Protein AF-A0A7V2JFQ1-F1 (afdb_monomer)

pLDDT: mean 86.83, std 15.55, range [30.22, 98.69]

Secondary structure (DSSP, 8-state):
--GGGTT---EEEEEEEEEEE---B---BTTEEPBPEEEETTEEEEEE-HHHHHHHHHHHHHHH-TTT-PPPPEEEETTEEEE--EE-SSSEEE-S-TTT-HHHHHH-EEEEE-------------------------EEEEE--SEEE--EEESS-----EEEE--HHHHHHHHHH-TTS---PPPEEEE--EEEEEEEEEEETTTTTEEEEE--HHHHTTEE-----TTTEEEEEETTTTEEEEEE-HHHHHHHHHHHHHHHHH-B--EETTEE--B-EEEEEEEEESS-S-TTTTT--B-TTT--B--HHHHHHHHH-TTB-EETTEE--EEEES-STTS-HHHHHHTTTSBPHHHHHHHHHHHHHH---

Nearest PDB structures (foldseek):
  8h7q-assembly1_F  TM=5.771E-01  e=5.614E-10  Synechocystis sp. PCC 6714
  8h7q-assembly1_I  TM=6.455E-01  e=9.946E-08  Synechocystis sp. PCC 6714
  5u0a-assembly1_D  TM=6.718E-01  e=1.630E-06  Thermobifida fusca YX
  6c66-assembly1_C  TM=4.790E-01  e=2.735E-07  Thermobifida fusca YX
  4qyz-assembly1_D  TM=4.582E-01  e=1.447E-06  Escherichia coli K-12

Structure (mmCIF, N/CA/C/O backbone):
data_AF-A0A7V2JFQ1-F1
#
_entry.id   AF-A0A7V2JFQ1-F1
#
loop_
_atom_site.group_PDB
_atom_site.id
_atom_site.type_symbol
_atom_site.label_atom_id
_atom_site.label_alt_id
_atom_site.label_comp_id
_atom_site.label_asym_id
_atom_site.label_entity_id
_atom_site.label_seq_id
_atom_site.pdbx_PDB_ins_code
_atom_site.Cartn_x
_atom_site.Cartn_y
_atom_site.Cartn_z
_atom_site.occupancy
_atom_site.B_iso_or_equiv
_atom_site.auth_seq_id
_atom_site.auth_comp_id
_atom_site.auth_asym_id
_atom_site.auth_atom_id
_atom_site.pdbx_PDB_model_num
ATOM 1 N N . MET A 1 1 ? -21.735 -24.435 -2.261 1.00 42.00 1 MET A N 1
ATOM 2 C CA . MET A 1 1 ? -21.721 -23.136 -1.548 1.00 42.00 1 MET A CA 1
ATOM 3 C C . MET A 1 1 ? -23.006 -22.414 -1.912 1.00 42.00 1 MET A C 1
ATOM 5 O O . MET A 1 1 ? -23.438 -22.574 -3.043 1.00 42.00 1 MET A O 1
ATOM 9 N N . SER A 1 2 ? -23.661 -21.709 -0.987 1.00 36.97 2 SER A N 1
ATOM 10 C CA . SER A 1 2 ? -24.827 -20.892 -1.351 1.00 36.97 2 SER A CA 1
ATOM 11 C C . SER A 1 2 ? -24.421 -19.818 -2.381 1.00 36.97 2 SER A C 1
ATOM 13 O O . SER A 1 2 ? -23.299 -19.309 -2.281 1.00 36.97 2 SER A O 1
ATOM 15 N N . PRO A 1 3 ? -25.300 -19.441 -3.330 1.00 47.56 3 PRO A N 1
ATOM 16 C CA . PRO A 1 3 ? -25.019 -18.410 -4.342 1.00 47.56 3 PRO A CA 1
ATOM 17 C C . PRO A 1 3 ? -24.545 -17.074 -3.740 1.00 47.56 3 PRO A C 1
ATOM 19 O O . PRO A 1 3 ? -23.737 -16.359 -4.319 1.00 47.56 3 PRO A O 1
ATOM 22 N N . GLU A 1 4 ? -24.961 -16.768 -2.507 1.00 48.12 4 GLU A N 1
ATOM 23 C CA . GLU A 1 4 ? -24.577 -15.552 -1.777 1.00 48.12 4 GLU A CA 1
ATOM 24 C C . GLU A 1 4 ? -23.092 -15.457 -1.366 1.00 48.12 4 GLU A C 1
ATOM 26 O O . GLU A 1 4 ? -22.665 -14.411 -0.861 1.00 48.12 4 GLU A O 1
ATOM 31 N N . ASN A 1 5 ? -22.310 -16.533 -1.511 1.00 51.66 5 ASN A N 1
ATOM 32 C CA . ASN A 1 5 ? -20.878 -16.550 -1.188 1.00 51.66 5 ASN A CA 1
ATOM 33 C C . ASN A 1 5 ? -19.969 -16.314 -2.403 1.00 51.66 5 ASN A C 1
ATOM 35 O O . ASN A 1 5 ? -18.781 -16.058 -2.202 1.00 51.66 5 ASN A O 1
ATOM 39 N N . GLU A 1 6 ? -20.481 -16.369 -3.638 1.00 54.25 6 GLU A N 1
ATOM 40 C CA . GLU A 1 6 ? -19.636 -16.227 -4.833 1.00 54.25 6 GLU A CA 1
ATOM 41 C C . GLU A 1 6 ? -19.154 -14.793 -5.076 1.00 54.25 6 GLU A C 1
ATOM 43 O O . GLU A 1 6 ? -18.029 -14.625 -5.544 1.00 54.25 6 GLU A O 1
ATOM 48 N N . ASN A 1 7 ? -19.911 -13.780 -4.637 1.00 63.16 7 ASN A N 1
ATOM 49 C CA . ASN A 1 7 ? -19.605 -12.361 -4.887 1.00 63.16 7 ASN A CA 1
ATOM 50 C C . ASN A 1 7 ? -19.133 -11.594 -3.644 1.00 63.16 7 ASN A C 1
ATOM 52 O O . ASN A 1 7 ? -19.098 -10.365 -3.630 1.00 63.16 7 ASN A O 1
ATOM 56 N N . LYS A 1 8 ? -18.763 -12.296 -2.566 1.00 84.44 8 LYS A N 1
ATOM 57 C CA . LYS A 1 8 ? -18.274 -11.629 -1.357 1.00 84.44 8 LYS A CA 1
ATOM 58 C C . LYS A 1 8 ? -16.862 -11.083 -1.583 1.00 84.44 8 LYS A C 1
ATOM 60 O O . LYS A 1 8 ? -15.886 -11.832 -1.545 1.00 84.44 8 LYS A O 1
ATOM 65 N N . ILE A 1 9 ? -16.749 -9.767 -1.736 1.00 90.00 9 ILE A N 1
ATOM 66 C CA . ILE A 1 9 ? -15.468 -9.060 -1.750 1.00 90.00 9 ILE A CA 1
ATOM 67 C C . ILE A 1 9 ? -14.923 -8.994 -0.319 1.00 90.00 9 ILE A C 1
ATOM 69 O O . ILE A 1 9 ? -15.567 -8.468 0.595 1.00 90.00 9 ILE A O 1
ATOM 73 N N . ILE A 1 10 ? -13.725 -9.539 -0.115 1.00 93.44 10 ILE A N 1
ATOM 74 C CA . ILE A 1 10 ? -13.005 -9.461 1.165 1.00 93.44 10 ILE A CA 1
ATOM 75 C C . ILE A 1 10 ? -11.868 -8.445 1.070 1.00 93.44 10 ILE A C 1
ATOM 77 O O . ILE A 1 10 ? -11.543 -7.798 2.064 1.00 93.44 10 ILE A O 1
ATOM 81 N N . GLY A 1 11 ? -11.291 -8.248 -0.113 1.00 96.69 11 GLY A N 1
ATOM 82 C CA . GLY A 1 11 ? -10.257 -7.250 -0.312 1.00 96.69 11 GLY A CA 1
ATOM 83 C C . GLY A 1 11 ? -10.135 -6.755 -1.740 1.00 96.69 11 GLY A C 1
ATOM 84 O O . GLY A 1 11 ? -10.889 -7.149 -2.622 1.00 96.69 11 GLY A O 1
ATOM 85 N N . ILE A 1 12 ? -9.149 -5.895 -1.953 1.00 98.25 12 ILE A N 1
ATOM 86 C CA . ILE A 1 12 ? -8.741 -5.397 -3.263 1.00 98.25 12 ILE A CA 1
ATOM 87 C C . ILE A 1 12 ? -7.260 -5.710 -3.421 1.00 98.25 12 ILE A C 1
ATOM 89 O O . ILE A 1 12 ? -6.477 -5.504 -2.493 1.00 98.25 12 ILE A O 1
ATOM 93 N N . THR A 1 13 ? -6.879 -6.211 -4.587 1.00 98.25 13 THR A N 1
ATOM 94 C CA . THR A 1 13 ? -5.481 -6.387 -4.974 1.00 98.25 13 THR A CA 1
ATOM 95 C C . THR A 1 13 ? -5.147 -5.383 -6.064 1.00 98.25 13 THR A C 1
ATOM 97 O O . THR A 1 13 ? -5.943 -5.198 -6.978 1.00 98.25 13 THR A O 1
ATOM 100 N N . ILE A 1 14 ? -4.007 -4.709 -5.950 1.00 98.56 14 ILE A N 1
ATOM 101 C CA . ILE A 1 14 ? -3.507 -3.724 -6.909 1.00 98.56 14 ILE A CA 1
ATOM 102 C C . ILE A 1 14 ? -2.043 -4.052 -7.175 1.00 98.56 14 ILE A C 1
ATOM 104 O O . ILE A 1 14 ? -1.295 -4.325 -6.238 1.00 98.56 14 ILE A O 1
ATOM 108 N N . SER A 1 15 ? -1.610 -4.027 -8.429 1.00 98.38 15 SER A N 1
ATOM 109 C CA . SER A 1 15 ? -0.196 -4.086 -8.797 1.00 98.38 15 SER A CA 1
ATOM 110 C C . SER A 1 15 ? 0.129 -3.000 -9.805 1.00 98.38 15 SER A C 1
ATOM 112 O O . SER A 1 15 ? -0.647 -2.743 -10.722 1.00 98.38 15 SER A O 1
ATOM 114 N N . ILE A 1 16 ? 1.265 -2.348 -9.590 1.00 98.06 16 ILE A N 1
ATOM 115 C CA . ILE A 1 16 ? 1.667 -1.132 -10.287 1.00 98.06 16 ILE A CA 1
ATOM 116 C C . ILE A 1 16 ? 3.079 -1.326 -10.808 1.00 98.06 16 ILE A C 1
ATOM 118 O O . ILE A 1 16 ? 3.963 -1.728 -10.046 1.00 98.06 16 ILE A O 1
ATOM 122 N N . VAL A 1 17 ? 3.280 -1.001 -12.081 1.00 97.50 17 VAL A N 1
ATOM 123 C CA . VAL A 1 17 ? 4.599 -0.828 -12.689 1.00 97.50 17 VAL A CA 1
ATOM 124 C C . VAL A 1 17 ? 4.861 0.659 -12.852 1.00 97.50 17 VAL A C 1
ATOM 126 O O . VAL A 1 17 ? 3.983 1.400 -13.289 1.00 97.50 17 VAL A O 1
ATOM 129 N N . PHE A 1 18 ? 6.061 1.094 -12.501 1.00 95.88 18 PHE A N 1
ATOM 130 C CA . PHE A 1 18 ? 6.513 2.474 -12.633 1.00 95.88 18 PHE A CA 1
ATOM 131 C C . PHE A 1 18 ? 7.996 2.494 -12.985 1.00 95.88 18 PHE A C 1
ATOM 133 O O . PHE A 1 18 ? 8.699 1.512 -12.771 1.00 95.88 18 PHE A O 1
ATOM 140 N N . GLU A 1 19 ? 8.483 3.610 -13.502 1.00 93.38 19 GLU A N 1
ATOM 141 C CA . GLU A 1 19 ? 9.907 3.813 -13.754 1.00 93.38 19 GLU A CA 1
ATOM 142 C C . GLU A 1 19 ? 10.503 4.693 -12.657 1.00 93.38 19 GLU A C 1
ATOM 144 O O . GLU A 1 19 ? 9.844 5.616 -12.171 1.00 93.38 19 GLU A O 1
ATOM 149 N N . ASN A 1 20 ? 11.712 4.374 -12.198 1.00 91.25 20 ASN A N 1
ATOM 150 C CA . ASN A 1 20 ? 12.355 5.160 -11.150 1.00 91.25 20 ASN A CA 1
ATOM 151 C C . ASN A 1 20 ? 13.867 4.978 -11.113 1.00 91.25 20 ASN A C 1
ATOM 153 O O . ASN A 1 20 ? 14.391 3.943 -11.529 1.00 91.25 20 ASN A O 1
ATOM 157 N N . SER A 1 21 ? 14.537 5.953 -10.500 1.00 85.56 21 SER A N 1
ATOM 158 C CA . SER A 1 21 ? 15.871 5.755 -9.948 1.00 85.56 21 SER A CA 1
ATOM 159 C C . SER A 1 21 ? 15.774 5.126 -8.557 1.00 85.56 21 SER A C 1
ATOM 161 O O . SER A 1 21 ? 14.779 5.279 -7.846 1.00 85.56 21 SER A O 1
ATOM 163 N N . SER A 1 22 ? 16.799 4.408 -8.112 1.00 73.06 22 SER A N 1
ATOM 164 C CA . SER A 1 22 ? 16.785 3.838 -6.764 1.00 73.06 22 SER A CA 1
ATOM 165 C C . SER A 1 22 ? 16.960 4.915 -5.684 1.00 73.06 22 SER A C 1
ATOM 167 O O . SER A 1 22 ? 18.075 5.287 -5.308 1.00 73.06 22 SER A O 1
ATOM 169 N N . MET A 1 23 ? 15.833 5.389 -5.144 1.00 74.25 23 MET A N 1
ATOM 170 C CA . MET A 1 23 ? 15.767 6.509 -4.193 1.00 74.25 23 MET A CA 1
ATOM 171 C C . MET A 1 23 ? 16.006 6.126 -2.721 1.00 74.25 23 MET A C 1
ATOM 173 O O . MET A 1 23 ? 16.192 7.005 -1.879 1.00 74.25 23 MET A O 1
ATOM 177 N N . ASN A 1 24 ? 15.960 4.837 -2.366 1.00 73.38 24 ASN A N 1
ATOM 178 C CA . ASN A 1 24 ? 16.212 4.352 -1.007 1.00 73.38 24 ASN A CA 1
ATOM 179 C C . ASN A 1 24 ? 17.550 3.598 -0.942 1.00 73.38 24 ASN A C 1
ATOM 181 O O . ASN A 1 24 ? 17.790 2.638 -1.671 1.00 73.38 24 ASN A O 1
ATOM 185 N N . ARG A 1 25 ? 18.420 4.021 -0.028 1.00 73.06 25 ARG A N 1
ATOM 186 C CA . ARG A 1 25 ? 19.793 3.511 0.079 1.00 73.06 25 ARG A CA 1
ATOM 187 C C . ARG A 1 25 ? 20.036 2.814 1.411 1.00 73.06 25 ARG A C 1
ATOM 189 O O . ARG A 1 25 ? 19.257 2.977 2.359 1.00 73.06 25 ARG A O 1
ATOM 196 N N . ASP A 1 26 ? 21.050 1.963 1.443 1.00 69.12 26 ASP A N 1
ATOM 197 C CA . ASP A 1 26 ? 21.575 1.380 2.677 1.00 69.12 26 ASP A CA 1
ATOM 198 C C . ASP A 1 26 ? 22.561 2.335 3.363 1.00 69.12 26 ASP A C 1
ATOM 200 O O . ASP A 1 26 ? 22.815 3.444 2.887 1.00 69.12 26 ASP A O 1
ATOM 204 N N . GLN A 1 27 ? 23.054 1.938 4.541 1.00 64.06 27 GLN A N 1
ATOM 205 C CA . GLN A 1 27 ? 24.169 2.642 5.172 1.00 64.06 27 GLN A CA 1
ATOM 206 C C . GLN A 1 27 ? 25.388 2.583 4.247 1.00 64.06 27 GLN A C 1
ATOM 208 O O . GLN A 1 27 ? 25.663 1.547 3.641 1.00 64.06 27 GLN A O 1
ATOM 213 N N . SER A 1 28 ? 26.104 3.702 4.140 1.00 72.81 28 SER A N 1
ATOM 214 C CA . SER A 1 28 ? 27.311 3.796 3.325 1.00 72.81 28 SER A CA 1
ATOM 215 C C . SER A 1 28 ? 28.367 2.805 3.811 1.00 72.81 28 SER A C 1
ATOM 217 O O . SER A 1 28 ? 28.668 2.745 5.005 1.00 72.81 28 SER A O 1
ATOM 219 N N . VAL A 1 29 ? 28.952 2.050 2.883 1.00 75.12 29 VAL A N 1
ATOM 220 C CA . VAL A 1 29 ? 30.123 1.210 3.154 1.00 75.12 29 VAL A CA 1
ATOM 221 C C . VAL A 1 29 ? 31.341 1.996 2.683 1.00 75.12 29 VAL A C 1
ATOM 223 O O . VAL A 1 29 ? 31.563 2.159 1.485 1.00 75.12 29 VAL A O 1
ATOM 226 N N . GLY A 1 30 ? 32.096 2.561 3.629 1.00 78.25 30 GLY A N 1
ATOM 227 C CA . GLY A 1 30 ? 33.128 3.550 3.311 1.00 78.25 30 GLY A CA 1
ATOM 228 C C . GLY A 1 30 ? 32.518 4.806 2.678 1.00 78.25 30 GLY A C 1
ATOM 229 O O . GLY A 1 30 ? 31.523 5.326 3.180 1.00 78.25 30 GLY A O 1
ATOM 230 N N . ASN A 1 31 ? 33.092 5.264 1.561 1.00 76.44 31 ASN A N 1
ATOM 231 C CA . ASN A 1 31 ? 32.619 6.430 0.801 1.00 76.44 31 ASN A CA 1
ATOM 232 C C . ASN A 1 31 ? 31.658 6.062 -0.355 1.00 76.44 31 ASN A C 1
ATOM 234 O O . ASN A 1 31 ? 31.465 6.839 -1.292 1.00 76.44 31 ASN A O 1
ATOM 238 N N . ILE A 1 32 ? 31.091 4.848 -0.320 1.00 81.50 32 ILE A N 1
ATOM 239 C CA . ILE A 1 32 ? 30.150 4.357 -1.331 1.00 81.50 32 ILE A CA 1
ATOM 240 C C . ILE A 1 32 ? 28.746 4.305 -0.739 1.00 81.50 32 ILE A C 1
ATOM 242 O O . ILE A 1 32 ? 28.479 3.588 0.230 1.00 81.50 32 ILE A O 1
ATOM 246 N N . MET A 1 33 ? 27.820 5.036 -1.357 1.00 83.94 33 MET A N 1
ATOM 247 C CA . MET A 1 33 ? 26.394 4.906 -1.065 1.00 83.94 33 MET A CA 1
ATOM 248 C C . MET A 1 33 ? 25.787 3.734 -1.842 1.00 83.94 33 MET A C 1
ATOM 250 O O . MET A 1 33 ? 25.635 3.805 -3.064 1.00 83.94 33 MET A O 1
ATOM 254 N N . THR A 1 34 ? 25.383 2.686 -1.128 1.00 87.00 34 THR A N 1
ATOM 255 C CA . THR A 1 34 ? 24.908 1.424 -1.710 1.00 87.00 34 THR A CA 1
ATOM 256 C C . THR A 1 34 ? 23.388 1.365 -1.871 1.00 87.00 34 THR A C 1
ATOM 258 O O . THR A 1 34 ? 22.620 1.967 -1.109 1.00 87.00 34 THR A O 1
ATOM 261 N N . LEU A 1 35 ? 22.940 0.638 -2.895 1.00 88.81 35 LEU A N 1
ATOM 262 C CA . LEU A 1 35 ? 21.529 0.343 -3.135 1.00 88.81 35 LEU A CA 1
ATOM 263 C C . LEU A 1 35 ? 21.070 -0.865 -2.322 1.00 88.81 35 LEU A C 1
ATOM 265 O O . LEU A 1 35 ? 21.833 -1.801 -2.089 1.00 88.81 35 LEU A O 1
ATOM 269 N N . LYS A 1 36 ? 19.780 -0.890 -1.965 1.00 90.88 36 LYS A N 1
ATOM 270 C CA . LYS A 1 36 ? 19.165 -2.089 -1.387 1.00 90.88 36 LYS A CA 1
ATOM 271 C C . LYS A 1 36 ? 18.950 -3.132 -2.481 1.00 90.88 36 LYS A C 1
ATOM 273 O O . LYS A 1 36 ? 18.197 -2.884 -3.424 1.00 90.88 36 LYS A O 1
ATOM 278 N N . LYS A 1 37 ? 19.558 -4.307 -2.326 1.00 91.12 37 LYS A N 1
ATOM 279 C CA . LYS A 1 37 ? 19.530 -5.398 -3.314 1.00 91.12 37 LYS A CA 1
ATOM 280 C C . LYS A 1 37 ? 18.818 -6.634 -2.766 1.00 91.12 37 LYS A C 1
ATOM 282 O O . LYS A 1 37 ? 18.783 -6.858 -1.556 1.00 91.12 37 LYS A O 1
ATOM 287 N N . LEU A 1 38 ? 18.238 -7.424 -3.660 1.00 91.94 38 LEU A N 1
ATOM 288 C CA . LEU A 1 38 ? 17.623 -8.719 -3.391 1.00 91.94 38 LEU A CA 1
ATOM 289 C C . LEU A 1 38 ? 17.964 -9.673 -4.540 1.00 91.94 38 LEU A C 1
ATOM 291 O O . LEU A 1 38 ? 17.737 -9.332 -5.697 1.00 91.94 38 LEU A O 1
ATOM 295 N N . THR A 1 39 ? 18.435 -10.874 -4.225 1.00 93.94 39 THR A N 1
ATOM 296 C CA . THR A 1 39 ? 18.651 -11.921 -5.229 1.00 93.94 39 THR A CA 1
ATOM 297 C C . THR A 1 39 ? 17.328 -12.620 -5.551 1.00 93.94 39 THR A C 1
ATOM 299 O O . THR A 1 39 ? 16.612 -13.062 -4.647 1.00 93.94 39 THR A O 1
ATOM 302 N N . ILE A 1 40 ? 16.988 -12.712 -6.837 1.00 90.06 40 ILE A N 1
ATOM 303 C CA . ILE A 1 40 ? 15.821 -13.439 -7.353 1.00 90.06 40 ILE A CA 1
ATOM 304 C C . ILE A 1 40 ? 16.331 -14.441 -8.385 1.00 90.06 40 ILE A C 1
ATOM 306 O O . ILE A 1 40 ? 16.876 -14.058 -9.416 1.00 90.06 40 ILE A O 1
ATOM 310 N N . GLY A 1 41 ? 16.182 -15.736 -8.098 1.00 90.56 41 GLY A N 1
ATOM 311 C CA . GLY A 1 41 ? 16.836 -16.771 -8.899 1.00 90.56 41 GLY A CA 1
ATOM 312 C C . GLY A 1 41 ? 18.356 -16.598 -8.850 1.00 90.56 41 GLY A C 1
ATOM 313 O O . GLY A 1 41 ? 18.942 -16.693 -7.776 1.00 90.56 41 GLY A O 1
ATOM 314 N N . ASN A 1 42 ? 18.965 -16.303 -10.001 1.00 91.88 42 ASN A N 1
ATOM 315 C CA . ASN A 1 42 ? 20.415 -16.129 -10.152 1.00 91.88 42 ASN A CA 1
ATOM 316 C C . ASN A 1 42 ? 20.830 -14.671 -10.421 1.00 91.88 42 ASN A C 1
ATOM 318 O O . ASN A 1 42 ? 21.974 -14.425 -10.796 1.00 91.88 42 ASN A O 1
ATOM 322 N N . THR A 1 43 ? 19.910 -13.713 -10.290 1.00 92.94 43 THR A N 1
ATOM 323 C CA . THR A 1 43 ? 20.154 -12.302 -10.610 1.00 92.94 43 THR A CA 1
ATOM 324 C C . THR A 1 43 ? 19.879 -11.399 -9.418 1.00 92.94 43 THR A C 1
ATOM 326 O O . THR A 1 43 ? 18.965 -11.639 -8.627 1.00 92.94 43 THR A O 1
ATOM 329 N N . ASP A 1 44 ? 20.656 -10.325 -9.308 1.00 93.31 44 ASP A N 1
ATOM 330 C CA . ASP A 1 44 ? 20.452 -9.299 -8.294 1.00 93.31 44 ASP A CA 1
ATOM 331 C C . ASP A 1 44 ? 19.511 -8.216 -8.811 1.00 93.31 44 ASP A C 1
ATOM 333 O O . ASP A 1 44 ? 19.693 -7.665 -9.894 1.00 93.31 44 ASP A O 1
ATOM 337 N N . HIS A 1 45 ? 18.506 -7.890 -8.008 1.00 93.94 45 HIS A N 1
ATOM 338 C CA . HIS A 1 45 ? 17.515 -6.864 -8.291 1.00 93.94 45 HIS A CA 1
ATOM 339 C C . HIS A 1 45 ? 17.574 -5.778 -7.225 1.00 93.94 45 HIS A C 1
ATOM 341 O O . HIS A 1 45 ? 17.740 -6.044 -6.035 1.00 93.94 45 HIS A O 1
ATOM 347 N N . ILE A 1 46 ? 17.375 -4.533 -7.639 1.00 94.06 46 ILE A N 1
ATOM 348 C CA . ILE A 1 46 ? 17.189 -3.418 -6.715 1.00 94.06 46 ILE A CA 1
ATOM 349 C C . ILE A 1 46 ? 15.790 -3.464 -6.106 1.00 94.06 46 ILE A C 1
ATOM 351 O O . ILE A 1 46 ? 14.816 -3.770 -6.805 1.00 94.06 46 ILE A O 1
ATOM 355 N N . MET A 1 47 ? 15.684 -3.125 -4.818 1.00 93.00 47 MET A N 1
ATOM 356 C CA . MET A 1 47 ? 14.411 -3.035 -4.108 1.00 93.00 47 MET A CA 1
ATOM 357 C C . MET A 1 47 ? 14.195 -1.707 -3.366 1.00 93.00 47 MET A C 1
ATOM 359 O O . MET A 1 47 ? 15.024 -1.263 -2.570 1.00 93.00 47 MET A O 1
ATOM 363 N N . LEU A 1 48 ? 12.994 -1.141 -3.498 1.00 92.12 48 LEU A N 1
ATOM 364 C CA . LEU A 1 48 ? 12.494 -0.127 -2.573 1.00 92.12 48 LEU A CA 1
ATOM 365 C C . LEU A 1 48 ? 11.808 -0.820 -1.389 1.00 92.12 48 LEU A C 1
ATOM 367 O O . LEU A 1 48 ? 10.912 -1.652 -1.568 1.00 92.12 48 LEU A O 1
ATOM 371 N N . SER A 1 49 ? 12.243 -0.526 -0.160 1.00 91.62 49 SER A N 1
ATOM 372 C CA . SER A 1 49 ? 11.766 -1.260 1.020 1.00 91.62 49 SER A CA 1
ATOM 373 C C . SER A 1 49 ? 10.271 -1.049 1.260 1.00 91.62 49 SER A C 1
ATOM 375 O O . SER A 1 49 ? 9.710 0.008 0.969 1.00 91.62 49 SER A O 1
ATOM 377 N N . ARG A 1 50 ? 9.620 -2.046 1.870 1.00 92.44 50 ARG A N 1
ATOM 378 C CA . ARG A 1 50 ? 8.191 -1.971 2.197 1.00 92.44 50 ARG A CA 1
ATOM 379 C C . ARG A 1 50 ? 7.867 -0.747 3.054 1.00 92.44 50 ARG A C 1
ATOM 381 O O . ARG A 1 50 ? 6.895 -0.056 2.789 1.00 92.44 50 ARG A O 1
ATOM 388 N N . GLN A 1 51 ? 8.674 -0.482 4.079 1.00 91.06 51 GLN A N 1
ATOM 389 C CA . GLN A 1 51 ? 8.480 0.643 4.994 1.00 91.06 51 GLN A CA 1
ATOM 390 C C . GLN A 1 51 ? 8.588 1.981 4.261 1.00 91.06 51 GLN A C 1
ATOM 392 O O . GLN A 1 51 ? 7.800 2.884 4.524 1.00 91.06 51 GLN A O 1
ATOM 397 N N . TRP A 1 52 ? 9.531 2.092 3.320 1.00 90.88 52 TRP A N 1
ATOM 398 C CA . TRP A 1 52 ? 9.679 3.286 2.499 1.00 90.88 52 TRP A CA 1
ATOM 399 C C . TRP A 1 52 ? 8.460 3.475 1.589 1.00 90.88 52 TRP A C 1
ATOM 401 O O . TRP A 1 52 ? 7.875 4.553 1.598 1.00 90.88 52 TRP A O 1
ATOM 411 N N . MET A 1 53 ? 7.999 2.416 0.910 1.00 94.81 53 MET A N 1
ATOM 412 C CA . MET A 1 53 ? 6.779 2.459 0.090 1.00 94.81 53 MET A CA 1
ATOM 413 C C . MET A 1 53 ? 5.552 2.864 0.912 1.00 94.81 53 MET A C 1
ATOM 415 O O . MET A 1 53 ? 4.831 3.782 0.532 1.00 94.81 53 MET A O 1
ATOM 419 N N . THR A 1 54 ? 5.341 2.240 2.075 1.00 95.00 54 THR A N 1
ATOM 420 C CA . THR A 1 54 ? 4.250 2.600 2.991 1.00 95.00 54 THR A CA 1
ATOM 421 C C . THR A 1 54 ? 4.334 4.066 3.417 1.00 95.00 54 THR A C 1
ATOM 423 O O . THR A 1 54 ? 3.322 4.760 3.384 1.00 95.00 54 THR A O 1
ATOM 426 N N . ASN A 1 55 ? 5.527 4.573 3.744 1.00 93.94 55 ASN A N 1
ATOM 427 C CA . ASN A 1 55 ? 5.707 5.985 4.074 1.00 93.94 55 ASN A CA 1
ATOM 428 C C . ASN A 1 55 ? 5.346 6.911 2.901 1.00 93.94 55 ASN A C 1
ATOM 430 O O . ASN A 1 55 ? 4.693 7.926 3.124 1.00 93.94 55 ASN A O 1
ATOM 434 N N . LYS A 1 56 ? 5.717 6.571 1.659 1.00 94.94 56 LYS A N 1
ATOM 435 C CA . LYS A 1 56 ? 5.354 7.389 0.487 1.00 94.94 56 LYS A CA 1
ATOM 436 C C . LYS A 1 56 ? 3.849 7.411 0.236 1.00 94.94 56 LYS A C 1
ATOM 438 O O . LYS A 1 56 ? 3.313 8.472 -0.080 1.00 94.94 56 LYS A O 1
ATOM 443 N N . ILE A 1 57 ? 3.163 6.288 0.456 1.00 97.62 57 ILE A N 1
ATOM 444 C CA . ILE A 1 57 ? 1.696 6.227 0.394 1.00 97.62 57 ILE A CA 1
ATOM 445 C C . ILE A 1 57 ? 1.083 7.142 1.468 1.00 97.62 57 ILE A C 1
ATOM 447 O O . ILE A 1 57 ? 0.282 8.007 1.125 1.00 97.62 57 ILE A O 1
ATOM 451 N N . ILE A 1 58 ? 1.499 7.015 2.736 1.00 96.62 58 ILE A N 1
ATOM 452 C CA . ILE A 1 58 ? 0.993 7.847 3.846 1.00 96.62 58 ILE A CA 1
ATOM 453 C C . ILE A 1 58 ? 1.220 9.335 3.569 1.00 96.62 58 ILE A C 1
ATOM 455 O O . ILE A 1 58 ? 0.274 10.113 3.629 1.00 96.62 58 ILE A O 1
ATOM 459 N N . ASN A 1 59 ? 2.446 9.735 3.221 1.00 95.62 59 ASN A N 1
ATOM 460 C CA . ASN A 1 59 ? 2.760 11.143 2.973 1.00 95.62 59 ASN A CA 1
ATOM 461 C C . ASN A 1 59 ? 1.915 11.707 1.827 1.00 95.62 59 ASN A C 1
ATOM 463 O O . ASN A 1 59 ? 1.410 12.817 1.936 1.00 95.62 59 ASN A O 1
ATOM 467 N N . THR A 1 60 ? 1.721 10.938 0.752 1.00 97.75 60 THR A N 1
ATOM 468 C CA . THR A 1 60 ? 0.901 11.385 -0.382 1.00 97.75 60 THR A CA 1
ATOM 469 C C . THR A 1 60 ? -0.567 11.535 0.012 1.00 97.75 60 THR A C 1
ATOM 471 O O . THR A 1 60 ? -1.196 12.515 -0.376 1.00 97.75 60 THR A O 1
ATOM 474 N N . LEU A 1 61 ? -1.105 10.612 0.815 1.00 98.31 61 LEU A N 1
ATOM 475 C CA . LEU A 1 61 ? -2.470 10.705 1.341 1.00 98.31 61 LEU A CA 1
ATOM 476 C C . LEU A 1 61 ? -2.653 11.939 2.225 1.00 98.31 61 LEU A C 1
ATOM 478 O O . LEU A 1 61 ? -3.593 12.698 2.012 1.00 98.31 61 LEU A O 1
ATOM 482 N N . VAL A 1 62 ? -1.727 12.177 3.158 1.00 97.25 62 VAL A N 1
ATOM 483 C CA . VAL A 1 62 ? -1.736 13.361 4.032 1.00 97.25 62 VAL A CA 1
ATOM 484 C C . VAL A 1 62 ? -1.641 14.648 3.210 1.00 97.25 62 VAL A C 1
ATOM 486 O O . VAL A 1 62 ? -2.374 15.597 3.466 1.00 97.25 62 VAL A O 1
ATOM 489 N N . SER A 1 63 ? -0.770 14.692 2.198 1.00 96.75 63 SER A N 1
ATOM 490 C CA . SER A 1 63 ? -0.615 15.874 1.345 1.00 96.75 63 SER A CA 1
ATOM 491 C C . SER A 1 63 ? -1.820 16.127 0.439 1.00 96.75 63 SER A C 1
ATOM 493 O O . SER A 1 63 ? -2.176 17.282 0.225 1.00 96.75 63 SER A O 1
ATOM 495 N N . ARG A 1 64 ? -2.445 15.078 -0.111 1.00 97.56 64 ARG A N 1
ATOM 496 C CA . ARG A 1 64 ? -3.561 15.218 -1.058 1.00 97.56 64 ARG A CA 1
ATOM 497 C C . ARG A 1 64 ? -4.915 15.390 -0.373 1.00 97.56 64 ARG A C 1
ATOM 499 O O . ARG A 1 64 ? -5.782 16.071 -0.911 1.00 97.56 64 ARG A O 1
ATOM 506 N N . PHE A 1 65 ? -5.099 14.782 0.794 1.00 97.69 65 PHE A N 1
ATOM 507 C CA . PHE A 1 65 ? -6.364 14.757 1.527 1.00 97.69 65 PHE A CA 1
ATOM 508 C C . PHE A 1 65 ? -6.161 15.134 3.009 1.00 97.69 65 PHE A C 1
ATOM 510 O O . PHE A 1 65 ? -6.501 14.341 3.890 1.00 97.69 65 PHE A O 1
ATOM 517 N N . PRO A 1 66 ? -5.626 16.332 3.319 1.00 95.88 66 PRO A N 1
ATOM 518 C CA . PRO A 1 66 ? -5.216 16.711 4.679 1.00 95.88 66 PRO A CA 1
ATOM 519 C C . PRO A 1 66 ? -6.364 16.747 5.701 1.00 95.88 66 PRO A C 1
ATOM 521 O O . PRO A 1 66 ? -6.141 16.538 6.895 1.00 95.88 66 PRO A O 1
ATOM 524 N N . ASP A 1 67 ? -7.599 16.980 5.250 1.00 93.06 67 ASP A N 1
ATOM 525 C CA . ASP A 1 67 ? -8.774 17.003 6.127 1.00 93.06 67 ASP A CA 1
ATOM 526 C C . ASP A 1 67 ? -9.175 15.603 6.617 1.00 93.06 67 ASP A C 1
ATOM 528 O O . ASP A 1 67 ? -9.657 15.459 7.745 1.00 93.06 67 ASP A O 1
ATOM 532 N N . ASP A 1 68 ? -8.939 14.575 5.794 1.00 94.12 68 ASP A N 1
ATOM 533 C CA . ASP A 1 68 ? -9.299 13.178 6.068 1.00 94.12 68 ASP A CA 1
ATOM 534 C C . ASP A 1 68 ? -8.114 12.354 6.600 1.00 94.12 68 ASP A C 1
ATOM 536 O O . ASP A 1 68 ? -8.292 11.436 7.404 1.00 94.12 68 ASP A O 1
ATOM 540 N N . TRP A 1 69 ? -6.895 12.687 6.167 1.00 96.56 69 TRP A N 1
ATOM 541 C CA . TRP A 1 69 ? -5.654 11.998 6.515 1.00 96.56 69 TRP A CA 1
ATOM 542 C C . TRP A 1 69 ? -4.784 12.892 7.384 1.00 96.56 69 TRP A C 1
ATOM 544 O O . TRP A 1 69 ? -3.921 13.628 6.909 1.00 96.56 69 TRP A O 1
ATOM 554 N N . LYS A 1 70 ? -5.006 12.792 8.693 1.00 92.94 70 LYS A N 1
ATOM 555 C CA . LYS A 1 70 ? -4.210 13.490 9.703 1.00 92.94 70 LYS A CA 1
ATOM 556 C C . LYS A 1 70 ? -3.151 12.548 10.271 1.00 92.94 70 LYS A C 1
ATOM 558 O O . LYS A 1 70 ? -3.503 11.410 10.597 1.00 92.94 70 LYS A O 1
ATOM 563 N N . PRO A 1 71 ? -1.897 13.006 10.434 1.00 94.50 71 PRO A N 1
ATOM 564 C CA . PRO A 1 71 ? -0.877 12.231 11.123 1.00 94.50 71 PRO A CA 1
ATOM 565 C C . PRO A 1 71 ? -1.343 11.851 12.528 1.00 94.50 71 PRO A C 1
ATOM 567 O O . PRO A 1 71 ? -1.801 12.707 13.292 1.00 94.50 71 PRO A O 1
ATOM 570 N N . ALA A 1 72 ? -1.239 10.571 12.865 1.00 94.88 72 ALA A N 1
ATOM 571 C CA . ALA A 1 72 ? -1.623 10.091 14.183 1.00 94.88 72 ALA A CA 1
ATOM 572 C C . ALA A 1 72 ? -0.630 10.556 15.266 1.00 94.88 72 ALA A C 1
ATOM 574 O O . ALA A 1 72 ? 0.568 10.692 15.001 1.00 94.88 72 ALA A O 1
ATOM 575 N N . PRO A 1 73 ? -1.095 10.804 16.504 1.00 94.50 73 PRO A N 1
ATOM 576 C CA . PRO A 1 73 ? -0.231 11.260 17.584 1.00 94.50 73 PRO A CA 1
ATOM 577 C C . PRO A 1 73 ? 0.843 10.219 17.905 1.00 94.50 73 PRO A C 1
ATOM 579 O O . PRO A 1 73 ? 0.593 9.011 17.910 1.00 94.50 73 PRO A O 1
ATOM 582 N N . LEU A 1 74 ? 2.048 10.700 18.204 1.00 94.06 74 LEU A N 1
ATOM 583 C CA . LEU A 1 74 ? 3.212 9.876 18.510 1.00 94.06 74 LEU A CA 1
ATOM 584 C C . LEU A 1 74 ? 3.670 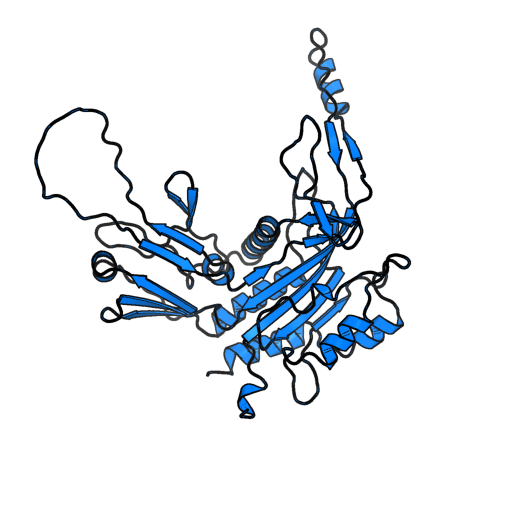10.095 19.950 1.00 94.06 74 LEU A C 1
ATOM 586 O O . LEU A 1 74 ? 3.567 11.184 20.510 1.00 94.06 74 LEU A O 1
ATOM 590 N N . THR A 1 75 ? 4.254 9.054 20.529 1.00 90.50 75 THR A N 1
ATOM 591 C CA . THR A 1 75 ? 4.910 9.078 21.833 1.00 90.50 75 THR A CA 1
ATOM 592 C C . THR A 1 75 ? 6.246 8.351 21.761 1.00 90.50 75 THR A C 1
ATOM 594 O O . THR A 1 75 ? 6.522 7.594 20.829 1.00 90.50 75 THR A O 1
ATOM 597 N N . VAL A 1 76 ? 7.097 8.585 22.756 1.00 87.69 76 VAL A N 1
ATOM 598 C CA . VAL A 1 76 ? 8.388 7.910 22.886 1.00 87.69 76 VAL A CA 1
ATOM 599 C C . VAL A 1 76 ? 8.351 7.024 24.123 1.00 87.69 76 VAL A C 1
ATOM 601 O O . VAL A 1 76 ? 8.242 7.514 25.249 1.00 87.69 76 VAL A O 1
ATOM 604 N N . ALA A 1 77 ? 8.496 5.717 23.915 1.00 78.19 77 ALA A N 1
ATOM 605 C CA . ALA A 1 77 ? 8.606 4.714 24.968 1.00 78.19 77 ALA A CA 1
ATOM 606 C C . ALA A 1 77 ? 9.904 3.923 24.771 1.00 78.19 77 ALA A C 1
ATOM 608 O O . ALA A 1 77 ? 10.179 3.444 23.677 1.00 78.19 77 ALA A O 1
ATOM 609 N N . LYS A 1 78 ? 10.745 3.812 25.810 1.00 77.06 78 LYS A N 1
ATOM 610 C CA . LYS A 1 78 ? 12.037 3.088 25.748 1.00 77.06 78 LYS A CA 1
ATOM 611 C C . LYS A 1 78 ? 12.931 3.477 24.549 1.00 77.06 78 LYS A C 1
ATOM 613 O O . LYS A 1 78 ? 13.585 2.623 23.965 1.00 77.06 78 LYS A O 1
ATOM 618 N N . LYS A 1 79 ? 12.982 4.772 24.200 1.00 84.62 79 LYS A N 1
ATOM 619 C CA . LYS A 1 79 ? 13.701 5.317 23.022 1.00 84.62 79 LYS A CA 1
ATOM 620 C C . LYS A 1 79 ? 13.140 4.872 21.658 1.00 84.62 79 LYS A C 1
ATOM 622 O O . LYS A 1 79 ? 13.767 5.130 20.638 1.00 84.62 79 LYS A O 1
ATOM 627 N N . VAL A 1 80 ? 11.965 4.246 21.629 1.00 84.75 80 VAL A N 1
ATOM 628 C CA . VAL A 1 80 ? 11.248 3.852 20.412 1.00 84.75 80 VAL A CA 1
ATOM 629 C C . VAL A 1 80 ? 10.061 4.792 20.214 1.00 84.75 80 VAL A C 1
ATOM 631 O O . VAL A 1 80 ? 9.289 5.031 21.144 1.00 84.75 80 VAL A O 1
ATOM 634 N N . ILE A 1 81 ? 9.929 5.337 19.004 1.00 90.25 81 ILE A N 1
ATOM 635 C CA . ILE A 1 81 ? 8.758 6.118 18.594 1.00 90.25 81 ILE A CA 1
ATOM 636 C C . ILE A 1 81 ? 7.613 5.146 18.299 1.00 90.25 81 ILE A C 1
ATOM 638 O O . ILE A 1 81 ? 7.800 4.165 17.582 1.00 90.25 81 ILE A O 1
ATOM 642 N N . GLN A 1 82 ? 6.440 5.412 18.863 1.00 91.75 82 GLN A N 1
ATOM 643 C CA . GLN A 1 82 ? 5.228 4.611 18.686 1.00 91.75 82 GLN A CA 1
ATOM 644 C C . GLN A 1 82 ? 4.006 5.529 18.606 1.00 91.75 82 GLN A C 1
ATOM 646 O O . GLN A 1 82 ? 4.070 6.679 19.037 1.00 91.75 82 GLN A O 1
ATOM 651 N N . TYR A 1 83 ? 2.876 5.020 18.118 1.00 94.06 83 TYR A N 1
ATOM 652 C CA . TYR A 1 83 ? 1.613 5.757 18.176 1.00 94.06 83 TYR A CA 1
ATOM 653 C C . TYR A 1 83 ? 1.131 5.915 19.625 1.00 94.06 83 TYR A C 1
ATOM 655 O O . TYR A 1 83 ? 1.139 4.956 20.403 1.00 94.06 83 TYR A O 1
ATOM 663 N N . GLU A 1 84 ? 0.700 7.118 19.999 1.00 93.19 84 GLU A N 1
ATOM 664 C CA . GLU A 1 84 ? 0.041 7.391 21.276 1.00 93.19 84 GLU A CA 1
ATOM 665 C C . GLU A 1 84 ? -1.454 7.091 21.116 1.00 93.19 84 GLU A C 1
ATOM 667 O O . GLU A 1 84 ? -2.180 7.862 20.505 1.00 93.19 84 GLU A O 1
ATOM 672 N N . LEU A 1 85 ? -1.930 5.956 21.633 1.00 93.06 85 LEU A N 1
ATOM 673 C CA . LEU A 1 85 ? -3.359 5.602 21.553 1.00 93.06 85 LEU A CA 1
ATOM 674 C C . LEU A 1 85 ? -4.113 5.991 22.823 1.00 93.06 85 LEU A C 1
ATOM 676 O O . LEU A 1 85 ? -5.234 6.494 22.775 1.00 93.06 85 LEU A O 1
ATOM 680 N N . LEU A 1 86 ? -3.470 5.773 23.971 1.00 91.12 86 LEU A N 1
ATOM 681 C CA . LEU A 1 86 ? -4.007 6.045 25.296 1.00 91.12 86 LEU A CA 1
ATOM 682 C C . LEU A 1 86 ? -3.095 7.026 26.025 1.00 91.12 86 LEU A C 1
ATOM 684 O O . LEU A 1 86 ? -1.898 6.774 26.172 1.00 91.12 86 LEU A O 1
ATOM 688 N N . LYS A 1 87 ? -3.680 8.098 26.557 1.00 88.44 87 LYS A N 1
ATOM 689 C CA . LYS A 1 87 ? -2.972 9.092 27.363 1.00 88.44 87 LYS A CA 1
ATOM 690 C C . LYS A 1 87 ? -3.357 8.953 28.840 1.00 88.44 87 LYS A C 1
ATOM 692 O O . LYS A 1 87 ? -4.532 9.134 29.178 1.00 88.44 87 LYS A O 1
ATOM 697 N N . PRO A 1 88 ? -2.403 8.627 29.735 1.00 83.94 88 PRO A N 1
ATOM 698 C CA . PRO A 1 88 ? -2.663 8.552 31.169 1.00 83.94 88 PRO A CA 1
ATOM 699 C C . PRO A 1 88 ? -3.069 9.908 31.771 1.00 83.94 88 PRO A C 1
ATOM 701 O O . PRO A 1 88 ? -2.529 10.949 31.399 1.00 83.94 88 PRO A O 1
ATOM 704 N N . GLY A 1 89 ? -3.966 9.871 32.755 1.00 81.69 89 GLY A N 1
ATOM 705 C CA . GLY A 1 89 ? -4.458 11.015 33.527 1.00 81.69 89 GLY A CA 1
ATOM 706 C C . GLY A 1 89 ? -5.358 10.539 34.674 1.00 81.69 89 GLY A C 1
ATOM 707 O O . GLY A 1 89 ? -5.383 9.342 34.969 1.00 81.69 89 GLY A O 1
ATOM 708 N N . GLU A 1 90 ? -6.109 11.446 35.309 1.00 80.88 90 GLU A N 1
ATOM 709 C CA . GLU A 1 90 ? -7.162 11.072 36.278 1.00 80.88 90 GLU A CA 1
ATOM 710 C C . GLU A 1 90 ? -8.198 10.136 35.638 1.00 80.88 90 GLU A C 1
ATOM 712 O O . GLU A 1 90 ? -8.553 9.099 36.202 1.00 80.88 90 GLU A O 1
ATOM 717 N N . LYS A 1 91 ? -8.588 10.469 34.403 1.00 87.38 91 LYS A N 1
ATOM 718 C CA . LYS A 1 91 ? -9.208 9.563 33.436 1.00 87.38 91 LYS A CA 1
ATOM 719 C C . LYS A 1 91 ? -8.215 9.255 32.317 1.00 87.38 91 LYS A C 1
ATOM 721 O O . LYS A 1 91 ? -7.370 10.085 31.977 1.00 87.38 91 LYS A O 1
ATOM 726 N N . ILE A 1 92 ? -8.321 8.062 31.748 1.00 88.81 92 ILE A N 1
ATOM 727 C CA . ILE A 1 92 ? -7.500 7.605 30.627 1.00 88.81 92 ILE A CA 1
ATOM 728 C C . ILE A 1 92 ? -8.175 8.055 29.340 1.00 88.81 92 ILE A C 1
ATOM 730 O O . ILE A 1 92 ? -9.271 7.594 29.035 1.00 88.81 92 ILE A O 1
ATOM 734 N N . LYS A 1 93 ? -7.521 8.935 28.584 1.00 90.25 93 LYS A N 1
ATOM 735 C CA . LYS A 1 93 ? -8.075 9.460 27.333 1.00 90.25 93 LYS A CA 1
ATOM 736 C C . LYS A 1 93 ? -7.662 8.597 26.150 1.00 90.25 93 LYS A C 1
ATOM 738 O O . LYS A 1 93 ? -6.485 8.254 26.031 1.00 90.25 93 LYS A O 1
ATOM 743 N N . VAL A 1 94 ? -8.609 8.307 25.264 1.00 91.38 94 VAL A N 1
ATOM 744 C CA . VAL A 1 94 ? -8.315 7.811 23.915 1.00 91.38 94 VAL A CA 1
ATOM 745 C C . VAL A 1 94 ? -7.878 9.009 23.075 1.00 91.38 94 VAL A C 1
ATOM 747 O O . VAL A 1 94 ? -8.632 9.967 22.934 1.00 91.38 94 VAL A O 1
ATOM 750 N N . VAL A 1 95 ? -6.635 8.996 22.599 1.00 91.62 95 VAL A N 1
ATOM 751 C CA . VAL A 1 95 ? -6.040 10.103 21.828 1.00 91.62 95 VAL A CA 1
ATOM 752 C C . VAL A 1 95 ? -5.726 9.723 20.384 1.00 91.62 95 VAL A C 1
ATOM 754 O O . VAL A 1 95 ? -5.688 10.608 19.533 1.00 91.62 95 VAL A O 1
ATOM 757 N N . GLY A 1 96 ? -5.546 8.431 20.107 1.00 92.88 96 GLY A N 1
ATOM 758 C CA . GLY A 1 96 ? -5.365 7.886 18.766 1.00 92.88 96 GLY A CA 1
ATOM 759 C C . GLY A 1 96 ? -6.287 6.690 18.561 1.00 92.88 96 GLY A C 1
ATOM 760 O O . GLY A 1 96 ? -6.195 5.711 19.296 1.00 92.88 96 GLY A O 1
ATOM 761 N N . ASP A 1 97 ? -7.170 6.774 17.572 1.00 93.75 97 ASP A N 1
ATOM 762 C CA . ASP A 1 97 ? -8.124 5.729 17.202 1.00 93.75 97 ASP A CA 1
ATOM 763 C C . ASP A 1 97 ? -8.369 5.711 15.685 1.00 93.75 97 ASP A C 1
ATOM 765 O O . ASP A 1 97 ? -8.038 6.659 14.968 1.00 93.75 97 ASP A O 1
ATOM 769 N N . ILE A 1 98 ? -8.960 4.623 15.190 1.00 95.25 98 ILE A N 1
ATOM 770 C CA . ILE A 1 98 ? -9.186 4.430 13.753 1.00 95.25 98 ILE A CA 1
ATOM 771 C C . ILE A 1 98 ? -10.284 5.338 13.178 1.00 95.25 98 ILE A C 1
ATOM 773 O O . ILE A 1 98 ? -10.363 5.495 11.964 1.00 95.25 98 ILE A O 1
ATOM 777 N N . ILE A 1 99 ? -11.148 5.937 13.998 1.00 93.88 99 ILE A N 1
ATOM 778 C CA . ILE A 1 99 ? -12.245 6.792 13.527 1.00 93.88 99 ILE A CA 1
ATOM 779 C C . ILE A 1 99 ? -11.704 8.182 13.206 1.00 93.88 99 ILE A C 1
ATOM 781 O O . ILE A 1 99 ? -11.959 8.696 12.120 1.00 93.88 99 ILE A O 1
ATOM 785 N N . ASN A 1 100 ? -10.875 8.740 14.084 1.00 91.62 100 ASN A N 1
ATOM 786 C CA . ASN A 1 100 ? -10.283 10.063 13.894 1.00 91.62 100 ASN A CA 1
ATOM 787 C C . ASN A 1 100 ? -9.028 10.060 13.008 1.00 91.62 100 ASN A C 1
ATOM 789 O O . ASN A 1 100 ? -8.732 11.072 12.375 1.00 91.62 100 ASN A O 1
ATOM 793 N N . TYR A 1 101 ? -8.300 8.940 12.940 1.00 95.00 101 TYR A N 1
ATOM 794 C CA . TYR A 1 101 ? -7.039 8.851 12.202 1.00 95.00 101 TYR A CA 1
ATOM 795 C C . TYR A 1 101 ? -7.078 7.725 11.169 1.00 95.00 101 TYR A C 1
ATOM 797 O O . TYR A 1 101 ? -6.881 6.549 11.486 1.00 95.00 101 TYR A O 1
ATOM 805 N N . ALA A 1 102 ? -7.277 8.102 9.902 1.00 96.69 102 ALA A N 1
ATOM 806 C CA . ALA A 1 102 ? -7.255 7.173 8.772 1.00 96.69 102 ALA A CA 1
ATOM 807 C C . ALA A 1 102 ? -5.915 6.422 8.646 1.00 96.69 102 ALA A C 1
ATOM 809 O O . ALA A 1 102 ? -5.897 5.269 8.222 1.00 96.69 102 ALA A O 1
ATOM 810 N N . GLU A 1 103 ? -4.806 7.032 9.084 1.00 96.31 103 GLU A N 1
ATOM 811 C CA . GLU A 1 103 ? -3.489 6.388 9.141 1.00 96.31 103 GLU A CA 1
ATOM 812 C C . GLU A 1 103 ? -3.505 5.120 10.011 1.00 96.31 103 GLU A C 1
ATOM 814 O O . GLU A 1 103 ? -3.072 4.059 9.559 1.00 96.31 103 GLU A O 1
ATOM 819 N N . LEU A 1 104 ? -4.057 5.208 11.230 1.00 96.94 104 LEU A N 1
ATOM 820 C CA . LEU A 1 104 ? -4.153 4.074 12.159 1.00 96.94 104 LEU A CA 1
ATOM 821 C C . LEU A 1 104 ? -5.097 2.996 11.633 1.00 96.94 104 LEU A C 1
ATOM 823 O O . LEU A 1 104 ? -4.848 1.804 11.825 1.00 96.94 104 LEU A O 1
ATOM 827 N N . ASP A 1 105 ? -6.177 3.412 10.972 1.00 97.88 105 ASP A N 1
ATOM 828 C CA . ASP A 1 105 ? -7.111 2.484 10.354 1.00 97.88 105 ASP A CA 1
ATOM 829 C C . ASP A 1 105 ? -6.441 1.681 9.241 1.00 97.88 105 ASP A C 1
ATOM 831 O O . ASP A 1 105 ? -6.449 0.456 9.300 1.00 97.88 105 ASP A O 1
ATOM 835 N N . ALA A 1 106 ? -5.821 2.362 8.274 1.00 97.94 106 ALA A N 1
ATOM 836 C CA . ALA A 1 106 ? -5.302 1.761 7.051 1.00 97.94 106 ALA A CA 1
ATOM 837 C C . ALA A 1 106 ? -3.950 1.057 7.227 1.00 97.94 106 ALA A C 1
ATOM 839 O O . ALA A 1 106 ? -3.730 0.008 6.623 1.00 97.94 106 ALA A O 1
ATOM 840 N N . PHE A 1 107 ? -3.043 1.587 8.050 1.00 97.50 107 PHE A N 1
ATOM 841 C CA . PHE A 1 107 ? -1.671 1.070 8.165 1.00 97.50 107 PHE A CA 1
ATOM 842 C C . PHE A 1 107 ? -1.394 0.338 9.476 1.00 97.50 107 PHE A C 1
ATOM 844 O O . PHE A 1 107 ? -0.312 -0.230 9.651 1.00 97.50 107 PHE A O 1
ATOM 851 N N . GLY A 1 108 ? -2.397 0.255 10.352 1.00 95.69 108 GLY A N 1
ATOM 852 C CA . GLY A 1 108 ? -2.294 -0.444 11.622 1.00 95.69 108 GLY A CA 1
ATOM 853 C C . GLY A 1 108 ? -1.278 0.200 12.560 1.00 95.69 108 GLY A C 1
ATOM 854 O O . GLY A 1 108 ? -0.722 1.266 12.305 1.00 95.69 108 GLY A O 1
ATOM 85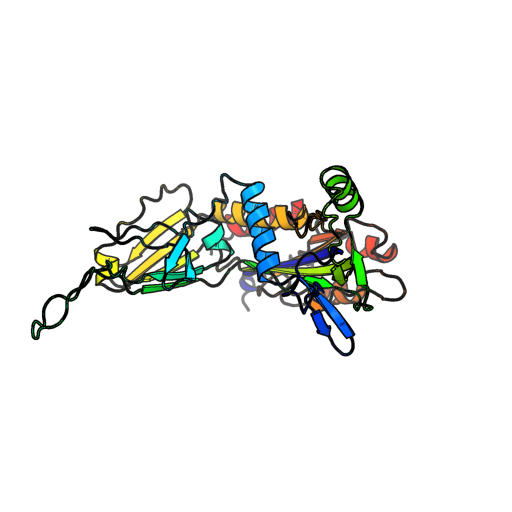5 N N . TYR A 1 109 ? -1.048 -0.454 13.690 1.00 95.38 109 TYR A N 1
ATOM 856 C CA . TYR A 1 109 ? -0.168 0.068 14.724 1.00 95.38 109 TYR A CA 1
ATOM 857 C C . TYR A 1 109 ? 0.244 -1.029 15.702 1.00 95.38 109 TYR A C 1
ATOM 859 O O . TYR A 1 109 ? -0.396 -2.074 15.843 1.00 95.38 109 TYR A O 1
ATOM 867 N N . MET A 1 110 ? 1.305 -0.743 16.444 1.00 91.69 110 MET A N 1
ATOM 868 C CA . MET A 1 110 ? 1.659 -1.430 17.675 1.00 91.69 110 MET A CA 1
ATOM 869 C C . MET A 1 110 ? 2.028 -0.351 18.686 1.00 91.69 110 MET A C 1
ATOM 871 O O . MET A 1 110 ? 2.942 0.434 18.445 1.00 91.69 110 MET A O 1
ATOM 875 N N . SER A 1 111 ? 1.289 -0.285 19.788 1.00 89.62 111 SER A N 1
ATOM 876 C CA . SER A 1 111 ? 1.510 0.700 20.842 1.00 89.62 111 SER A CA 1
ATOM 877 C C . SER A 1 111 ? 1.588 -0.000 22.187 1.00 89.62 111 SER A C 1
ATOM 879 O O . SER A 1 111 ? 0.675 -0.730 22.581 1.00 89.62 111 SER A O 1
ATOM 881 N N . THR A 1 112 ? 2.693 0.221 22.891 1.00 84.19 112 THR A N 1
ATOM 882 C CA . THR A 1 112 ? 2.873 -0.197 24.279 1.00 84.19 112 THR A CA 1
ATOM 883 C C . THR A 1 112 ? 2.714 1.025 25.170 1.00 84.19 112 THR A C 1
ATOM 885 O O . THR A 1 112 ? 3.620 1.853 25.269 1.00 84.19 112 THR A O 1
ATOM 888 N N . ALA A 1 113 ? 1.569 1.146 25.838 1.00 68.88 113 ALA A N 1
ATOM 889 C CA . ALA A 1 113 ? 1.404 2.145 26.882 1.00 68.88 113 ALA A CA 1
ATOM 890 C C . ALA A 1 113 ? 2.231 1.702 28.100 1.00 68.88 113 ALA A C 1
ATOM 892 O O . ALA A 1 113 ? 1.909 0.696 28.734 1.00 68.88 113 ALA A O 1
ATOM 893 N N . GLU A 1 114 ? 3.316 2.424 28.401 1.00 61.91 114 GLU A N 1
ATOM 894 C CA . GLU A 1 114 ? 4.203 2.161 29.542 1.00 61.91 114 GLU A CA 1
ATOM 895 C C . GLU A 1 114 ? 4.297 3.351 30.513 1.00 61.91 114 GLU A C 1
ATOM 897 O O . GLU A 1 114 ? 4.046 4.509 30.174 1.00 61.91 114 GLU A O 1
ATOM 902 N N . LYS A 1 115 ? 4.715 3.056 31.755 1.00 53.72 115 LYS A N 1
ATOM 903 C CA . LYS A 1 115 ? 5.050 4.044 32.794 1.00 53.72 115 LYS A CA 1
ATOM 904 C C . LYS A 1 115 ? 6.009 5.114 32.253 1.00 53.72 115 LYS A C 1
ATOM 906 O O . LYS A 1 115 ? 7.168 4.811 31.977 1.00 53.72 115 LYS A O 1
ATOM 911 N N . LYS A 1 116 ? 5.640 6.395 32.353 1.00 44.12 116 LYS A N 1
ATOM 912 C CA . LYS A 1 116 ? 6.654 7.414 32.667 1.00 44.12 116 LYS A CA 1
ATOM 913 C C . LYS A 1 116 ? 7.087 7.186 34.117 1.00 44.12 116 LYS A C 1
ATOM 915 O O . LYS A 1 116 ? 6.377 7.568 35.045 1.00 44.12 116 LYS A O 1
ATOM 920 N N . LYS A 1 117 ? 8.247 6.554 34.343 1.00 39.97 117 LYS A N 1
ATOM 921 C CA . LYS A 1 117 ? 8.979 6.795 35.595 1.00 39.97 117 LYS A CA 1
ATOM 922 C C . LYS A 1 117 ? 9.290 8.294 35.589 1.00 39.97 117 LYS A C 1
ATOM 924 O O . LYS A 1 117 ? 10.043 8.746 34.731 1.00 39.97 117 LYS A O 1
ATOM 929 N N . ARG A 1 118 ? 8.692 9.077 36.494 1.00 35.34 118 ARG A N 1
ATOM 930 C CA . ARG A 1 118 ? 9.279 10.378 36.846 1.00 35.34 118 ARG A CA 1
ATOM 931 C C . ARG A 1 118 ? 10.729 10.076 37.231 1.00 35.34 118 ARG A C 1
ATOM 933 O O . ARG A 1 118 ? 10.941 9.198 38.067 1.00 35.34 118 ARG A O 1
ATOM 940 N N . LYS A 1 119 ? 11.706 10.721 36.584 1.00 37.94 119 LYS A N 1
ATOM 941 C CA . LYS A 1 119 ? 13.069 10.767 37.119 1.00 37.94 119 LYS A CA 1
ATOM 942 C C . LYS A 1 119 ? 12.926 11.358 38.523 1.00 37.94 119 LYS A C 1
ATOM 944 O O . LYS A 1 119 ? 12.571 12.523 38.646 1.00 37.94 119 LYS A O 1
ATOM 949 N N . LYS A 1 120 ? 13.078 10.529 39.555 1.00 38.53 120 LYS A N 1
ATOM 950 C CA . LYS A 1 120 ? 13.557 11.028 40.835 1.00 38.53 120 LYS A CA 1
ATOM 951 C C . LYS A 1 120 ? 15.038 11.290 40.602 1.00 38.53 120 LYS A C 1
ATOM 953 O O . LYS A 1 120 ? 15.755 10.380 40.183 1.00 38.53 120 LYS A O 1
ATOM 958 N N . GLU A 1 121 ? 15.436 12.544 40.755 1.00 41.31 121 GLU A N 1
ATOM 959 C CA . GLU A 1 121 ? 16.807 12.861 41.134 1.00 41.31 121 GLU A CA 1
ATOM 960 C C . GLU A 1 121 ? 17.137 12.122 42.442 1.00 41.31 121 GLU A C 1
ATOM 962 O O . GLU A 1 121 ? 16.235 11.682 43.159 1.00 41.31 121 GLU A O 1
ATOM 967 N N . GLN A 1 122 ? 18.431 11.881 42.614 1.00 37.00 122 GLN A N 1
ATOM 968 C CA . GLN A 1 122 ? 19.091 11.001 43.578 1.00 37.00 122 GLN A CA 1
ATOM 969 C C . GLN A 1 122 ? 18.458 10.975 44.976 1.00 37.00 122 GLN A C 1
ATOM 971 O O . GLN A 1 122 ? 18.103 12.017 45.506 1.00 37.00 122 GLN A O 1
ATOM 976 N N . GLU A 1 123 ? 18.368 9.780 45.565 1.00 34.66 123 GLU A N 1
ATOM 977 C CA . GLU A 1 123 ? 19.035 9.443 46.835 1.00 34.66 123 GLU A CA 1
ATOM 978 C C . GLU A 1 123 ? 18.804 7.961 47.181 1.00 34.66 123 GLU A C 1
ATOM 980 O O . GLU A 1 123 ? 17.812 7.350 46.766 1.00 34.66 123 GLU A O 1
ATOM 985 N N . GLU A 1 124 ? 19.815 7.389 47.831 1.00 36.69 124 GLU A N 1
ATOM 986 C CA . GLU A 1 124 ? 19.987 5.986 48.203 1.00 36.69 124 GLU A CA 1
ATOM 987 C C . GLU A 1 124 ? 19.005 5.499 49.281 1.00 36.69 124 GLU A C 1
ATOM 989 O O . GLU A 1 124 ? 18.351 6.286 49.957 1.00 36.69 124 GLU A O 1
ATOM 994 N N . GLU A 1 125 ? 18.919 4.166 49.350 1.00 35.06 125 GLU A N 1
ATOM 995 C CA . GLU A 1 125 ? 18.578 3.297 50.487 1.00 35.06 125 GLU A CA 1
ATOM 996 C C . GLU A 1 125 ? 17.587 3.815 51.546 1.00 35.06 125 GLU A C 1
ATOM 998 O O . GLU A 1 125 ? 17.919 4.651 52.371 1.00 35.06 125 GLU A O 1
ATOM 1003 N N . ASP A 1 126 ? 16.400 3.199 51.621 1.00 30.48 126 ASP A N 1
ATOM 1004 C CA . ASP A 1 126 ? 16.143 2.264 52.725 1.00 30.48 126 ASP A CA 1
ATOM 1005 C C . ASP A 1 126 ? 14.875 1.412 52.514 1.00 30.48 126 ASP A C 1
ATOM 1007 O O . ASP A 1 126 ? 13.974 1.716 51.725 1.00 30.48 126 ASP A O 1
ATOM 1011 N N . SER A 1 127 ? 14.894 0.305 53.240 1.00 33.59 127 SER A N 1
ATOM 1012 C CA . SER A 1 127 ? 13.955 -0.797 53.418 1.00 33.59 127 SER A CA 1
ATOM 1013 C C . SER A 1 127 ? 12.469 -0.448 53.658 1.00 33.59 127 SER A C 1
ATOM 1015 O O . SER A 1 127 ? 12.091 0.593 54.186 1.00 33.59 127 SER A O 1
ATOM 1017 N N . ASP A 1 128 ? 11.622 -1.407 53.265 1.00 34.16 128 ASP A N 1
ATOM 1018 C CA . ASP A 1 128 ? 10.228 -1.623 53.671 1.00 34.16 128 ASP A CA 1
ATOM 1019 C C . ASP A 1 128 ? 9.187 -0.511 53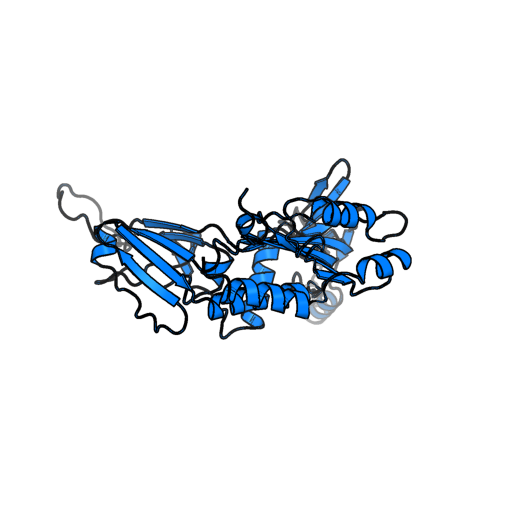.451 1.00 34.16 128 ASP A C 1
ATOM 1021 O O . ASP A 1 128 ? 8.960 0.370 54.278 1.00 34.16 128 ASP A O 1
ATOM 1025 N N . LYS A 1 129 ? 8.397 -0.682 52.374 1.00 32.47 129 LYS A N 1
ATOM 1026 C CA . LYS A 1 129 ? 6.924 -0.549 52.407 1.00 32.47 129 LYS A CA 1
ATOM 1027 C C . LYS A 1 129 ? 6.268 -1.093 51.139 1.00 32.47 129 LYS A C 1
ATOM 1029 O O . LYS A 1 129 ? 6.099 -0.433 50.110 1.00 32.47 129 LYS A O 1
ATOM 1034 N N . GLU A 1 130 ? 5.825 -2.332 51.266 1.00 37.84 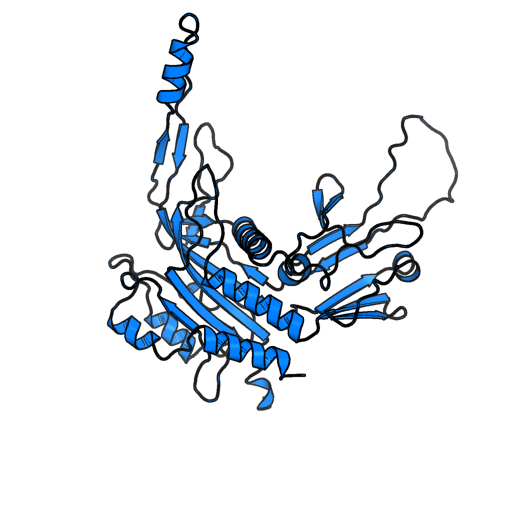130 GLU A N 1
ATOM 1035 C CA . GLU A 1 130 ? 4.820 -2.983 50.446 1.00 37.84 130 GLU A CA 1
ATOM 1036 C C . GLU A 1 130 ? 3.466 -2.265 50.619 1.00 37.84 130 GLU A C 1
ATOM 1038 O O . GLU A 1 130 ? 2.701 -2.587 51.517 1.00 37.84 130 GLU A O 1
ATOM 1043 N N . SER A 1 131 ? 3.195 -1.206 49.840 1.00 31.78 131 SER A N 1
ATOM 1044 C CA . SER A 1 131 ? 1.842 -0.641 49.580 1.00 31.78 131 SER A CA 1
ATOM 1045 C C . SER A 1 131 ? 1.908 0.707 48.846 1.00 31.78 131 SER A C 1
ATOM 1047 O O . SER A 1 131 ? 1.496 1.743 49.352 1.00 31.78 131 SER A O 1
ATOM 1049 N N . ASN A 1 132 ? 2.401 0.722 47.603 1.00 30.22 132 ASN A N 1
ATOM 1050 C CA . ASN A 1 132 ? 2.044 1.796 46.659 1.00 30.22 132 ASN A CA 1
ATOM 1051 C C . ASN A 1 132 ? 2.217 1.362 45.191 1.00 30.22 132 ASN A C 1
ATOM 1053 O O . ASN A 1 132 ? 2.918 1.967 44.378 1.00 30.22 132 ASN A O 1
ATOM 1057 N N . LYS A 1 133 ? 1.563 0.255 44.824 1.00 44.03 133 LYS A N 1
ATOM 1058 C CA . LYS A 1 133 ? 1.310 -0.107 43.423 1.00 44.03 133 LYS A CA 1
ATOM 1059 C C . LYS A 1 133 ? -0.059 0.450 43.040 1.00 44.03 133 LYS A C 1
ATOM 1061 O O . LYS A 1 133 ? -1.041 -0.025 43.593 1.00 44.03 133 LYS A O 1
ATOM 1066 N N . LYS A 1 134 ? -0.111 1.345 42.043 1.00 41.41 134 LYS A N 1
ATOM 1067 C CA . LYS A 1 134 ? -1.087 1.373 40.920 1.00 41.41 134 LYS A CA 1
ATOM 1068 C C . LYS A 1 134 ? -1.428 2.807 40.500 1.00 41.41 134 LYS A C 1
ATOM 1070 O O . LYS A 1 134 ? -2.296 3.427 41.086 1.00 41.41 134 LYS A O 1
ATOM 1075 N N . ASN A 1 135 ? -0.796 3.283 39.428 1.00 43.09 135 ASN A N 1
ATOM 1076 C CA . ASN A 1 135 ? -1.392 4.211 38.447 1.00 43.09 135 ASN A CA 1
ATOM 1077 C C . ASN A 1 135 ? -0.570 4.187 37.139 1.00 43.09 135 ASN A C 1
ATOM 1079 O O . ASN A 1 135 ? -0.274 5.213 36.539 1.00 43.09 135 ASN A O 1
ATOM 1083 N N . GLY A 1 136 ? -0.132 2.995 36.717 1.00 54.41 136 GLY A N 1
ATOM 1084 C CA . GLY A 1 136 ? 0.496 2.787 35.412 1.00 54.41 136 GLY A CA 1
ATOM 1085 C C . GLY A 1 136 ? -0.442 1.988 34.517 1.00 54.41 136 GLY A C 1
ATOM 1086 O O . GLY A 1 136 ? -0.952 0.955 34.949 1.00 54.41 136 GLY A O 1
ATOM 1087 N N . ILE A 1 137 ? -0.671 2.467 33.296 1.00 66.06 137 ILE A N 1
ATOM 1088 C CA . ILE A 1 137 ? -1.264 1.671 32.219 1.00 66.06 137 ILE A CA 1
ATOM 1089 C C . ILE A 1 137 ? -0.140 0.764 31.712 1.00 66.06 137 ILE A C 1
ATOM 1091 O O . ILE A 1 137 ? 0.928 1.268 31.379 1.00 66.06 137 ILE A O 1
ATOM 1095 N N . GLN A 1 138 ? -0.349 -0.550 31.720 1.00 74.88 138 GLN A N 1
ATOM 1096 C CA . GLN A 1 138 ? 0.528 -1.517 31.061 1.00 74.88 138 GLN A CA 1
ATOM 1097 C C . GLN A 1 138 ? -0.351 -2.315 30.104 1.00 74.88 138 GLN A C 1
ATOM 1099 O O . GLN A 1 138 ? -0.938 -3.326 30.481 1.00 74.88 138 GLN A O 1
ATOM 1104 N N . VAL A 1 139 ? -0.521 -1.784 28.896 1.00 86.06 139 VAL A N 1
ATOM 1105 C CA . VAL A 1 139 ? -1.360 -2.382 27.853 1.00 86.06 139 VAL A CA 1
ATOM 1106 C C . VAL A 1 139 ? -0.606 -2.297 26.538 1.00 86.06 139 VAL A C 1
ATOM 1108 O O . VAL A 1 139 ? -0.065 -1.246 26.196 1.00 86.06 139 VAL A O 1
ATOM 1111 N N . THR A 1 140 ? -0.575 -3.414 25.818 1.00 90.12 140 THR A N 1
ATOM 1112 C CA . THR A 1 140 ? -0.104 -3.468 24.433 1.00 90.12 140 THR A CA 1
ATOM 1113 C C . THR A 1 140 ? -1.331 -3.571 23.546 1.00 90.12 140 THR A C 1
ATOM 1115 O O . THR A 1 140 ? -2.117 -4.502 23.697 1.00 90.12 140 THR A O 1
ATOM 1118 N N . LEU A 1 141 ? -1.493 -2.615 22.641 1.00 93.56 141 LEU A N 1
ATOM 1119 C CA . LEU A 1 141 ? -2.530 -2.623 21.620 1.00 93.56 141 LEU A CA 1
ATOM 1120 C C . LEU A 1 141 ? -1.863 -2.832 20.267 1.00 93.56 141 LEU A C 1
ATOM 1122 O O . LEU A 1 141 ? -0.890 -2.156 19.926 1.00 93.56 141 LEU A O 1
ATOM 1126 N N . THR A 1 142 ? -2.381 -3.783 19.503 1.00 94.94 142 THR A N 1
ATOM 1127 C CA . THR A 1 142 ? -1.850 -4.137 18.188 1.00 94.94 142 THR A CA 1
ATOM 1128 C C . THR A 1 142 ? -2.975 -4.252 17.182 1.00 94.94 142 THR A C 1
ATOM 1130 O O . THR A 1 142 ? -3.953 -4.953 17.435 1.00 94.94 142 THR A O 1
ATOM 1133 N N . ARG A 1 143 ? -2.777 -3.654 16.012 1.00 95.50 143 ARG A N 1
ATOM 1134 C CA . ARG A 1 143 ? -3.653 -3.761 14.851 1.00 95.50 143 ARG A CA 1
ATOM 1135 C C . ARG A 1 143 ? -2.798 -4.096 13.642 1.00 95.50 143 ARG A C 1
ATOM 1137 O O . ARG A 1 143 ? -1.863 -3.365 13.315 1.00 95.50 143 ARG A O 1
ATOM 1144 N N . LYS A 1 144 ? -3.113 -5.199 12.965 1.00 95.75 144 LYS A N 1
ATOM 1145 C CA . LYS A 1 144 ? -2.504 -5.517 11.669 1.00 95.75 144 LYS A CA 1
ATOM 1146 C C . LYS A 1 144 ? -2.943 -4.463 10.651 1.00 95.75 144 LYS A C 1
ATOM 1148 O O . LYS A 1 144 ? -4.098 -4.067 10.672 1.00 95.75 144 LYS A O 1
ATOM 1153 N N . ALA A 1 145 ? -2.049 -4.048 9.759 1.00 96.69 145 ALA A N 1
ATOM 1154 C CA . ALA A 1 145 ? -2.364 -3.116 8.677 1.00 96.69 145 ALA A CA 1
ATOM 1155 C C . ALA A 1 145 ? -3.391 -3.719 7.694 1.00 96.69 145 ALA A C 1
ATOM 1157 O O . ALA A 1 145 ? -3.076 -4.753 7.092 1.00 96.69 145 ALA A O 1
ATOM 1158 N N . PRO A 1 146 ? -4.585 -3.118 7.500 1.00 97.81 146 PRO A N 1
ATOM 1159 C CA . PRO A 1 146 ? -5.496 -3.523 6.427 1.00 97.81 146 PRO A CA 1
ATOM 1160 C C . PRO A 1 146 ? -4.951 -3.228 5.032 1.00 97.81 146 PRO A C 1
ATOM 1162 O O . PRO A 1 146 ? -5.217 -3.983 4.103 1.00 97.81 146 PRO A O 1
ATOM 1165 N N . VAL A 1 147 ? -4.176 -2.154 4.888 1.00 98.25 147 VAL A N 1
ATOM 1166 C CA . VAL A 1 147 ? -3.478 -1.794 3.656 1.00 98.25 147 VAL A CA 1
ATOM 1167 C C . VAL A 1 147 ? -2.022 -2.209 3.786 1.00 98.25 147 VAL A C 1
ATOM 1169 O O . VAL A 1 147 ? -1.270 -1.668 4.599 1.00 98.25 147 VAL A O 1
ATOM 1172 N N . SER A 1 148 ? -1.594 -3.164 2.966 1.00 95.88 148 SER A N 1
ATOM 1173 C CA . SER A 1 148 ? -0.200 -3.604 2.938 1.00 95.88 148 SER A CA 1
ATOM 1174 C C . SER A 1 148 ? 0.379 -3.542 1.539 1.00 95.88 148 SER A C 1
ATOM 1176 O O . SER A 1 148 ? -0.198 -4.078 0.599 1.00 95.88 148 SER A O 1
ATOM 1178 N N . ALA A 1 149 ? 1.549 -2.916 1.425 1.00 96.94 149 ALA A N 1
ATOM 1179 C CA . ALA A 1 149 ? 2.346 -2.907 0.209 1.00 96.94 149 ALA A CA 1
ATOM 1180 C C . ALA A 1 149 ? 3.412 -4.012 0.249 1.00 96.94 149 ALA A C 1
ATOM 1182 O O . ALA A 1 149 ? 3.911 -4.374 1.320 1.00 96.94 149 ALA A O 1
ATOM 1183 N N . THR A 1 150 ? 3.806 -4.521 -0.913 1.00 97.12 150 THR A N 1
ATOM 1184 C CA . THR A 1 150 ? 5.049 -5.281 -1.074 1.00 97.12 150 THR A CA 1
ATOM 1185 C C . THR A 1 150 ? 6.250 -4.331 -1.055 1.00 97.12 150 THR A C 1
ATOM 1187 O O . THR A 1 150 ? 6.116 -3.107 -0.997 1.00 97.12 150 THR A O 1
ATOM 1190 N N . LYS A 1 151 ? 7.461 -4.890 -1.122 1.00 95.00 151 LYS A N 1
ATOM 1191 C CA . LYS A 1 151 ? 8.617 -4.110 -1.586 1.00 95.00 151 LYS A CA 1
ATOM 1192 C C . LYS A 1 151 ? 8.379 -3.736 -3.054 1.00 95.00 151 LYS A C 1
ATOM 1194 O O . LYS A 1 151 ? 7.712 -4.504 -3.755 1.00 95.00 151 LYS A O 1
ATOM 1199 N N . ALA A 1 152 ? 8.910 -2.604 -3.504 1.00 95.88 152 ALA A N 1
ATOM 1200 C CA . ALA A 1 152 ? 9.033 -2.383 -4.939 1.00 95.88 152 ALA A CA 1
ATOM 1201 C C . ALA A 1 152 ? 10.301 -3.082 -5.420 1.00 95.88 152 ALA A C 1
ATOM 1203 O O . ALA A 1 152 ? 11.330 -2.965 -4.764 1.00 95.88 152 ALA A O 1
ATOM 1204 N N . ILE A 1 153 ? 10.230 -3.833 -6.509 1.00 95.50 153 ILE A N 1
ATOM 1205 C CA . ILE A 1 153 ? 11.348 -4.632 -7.018 1.00 95.50 153 ILE A CA 1
ATOM 1206 C C . ILE A 1 153 ? 11.555 -4.267 -8.479 1.00 95.50 153 ILE A C 1
ATOM 1208 O O . ILE A 1 153 ? 10.584 -4.192 -9.234 1.00 95.50 153 ILE A O 1
ATOM 1212 N N . SER A 1 154 ? 12.806 -4.024 -8.856 1.00 95.44 154 SER A N 1
ATOM 1213 C CA . SER A 1 154 ? 13.186 -3.797 -10.250 1.00 95.44 154 SER A CA 1
ATOM 1214 C C . SER A 1 154 ? 12.876 -5.027 -11.101 1.00 95.44 154 SER A C 1
ATOM 1216 O O . SER A 1 154 ? 13.139 -6.164 -10.715 1.00 95.44 154 SER A O 1
ATOM 1218 N N . LEU A 1 155 ? 12.297 -4.794 -12.268 1.00 94.69 155 LEU A N 1
ATOM 1219 C CA . LEU A 1 155 ? 11.952 -5.814 -13.248 1.00 94.69 155 LEU A CA 1
ATOM 1220 C C . LEU A 1 155 ? 13.170 -6.251 -14.070 1.00 94.69 155 LEU A C 1
ATOM 1222 O O . LEU A 1 155 ? 13.168 -7.349 -14.613 1.00 94.69 155 LEU A O 1
ATOM 1226 N N . TYR A 1 156 ? 14.228 -5.439 -14.101 1.00 93.38 156 TYR A N 1
ATOM 1227 C CA . TYR A 1 156 ? 15.507 -5.785 -14.715 1.00 93.38 156 TYR A CA 1
ATOM 1228 C C . TYR A 1 156 ? 16.575 -6.059 -13.651 1.00 93.38 156 TYR A C 1
ATOM 1230 O O . TYR A 1 156 ? 16.606 -5.348 -12.642 1.00 93.38 156 TYR A O 1
ATOM 1238 N N . PRO A 1 157 ? 17.478 -7.028 -13.885 1.00 93.62 157 PRO A N 1
ATOM 1239 C CA . PRO A 1 157 ? 18.664 -7.209 -13.060 1.00 93.62 157 PRO A CA 1
ATOM 1240 C C . PRO A 1 157 ? 19.520 -5.942 -13.000 1.00 93.62 157 PRO A C 1
ATOM 1242 O O . PRO A 1 157 ? 19.684 -5.234 -13.998 1.00 93.62 157 PRO A O 1
ATOM 1245 N N . TRP A 1 158 ? 20.108 -5.679 -11.838 1.00 93.56 158 TRP A N 1
ATOM 1246 C CA . TRP A 1 158 ? 21.078 -4.609 -11.667 1.00 93.56 158 TRP A CA 1
ATOM 1247 C C . TRP A 1 158 ? 22.418 -4.994 -12.295 1.00 93.56 158 TRP A C 1
ATOM 1249 O O . TRP A 1 158 ? 22.924 -6.092 -12.073 1.00 93.56 158 TRP A O 1
ATOM 1259 N N . LYS A 1 159 ? 23.005 -4.077 -13.069 1.00 91.00 159 LYS A N 1
ATOM 1260 C CA . LYS A 1 159 ? 24.229 -4.329 -13.847 1.00 91.00 159 LYS A CA 1
ATOM 1261 C C . LYS A 1 159 ? 25.516 -3.825 -13.190 1.00 91.00 159 LYS A C 1
ATOM 1263 O O . LYS A 1 159 ? 26.581 -3.968 -13.778 1.00 91.00 159 LYS A O 1
ATOM 1268 N N . GLY A 1 160 ? 25.436 -3.276 -11.977 1.00 90.75 160 GLY A N 1
ATOM 1269 C CA . GLY A 1 160 ? 26.614 -2.766 -11.272 1.00 90.75 160 GLY A CA 1
ATOM 1270 C C . GLY A 1 160 ? 26.946 -1.302 -11.560 1.00 90.75 160 GLY A C 1
ATOM 1271 O O . GLY A 1 160 ? 28.085 -0.897 -11.337 1.00 90.75 160 GLY A O 1
ATOM 1272 N N . ASP A 1 161 ? 25.991 -0.513 -12.063 1.00 90.38 161 ASP A N 1
ATOM 1273 C CA . ASP A 1 161 ? 26.244 0.881 -12.433 1.00 90.38 161 ASP A CA 1
ATOM 1274 C C . ASP A 1 161 ? 26.699 1.703 -11.215 1.00 90.38 161 ASP A C 1
ATOM 1276 O O . ASP A 1 161 ? 26.125 1.619 -10.123 1.00 90.38 161 ASP A O 1
ATOM 1280 N N . MET A 1 162 ? 27.735 2.519 -11.406 1.00 90.31 162 MET A N 1
ATOM 1281 C CA . MET A 1 162 ? 28.333 3.354 -10.366 1.00 90.31 162 MET A CA 1
ATOM 1282 C C . MET A 1 162 ? 28.620 4.750 -10.916 1.00 90.31 162 MET A C 1
ATOM 1284 O O . MET A 1 162 ? 29.272 4.902 -11.947 1.00 90.31 162 MET A O 1
ATOM 1288 N N . GLY A 1 163 ? 28.150 5.769 -10.204 1.00 87.88 163 GLY A N 1
ATOM 1289 C CA . GLY A 1 163 ? 28.475 7.166 -10.447 1.00 87.88 163 GLY A CA 1
ATOM 1290 C C . GLY A 1 163 ? 29.575 7.661 -9.509 1.00 87.88 163 GLY A C 1
ATOM 1291 O O . GLY A 1 163 ? 29.635 7.272 -8.339 1.00 87.88 163 GLY A O 1
ATOM 1292 N N . PHE A 1 164 ? 30.424 8.546 -10.026 1.00 88.75 164 PHE A N 1
ATOM 1293 C CA . PHE A 1 164 ? 31.434 9.281 -9.267 1.00 88.75 164 PHE A CA 1
ATOM 1294 C C . PHE A 1 164 ? 31.043 10.753 -9.247 1.00 88.75 164 PHE A C 1
ATOM 1296 O O . PHE A 1 164 ? 30.834 11.360 -10.298 1.00 88.75 164 PHE A O 1
ATOM 1303 N N . TYR A 1 165 ? 30.930 11.322 -8.053 1.00 86.62 165 TYR A N 1
ATOM 1304 C CA . TYR A 1 165 ? 30.375 12.649 -7.848 1.00 86.62 165 TYR A CA 1
ATOM 1305 C C . TYR A 1 165 ? 31.353 13.534 -7.078 1.00 86.62 165 TYR A C 1
ATOM 1307 O O . TYR A 1 165 ? 31.929 13.138 -6.065 1.00 86.62 165 TYR A O 1
ATOM 1315 N N . ALA A 1 166 ? 31.494 14.771 -7.548 1.00 88.62 166 ALA A N 1
ATOM 1316 C CA . ALA A 1 166 ? 32.246 15.830 -6.890 1.00 88.62 166 ALA A CA 1
ATOM 1317 C C . ALA A 1 166 ? 31.586 17.182 -7.189 1.00 88.62 166 ALA A C 1
ATOM 1319 O O . ALA A 1 166 ? 31.076 17.401 -8.289 1.00 88.62 166 ALA A O 1
ATOM 1320 N N . ASN A 1 167 ? 31.597 18.106 -6.226 1.00 88.94 167 ASN A N 1
ATOM 1321 C CA . ASN A 1 167 ? 31.068 19.455 -6.432 1.00 88.94 167 ASN A CA 1
ATOM 1322 C C . ASN A 1 167 ? 32.206 20.454 -6.661 1.00 88.94 167 ASN A C 1
ATOM 1324 O O . ASN A 1 167 ? 32.586 21.204 -5.762 1.00 88.94 167 ASN A O 1
ATOM 1328 N N . HIS A 1 168 ? 32.740 20.465 -7.883 1.00 89.81 168 HIS A N 1
ATOM 1329 C CA . HIS A 1 168 ? 33.843 21.355 -8.251 1.00 89.81 168 HIS A CA 1
ATOM 1330 C C . HIS A 1 168 ? 33.495 22.833 -8.054 1.00 89.81 168 HIS A C 1
ATOM 1332 O O . HIS A 1 168 ? 34.327 23.586 -7.568 1.00 89.81 168 HIS A O 1
ATOM 1338 N N . ALA A 1 169 ? 32.255 23.240 -8.345 1.00 92.19 169 ALA A N 1
ATOM 1339 C CA . ALA A 1 169 ? 31.832 24.630 -8.196 1.00 92.19 169 ALA A CA 1
ATOM 1340 C C . ALA A 1 169 ? 31.889 25.112 -6.736 1.00 92.19 169 ALA A C 1
ATOM 1342 O O . ALA A 1 169 ? 32.302 26.240 -6.477 1.00 92.19 169 ALA A O 1
ATOM 1343 N N . MET A 1 170 ? 31.499 24.272 -5.768 1.00 92.94 170 MET A N 1
ATOM 1344 C CA . MET A 1 170 ? 31.646 24.607 -4.346 1.00 92.94 170 MET A CA 1
ATOM 1345 C C . MET A 1 170 ? 33.113 24.687 -3.923 1.00 92.94 170 MET A C 1
ATOM 1347 O O . MET A 1 170 ? 33.474 25.616 -3.204 1.00 92.94 170 MET A O 1
ATOM 1351 N N . VAL A 1 171 ? 33.950 23.757 -4.391 1.00 93.62 171 VAL A N 1
ATOM 1352 C CA . VAL A 1 171 ? 35.390 23.749 -4.085 1.00 93.62 171 VAL A CA 1
ATOM 1353 C C . VAL A 1 171 ? 36.073 24.998 -4.641 1.00 93.62 171 VAL A C 1
ATOM 1355 O O . VAL A 1 171 ? 36.766 25.688 -3.900 1.00 93.62 171 VAL A O 1
ATOM 1358 N N . SER A 1 172 ? 35.823 25.345 -5.908 1.00 94.06 172 SER A N 1
ATOM 1359 C CA . SER A 1 172 ? 36.364 26.558 -6.532 1.00 94.06 172 SER A CA 1
ATOM 1360 C C . SER A 1 172 ? 35.967 27.813 -5.757 1.00 94.06 172 SER A C 1
ATOM 1362 O O . SER A 1 172 ? 36.836 28.594 -5.385 1.00 94.06 172 SER A O 1
ATOM 1364 N N . ARG A 1 173 ? 34.677 27.963 -5.421 1.00 95.44 173 ARG A N 1
ATOM 1365 C CA . ARG A 1 173 ? 34.185 29.115 -4.649 1.00 95.44 173 ARG A CA 1
ATOM 1366 C C . ARG A 1 173 ? 34.824 29.225 -3.265 1.00 95.44 173 ARG A C 1
ATOM 1368 O O . ARG A 1 173 ? 35.120 30.330 -2.832 1.00 95.44 173 ARG A O 1
ATOM 1375 N N . TYR A 1 174 ? 35.014 28.108 -2.562 1.00 95.00 174 TYR A N 1
ATOM 1376 C CA . TYR A 1 174 ? 35.674 28.123 -1.256 1.00 95.00 174 TYR A CA 1
ATOM 1377 C C . TYR A 1 174 ? 37.144 28.541 -1.385 1.00 95.00 174 TYR A C 1
ATOM 1379 O O . TYR A 1 174 ? 37.587 29.446 -0.679 1.00 95.00 174 TYR A O 1
ATOM 1387 N N . ASN A 1 175 ? 37.872 27.955 -2.338 1.00 95.31 175 ASN A N 1
ATOM 1388 C CA . ASN A 1 175 ? 39.296 28.231 -2.546 1.00 95.31 175 ASN A CA 1
ATOM 1389 C C . ASN A 1 175 ? 39.553 29.674 -3.010 1.00 95.31 175 ASN A C 1
ATOM 1391 O O . ASN A 1 175 ? 40.581 30.247 -2.665 1.00 95.31 175 ASN A O 1
ATOM 1395 N N . GLU A 1 176 ? 38.611 30.291 -3.730 1.00 95.00 176 GLU A N 1
ATOM 1396 C CA . GLU A 1 176 ? 38.649 31.726 -4.043 1.00 95.00 176 GLU A CA 1
ATOM 1397 C C . GLU A 1 176 ? 38.526 32.602 -2.784 1.00 95.00 176 GLU A C 1
ATOM 1399 O O . GLU A 1 176 ? 39.183 33.635 -2.685 1.00 95.00 176 GLU A O 1
ATOM 1404 N N . THR A 1 177 ? 37.706 32.196 -1.807 1.00 95.12 177 THR A N 1
ATOM 1405 C CA . THR A 1 177 ? 37.522 32.935 -0.543 1.00 95.12 177 THR A CA 1
ATOM 1406 C C . THR A 1 177 ? 38.586 32.639 0.514 1.00 95.12 177 THR A C 1
ATOM 1408 O O . THR A 1 177 ? 38.729 33.401 1.469 1.00 95.12 177 THR A O 1
ATOM 1411 N N . SER A 1 178 ? 39.314 31.531 0.385 1.00 92.81 178 SER A N 1
ATOM 1412 C CA . SER A 1 178 ? 40.314 31.069 1.356 1.00 92.81 178 SER A CA 1
ATOM 1413 C C . SER A 1 178 ? 41.545 30.504 0.633 1.00 92.81 178 SER A C 1
ATOM 1415 O O . SER A 1 178 ? 41.790 29.300 0.675 1.00 92.81 178 SER A O 1
ATOM 1417 N N . PRO A 1 179 ? 42.329 31.360 -0.054 1.00 88.44 179 PRO A N 1
ATOM 1418 C CA . PRO A 1 179 ? 43.441 30.910 -0.892 1.00 88.44 179 PRO A CA 1
ATOM 1419 C C . PRO A 1 179 ? 44.634 30.365 -0.094 1.0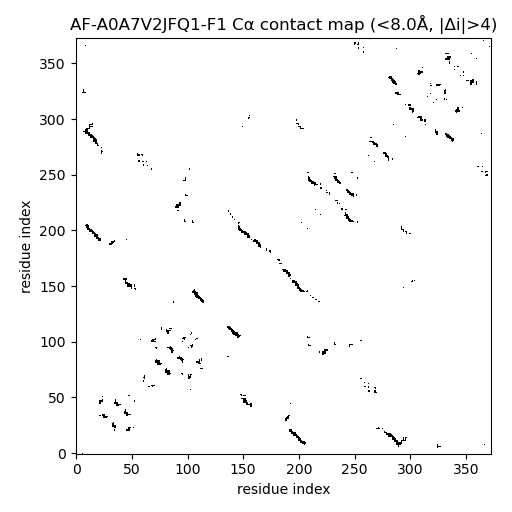0 88.44 179 PRO A C 1
ATOM 1421 O O . PRO A 1 179 ? 45.415 29.588 -0.635 1.00 88.44 179 PRO A O 1
ATOM 1424 N N . GLU A 1 180 ? 44.785 30.758 1.174 1.00 94.38 180 GLU A N 1
ATOM 1425 C CA . GLU A 1 180 ? 45.881 30.290 2.037 1.00 94.38 180 GLU A CA 1
ATOM 1426 C C . GLU A 1 180 ? 45.653 28.862 2.567 1.00 94.38 180 GLU A C 1
ATOM 1428 O O . GLU A 1 180 ? 46.616 28.165 2.878 1.00 94.38 180 GLU A O 1
ATOM 1433 N N . GLU A 1 181 ? 44.399 28.396 2.600 1.00 93.06 181 GLU A N 1
ATOM 1434 C CA . GLU A 1 181 ? 44.012 27.054 3.054 1.00 93.06 181 GLU A CA 1
ATOM 1435 C C . GLU A 1 181 ? 42.985 26.429 2.087 1.00 93.06 181 GLU A C 1
ATOM 1437 O O . GLU A 1 181 ? 41.794 26.338 2.397 1.00 93.06 181 GLU A O 1
ATOM 1442 N N . PRO A 1 182 ? 43.407 26.007 0.880 1.00 90.62 182 PRO A N 1
ATOM 1443 C CA . PRO A 1 182 ? 42.491 25.454 -0.108 1.00 90.62 182 PRO A CA 1
ATOM 1444 C C . PRO A 1 182 ? 41.920 24.101 0.340 1.00 90.62 182 PRO A C 1
ATOM 1446 O O . PRO A 1 182 ? 42.642 23.195 0.760 1.00 90.62 182 PRO A O 1
ATOM 1449 N N . ALA A 1 183 ? 40.613 23.924 0.167 1.00 91.44 183 ALA A N 1
ATOM 1450 C CA . ALA A 1 183 ? 39.937 22.656 0.382 1.00 91.44 183 ALA A CA 1
ATOM 1451 C C . ALA A 1 183 ? 40.148 21.698 -0.801 1.00 91.44 183 ALA A C 1
ATOM 1453 O O . ALA A 1 183 ? 40.057 22.075 -1.974 1.00 91.44 183 ALA A O 1
ATOM 1454 N N . THR A 1 184 ? 40.358 20.424 -0.469 1.00 91.31 184 THR A N 1
ATOM 1455 C CA . THR A 1 184 ? 40.480 19.300 -1.411 1.00 91.31 184 THR A CA 1
ATOM 1456 C C . THR A 1 184 ? 39.628 18.118 -0.928 1.00 91.31 184 THR A C 1
ATOM 1458 O O . THR A 1 184 ? 40.161 17.083 -0.540 1.00 91.31 184 THR A O 1
ATOM 1461 N N . PRO A 1 185 ? 38.290 18.270 -0.861 1.00 89.62 185 PRO A N 1
ATOM 1462 C CA . PRO A 1 185 ? 37.434 17.203 -0.360 1.00 89.62 185 PRO A CA 1
ATOM 1463 C C . PRO A 1 185 ? 37.463 15.989 -1.293 1.00 89.62 185 PRO A C 1
ATOM 1465 O O . PRO A 1 185 ? 37.518 16.137 -2.517 1.00 89.62 185 PRO A O 1
ATOM 1468 N N . ASP A 1 186 ? 37.353 14.797 -0.708 1.00 87.94 186 ASP A N 1
ATOM 1469 C CA . ASP A 1 186 ? 37.280 13.559 -1.475 1.00 87.94 186 ASP A CA 1
ATOM 1470 C C . ASP A 1 186 ? 35.989 13.499 -2.316 1.00 87.94 186 ASP A C 1
ATOM 1472 O O . ASP A 1 186 ? 34.903 13.825 -1.815 1.00 87.94 186 ASP A O 1
ATOM 1476 N N . PRO A 1 187 ? 36.061 13.052 -3.585 1.00 86.56 187 PRO A N 1
ATOM 1477 C CA . PRO A 1 187 ? 34.868 12.703 -4.348 1.00 86.56 187 PRO A CA 1
ATOM 1478 C C . PRO A 1 187 ? 34.166 11.517 -3.685 1.00 86.56 187 PRO A C 1
ATOM 1480 O O . PRO A 1 187 ? 34.812 10.697 -3.038 1.00 86.56 187 PRO A O 1
ATOM 1483 N N . TYR A 1 188 ? 32.857 11.383 -3.879 1.00 86.25 188 TYR A N 1
ATOM 1484 C CA . TYR A 1 188 ? 32.106 10.229 -3.382 1.00 86.25 188 TYR A CA 1
ATOM 1485 C C . TYR A 1 188 ? 31.571 9.383 -4.534 1.00 86.25 188 TYR A C 1
ATOM 1487 O O . TYR A 1 188 ? 31.294 9.887 -5.626 1.00 86.25 188 TYR A O 1
ATOM 1495 N N . SER A 1 189 ? 31.389 8.091 -4.275 1.00 88.69 189 SER A N 1
ATOM 1496 C CA . SER A 1 189 ? 30.811 7.160 -5.244 1.00 88.69 189 SER A CA 1
ATOM 1497 C C . SER A 1 189 ? 29.415 6.730 -4.809 1.00 88.69 189 SER A C 1
ATOM 1499 O O . SER A 1 189 ? 29.093 6.622 -3.622 1.00 88.69 189 SER A O 1
ATOM 1501 N N . LYS A 1 190 ? 28.552 6.474 -5.785 1.00 88.00 190 LYS A N 1
ATOM 1502 C CA . LYS A 1 190 ? 27.150 6.123 -5.563 1.00 88.00 190 LYS A CA 1
ATOM 1503 C C . LYS A 1 190 ? 26.773 5.034 -6.554 1.00 88.00 190 LYS A C 1
ATOM 1505 O O . LYS A 1 190 ? 26.940 5.208 -7.754 1.00 88.00 190 LYS A O 1
ATOM 1510 N N . GLU A 1 191 ? 26.280 3.904 -6.059 1.00 90.62 191 GLU A N 1
ATOM 1511 C CA . GLU A 1 191 ? 25.680 2.892 -6.934 1.00 90.62 191 GLU A CA 1
ATOM 1512 C C . GLU A 1 191 ? 24.415 3.477 -7.568 1.00 90.62 191 GLU A C 1
ATOM 1514 O O . GLU A 1 191 ? 23.593 4.066 -6.862 1.00 90.62 191 GLU A O 1
ATOM 1519 N N . GLU A 1 192 ? 24.243 3.332 -8.874 1.00 88.44 192 GLU A N 1
ATOM 1520 C CA . GLU A 1 192 ? 23.094 3.867 -9.599 1.00 88.44 192 GLU A CA 1
ATOM 1521 C C . GLU A 1 192 ? 22.240 2.749 -10.183 1.00 88.44 192 GLU A C 1
ATOM 1523 O O . GLU A 1 192 ? 22.689 1.629 -10.423 1.00 88.44 192 GLU A O 1
ATOM 1528 N N . CYS A 1 193 ? 20.956 3.039 -10.350 1.00 90.62 193 CYS A N 1
ATOM 1529 C CA . CYS A 1 193 ? 20.033 2.169 -11.057 1.00 90.62 193 CYS A CA 1
ATOM 1530 C C . CYS A 1 193 ? 18.832 2.999 -11.475 1.00 90.62 193 CYS A C 1
ATOM 1532 O O . CYS A 1 193 ? 18.195 3.612 -10.619 1.00 90.62 193 CYS A O 1
ATOM 1534 N N . TYR A 1 194 ? 18.512 2.960 -12.764 1.00 90.94 194 TYR A N 1
ATOM 1535 C CA . TYR A 1 194 ? 17.255 3.441 -13.312 1.00 90.94 194 TYR A CA 1
ATOM 1536 C C . TYR A 1 194 ? 16.573 2.266 -14.009 1.00 90.94 194 TYR A C 1
ATOM 1538 O O . TYR A 1 194 ? 17.188 1.593 -14.835 1.00 90.94 194 TYR A O 1
ATOM 1546 N N . SER A 1 195 ? 15.352 1.933 -13.598 1.00 93.25 195 SER A N 1
ATOM 1547 C CA . SER A 1 195 ? 14.697 0.691 -14.016 1.00 93.25 195 SER A CA 1
ATOM 1548 C C . SER A 1 195 ? 13.178 0.802 -13.933 1.00 93.25 195 SER A C 1
ATOM 1550 O O . SER A 1 195 ? 12.636 1.691 -13.271 1.00 93.25 195 SER A O 1
ATOM 1552 N N . LEU A 1 196 ? 12.485 -0.148 -14.561 1.00 94.69 196 LEU A N 1
ATOM 1553 C CA . LEU A 1 196 ? 11.086 -0.409 -14.249 1.00 94.69 196 LEU A CA 1
ATOM 1554 C C . LEU A 1 196 ? 11.011 -1.160 -12.923 1.00 94.69 196 LEU A C 1
ATOM 1556 O O . LEU A 1 196 ? 11.691 -2.161 -12.729 1.00 94.69 196 LEU A O 1
ATOM 1560 N N . PHE A 1 197 ? 10.153 -0.707 -12.026 1.00 95.56 197 PHE A N 1
ATOM 1561 C CA . PHE A 1 197 ? 9.856 -1.342 -10.754 1.00 95.56 197 PHE A CA 1
ATOM 1562 C C . PHE A 1 197 ? 8.406 -1.799 -10.736 1.00 95.56 197 PHE A C 1
ATOM 1564 O O . PHE A 1 197 ? 7.528 -1.127 -11.274 1.00 95.56 197 PHE A O 1
ATOM 1571 N N . LYS A 1 198 ? 8.141 -2.905 -10.041 1.00 96.88 198 LYS A N 1
ATOM 1572 C CA . LYS A 1 198 ? 6.785 -3.313 -9.671 1.00 96.88 198 LYS A CA 1
ATOM 1573 C C . LYS A 1 198 ? 6.595 -3.327 -8.166 1.00 96.88 198 LYS A C 1
ATOM 1575 O O . LYS A 1 198 ? 7.486 -3.741 -7.425 1.00 96.88 198 LYS A O 1
ATOM 1580 N N . PHE A 1 199 ? 5.411 -2.948 -7.709 1.00 97.75 199 PHE A N 1
ATOM 1581 C CA . PHE A 1 199 ? 4.951 -3.211 -6.347 1.00 97.75 199 PHE A CA 1
ATOM 1582 C C . PHE A 1 199 ? 3.460 -3.512 -6.344 1.00 97.75 199 PHE A C 1
ATOM 1584 O O . PHE A 1 199 ? 2.739 -3.155 -7.274 1.00 97.75 199 PHE A O 1
ATOM 1591 N N . SER A 1 200 ? 2.999 -4.166 -5.286 1.00 98.44 200 SER A N 1
ATOM 1592 C CA . SER A 1 200 ? 1.591 -4.505 -5.125 1.00 98.44 200 SER A CA 1
ATOM 1593 C C . SER A 1 200 ? 1.068 -4.010 -3.792 1.00 98.44 200 SER A C 1
ATOM 1595 O O . SER A 1 200 ? 1.792 -4.004 -2.798 1.00 98.44 200 SER A O 1
ATOM 1597 N N . VAL A 1 201 ? -0.196 -3.607 -3.775 1.00 98.56 201 VAL A N 1
ATOM 1598 C CA . VAL A 1 201 ? -0.930 -3.193 -2.584 1.00 98.56 201 VAL A CA 1
ATOM 1599 C C . VAL A 1 201 ? -2.149 -4.086 -2.434 1.00 98.56 201 VAL A C 1
ATOM 1601 O O . VAL A 1 201 ? -2.862 -4.354 -3.396 1.00 98.56 201 VAL A O 1
ATOM 1604 N N . THR A 1 202 ? -2.394 -4.546 -1.215 1.00 98.25 202 THR A N 1
ATOM 1605 C CA . THR A 1 202 ? -3.621 -5.248 -0.847 1.00 98.25 202 THR A CA 1
ATOM 1606 C C . THR A 1 202 ? -4.387 -4.423 0.167 1.00 98.25 202 THR A C 1
ATOM 1608 O O . THR A 1 202 ? -3.790 -3.940 1.129 1.00 98.25 202 THR A O 1
ATOM 1611 N N . ILE A 1 203 ? -5.695 -4.299 -0.025 1.00 98.50 203 ILE A N 1
ATOM 1612 C CA . ILE A 1 203 ? -6.614 -3.641 0.905 1.00 98.50 203 ILE A CA 1
ATOM 1613 C C . ILE A 1 203 ? -7.555 -4.712 1.452 1.00 98.50 203 ILE A C 1
ATOM 1615 O O . ILE A 1 203 ? -8.340 -5.278 0.698 1.00 98.50 203 ILE A O 1
ATOM 1619 N N . ASP A 1 204 ? -7.485 -5.005 2.746 1.00 97.69 204 ASP A N 1
ATOM 1620 C CA . ASP A 1 204 ? -8.439 -5.876 3.435 1.00 97.69 204 ASP A CA 1
ATOM 1621 C C . ASP A 1 204 ? -9.690 -5.067 3.806 1.00 97.69 204 ASP A C 1
ATOM 1623 O O . ASP A 1 204 ? -9.716 -4.343 4.805 1.00 97.69 204 ASP A O 1
ATOM 1627 N N . LEU A 1 205 ? -10.738 -5.184 2.986 1.00 96.44 205 LEU A N 1
ATOM 1628 C CA . LEU A 1 205 ? -12.000 -4.475 3.187 1.00 96.44 205 LEU A CA 1
ATOM 1629 C C . LEU A 1 205 ? -12.768 -5.000 4.397 1.00 96.44 205 LEU A C 1
ATOM 1631 O O . LEU A 1 205 ? -13.629 -4.290 4.904 1.00 96.44 205 LEU A O 1
ATOM 1635 N N . LYS A 1 206 ? -12.501 -6.215 4.883 1.00 93.38 206 LYS A N 1
ATOM 1636 C CA . LYS A 1 206 ? -13.155 -6.726 6.091 1.00 93.38 206 LYS A CA 1
ATOM 1637 C C . LYS A 1 206 ? -12.566 -6.078 7.344 1.00 93.38 206 LYS A C 1
ATOM 1639 O O . LYS A 1 206 ? -13.314 -5.754 8.259 1.00 93.38 206 LYS A O 1
ATOM 1644 N N . MET A 1 207 ? -11.247 -5.899 7.383 1.00 95.06 207 MET A N 1
ATOM 1645 C CA . MET A 1 207 ? -10.542 -5.341 8.541 1.00 95.06 207 MET A CA 1
ATOM 1646 C C . MET A 1 207 ? -10.543 -3.806 8.559 1.00 95.06 207 MET A C 1
ATOM 1648 O O . MET A 1 207 ? -10.574 -3.202 9.632 1.00 95.06 207 MET A O 1
ATOM 1652 N N . LEU A 1 208 ? -10.518 -3.163 7.386 1.00 97.31 208 LEU A N 1
ATOM 1653 C CA . LEU A 1 208 ? -10.548 -1.705 7.278 1.00 97.31 208 LEU A CA 1
ATOM 1654 C C . LEU A 1 208 ? -11.869 -1.147 7.825 1.00 97.31 208 LEU A C 1
ATOM 1656 O O . LEU A 1 208 ? -12.962 -1.587 7.452 1.00 97.31 208 LEU A O 1
ATOM 1660 N N . GLY A 1 209 ? -11.753 -0.171 8.718 1.00 96.19 209 GLY A N 1
ATOM 1661 C CA . GLY A 1 209 ? -12.868 0.487 9.380 1.00 96.19 209 GLY A CA 1
ATOM 1662 C C . GLY A 1 209 ? -13.442 -0.235 10.597 1.00 96.19 209 GLY A C 1
ATOM 1663 O O . GLY A 1 209 ? -14.393 0.279 11.174 1.00 96.19 209 GLY A O 1
ATOM 1664 N N . GLU A 1 210 ? -12.899 -1.379 11.021 1.00 96.38 210 GLU A N 1
ATOM 1665 C CA . GLU A 1 210 ? -13.301 -2.038 12.272 1.00 96.38 210 GLU A CA 1
ATOM 1666 C C . GLU A 1 210 ? -12.091 -2.332 13.154 1.00 96.38 210 GLU A C 1
ATOM 1668 O O . GLU A 1 210 ? -11.120 -2.919 12.684 1.00 96.38 210 GLU A O 1
ATOM 1673 N N . ASP A 1 211 ? -12.147 -1.971 14.437 1.00 96.62 211 ASP A N 1
ATOM 1674 C CA . ASP A 1 211 ? -11.098 -2.256 15.421 1.00 96.62 211 ASP A CA 1
ATOM 1675 C C . ASP A 1 211 ? -11.694 -2.646 16.775 1.00 96.62 211 ASP A C 1
ATOM 1677 O O . ASP A 1 211 ? -12.798 -2.232 17.128 1.00 96.62 211 ASP A O 1
ATOM 1681 N N . THR A 1 212 ? -11.003 -3.471 17.557 1.00 96.19 212 THR A N 1
ATOM 1682 C CA . THR A 1 212 ? -11.484 -3.864 18.891 1.00 96.19 212 THR A CA 1
ATOM 1683 C C . THR A 1 212 ? -10.324 -4.003 19.853 1.00 96.19 212 THR A C 1
ATOM 1685 O O . THR A 1 212 ? -9.424 -4.815 19.654 1.00 96.19 212 THR A O 1
ATOM 1688 N N . TRP A 1 213 ? -10.360 -3.218 20.924 1.00 95.25 213 TRP A N 1
ATOM 1689 C CA . TRP A 1 213 ? -9.357 -3.254 21.979 1.00 95.25 213 TRP A CA 1
ATOM 1690 C C . TRP A 1 213 ? -9.864 -4.076 23.143 1.00 95.25 213 TRP A C 1
ATOM 1692 O O . TRP A 1 213 ? -10.969 -3.836 23.620 1.00 95.25 213 TRP A O 1
ATOM 1702 N N . PHE A 1 214 ? -9.033 -4.983 23.645 1.00 93.50 214 PHE A N 1
ATOM 1703 C CA . PHE A 1 214 ? -9.269 -5.678 24.905 1.00 93.50 214 PHE A CA 1
ATOM 1704 C C . PHE A 1 214 ? -8.420 -5.022 25.994 1.00 93.50 214 PHE A C 1
ATOM 1706 O O . PHE A 1 214 ? -7.197 -4.942 25.875 1.00 93.50 214 PHE A O 1
ATOM 1713 N N . LEU A 1 215 ? -9.073 -4.501 27.032 1.00 92.00 215 LEU A N 1
ATOM 1714 C CA . LEU A 1 215 ? -8.458 -3.635 28.038 1.00 92.00 215 LEU A CA 1
ATOM 1715 C C . LEU A 1 215 ? -8.631 -4.225 29.444 1.00 92.00 215 LEU A C 1
ATOM 1717 O O . LEU A 1 215 ? -9.713 -4.695 29.776 1.00 92.00 215 LEU A O 1
ATOM 1721 N N . PRO A 1 216 ? -7.614 -4.177 30.318 1.00 90.88 216 PRO A N 1
ATOM 1722 C CA . PRO A 1 216 ? -7.749 -4.660 31.689 1.00 90.88 216 PRO A CA 1
ATOM 1723 C C . PRO A 1 216 ? -8.673 -3.757 32.527 1.00 90.88 216 PRO A C 1
ATOM 1725 O O . PRO A 1 216 ? -8.866 -2.577 32.220 1.00 90.88 216 PRO A O 1
ATOM 1728 N N . ASP A 1 217 ? -9.202 -4.290 33.634 1.00 89.44 217 ASP A N 1
ATOM 1729 C CA . ASP A 1 217 ? -10.225 -3.624 34.463 1.00 89.44 217 ASP A CA 1
ATOM 1730 C C . ASP A 1 217 ? -9.787 -2.249 34.984 1.00 89.44 217 ASP A C 1
ATOM 1732 O O . ASP A 1 217 ? -10.574 -1.307 35.066 1.00 89.44 217 ASP A O 1
ATOM 1736 N N . ASN A 1 218 ? -8.504 -2.105 35.317 1.00 87.00 218 ASN A N 1
ATOM 1737 C CA . ASN A 1 218 ? -7.940 -0.846 35.799 1.00 87.00 218 ASN A CA 1
ATOM 1738 C C . ASN A 1 218 ? -7.896 0.251 34.724 1.00 87.00 218 ASN A C 1
ATOM 1740 O O . ASN A 1 218 ? -7.758 1.423 35.075 1.00 87.00 218 ASN A O 1
ATOM 1744 N N . VAL A 1 219 ? -7.976 -0.125 33.446 1.00 89.12 219 VAL A N 1
ATOM 1745 C CA . VAL A 1 219 ? -7.967 0.794 32.306 1.00 89.12 219 VAL A CA 1
ATOM 1746 C C . VAL A 1 219 ? -9.387 1.077 31.848 1.00 89.12 219 VAL A C 1
ATOM 1748 O O . VAL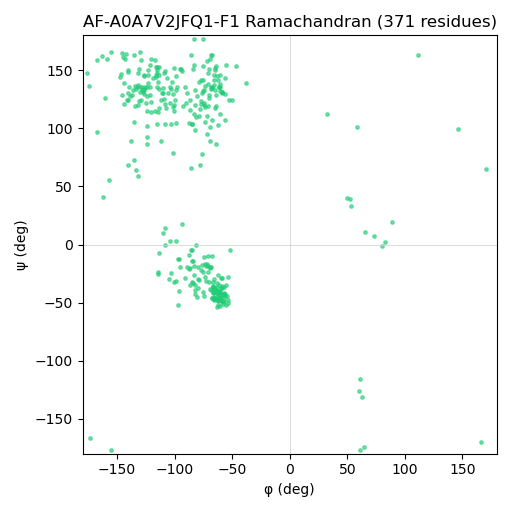 A 1 219 ? -9.786 2.237 31.791 1.00 89.12 219 VAL A O 1
ATOM 1751 N N . ILE A 1 220 ? -10.173 0.030 31.594 1.00 89.62 220 ILE A N 1
ATOM 1752 C CA . ILE A 1 220 ? -11.524 0.165 31.041 1.00 89.62 220 ILE A CA 1
ATOM 1753 C C . ILE A 1 220 ? -12.462 0.967 31.955 1.00 89.62 220 ILE A C 1
ATOM 1755 O O . ILE A 1 220 ? -13.274 1.753 31.477 1.00 89.62 220 ILE A O 1
ATOM 1759 N N . ASN A 1 221 ? -12.306 0.841 33.277 1.00 88.38 221 ASN A N 1
ATOM 1760 C CA . ASN A 1 221 ? -13.132 1.561 34.249 1.00 88.38 221 ASN A CA 1
ATOM 1761 C C . ASN A 1 221 ? -12.755 3.041 34.397 1.00 88.38 221 ASN A C 1
ATOM 1763 O O . ASN A 1 221 ? -13.550 3.821 34.914 1.00 88.38 221 ASN A O 1
ATOM 1767 N N . LYS A 1 222 ? -11.554 3.430 33.953 1.00 89.50 222 LYS A N 1
ATOM 1768 C CA . LYS A 1 222 ? -11.068 4.817 33.971 1.00 89.50 222 LYS A CA 1
ATOM 1769 C C . LYS A 1 222 ? -11.104 5.465 32.586 1.00 89.50 222 LYS A C 1
ATOM 1771 O O . LYS A 1 222 ? -10.618 6.586 32.444 1.00 89.50 222 LYS A O 1
ATOM 1776 N N . LEU A 1 223 ? -11.615 4.761 31.577 1.00 89.19 223 LEU A N 1
ATOM 1777 C CA . LEU A 1 223 ? -11.597 5.220 30.198 1.00 89.19 223 LEU A CA 1
ATOM 1778 C C . LEU A 1 223 ? -12.563 6.395 30.007 1.00 89.19 223 LEU A C 1
ATOM 1780 O O . LEU A 1 223 ? -13.737 6.317 30.368 1.00 89.19 223 LEU A O 1
ATOM 1784 N N . ASP A 1 224 ? -12.058 7.469 29.418 1.00 87.00 224 ASP A N 1
ATOM 1785 C CA . ASP A 1 224 ? -12.857 8.562 28.886 1.00 87.00 224 ASP A CA 1
ATOM 1786 C C . ASP A 1 224 ? -13.234 8.199 27.447 1.00 87.00 224 ASP A C 1
ATOM 1788 O O . ASP A 1 224 ? -12.375 8.190 26.559 1.00 87.00 224 ASP A O 1
ATOM 1792 N N . ILE A 1 225 ? -14.490 7.793 27.239 1.00 80.31 225 ILE A N 1
ATOM 1793 C CA . ILE A 1 225 ? -14.967 7.374 25.918 1.00 80.31 225 ILE A CA 1
ATOM 1794 C C . ILE A 1 225 ? -15.030 8.625 25.035 1.00 80.31 225 ILE A C 1
ATOM 1796 O O . ILE A 1 225 ? -15.677 9.602 25.430 1.00 80.31 225 ILE A O 1
ATOM 1800 N N . PRO A 1 226 ? -14.388 8.623 23.855 1.00 73.50 226 PRO A N 1
ATOM 1801 C CA . PRO A 1 226 ? -14.490 9.749 22.945 1.00 73.50 226 PRO A CA 1
ATOM 1802 C C . PRO A 1 226 ? -15.961 9.960 22.572 1.00 73.50 226 PRO A C 1
ATOM 1804 O O . PRO A 1 226 ? -16.657 9.016 22.197 1.00 73.50 226 PRO A O 1
ATOM 1807 N N . LYS A 1 227 ? -16.443 11.203 22.688 1.00 68.75 227 LYS A N 1
ATOM 1808 C CA . LYS A 1 227 ? -17.736 11.602 22.123 1.00 68.75 227 LYS A CA 1
ATOM 1809 C C . LYS A 1 227 ? -17.583 11.588 20.610 1.00 68.75 227 LYS A C 1
ATOM 1811 O O . LYS A 1 227 ? -17.143 12.574 20.026 1.00 68.75 227 LYS A O 1
ATOM 1816 N N . ILE A 1 228 ? -17.846 10.445 19.998 1.00 64.88 228 ILE A N 1
ATOM 1817 C CA . ILE A 1 228 ? -17.838 10.340 18.548 1.00 64.88 228 ILE A CA 1
ATOM 1818 C C . ILE A 1 228 ? -19.193 10.854 18.095 1.00 64.88 228 ILE A C 1
ATOM 1820 O O . ILE A 1 228 ? -20.219 10.253 18.390 1.00 64.88 228 ILE A O 1
ATOM 1824 N N . GLU A 1 229 ? -19.188 12.022 17.460 1.00 56.88 229 GLU A N 1
ATOM 1825 C CA . GLU A 1 229 ? -20.335 12.474 16.685 1.00 56.88 229 GLU A CA 1
ATOM 1826 C C . GLU A 1 229 ? -20.581 11.421 15.602 1.00 56.88 229 GLU A C 1
ATOM 1828 O O . GLU A 1 229 ? -19.638 11.043 14.902 1.00 56.88 229 GLU A O 1
ATOM 1833 N N . ASP A 1 230 ? -21.825 10.964 15.444 1.00 61.47 230 ASP A N 1
ATOM 1834 C CA . ASP A 1 230 ? -22.262 9.896 14.522 1.00 61.47 230 ASP A CA 1
ATOM 1835 C C . ASP A 1 230 ? -21.812 10.070 13.047 1.00 61.47 230 ASP A C 1
ATOM 1837 O O . ASP A 1 230 ? -22.017 9.200 12.201 1.00 61.47 230 ASP A O 1
ATOM 1841 N N . LYS A 1 231 ? -21.158 11.191 12.723 1.00 72.62 231 LYS A N 1
ATOM 1842 C CA . LYS A 1 231 ? -20.630 11.573 11.416 1.00 72.62 231 LYS A CA 1
ATOM 1843 C C . LYS A 1 231 ? -19.604 10.598 10.826 1.00 72.62 231 LYS A C 1
ATOM 1845 O O . LYS A 1 231 ? -19.594 10.444 9.608 1.00 72.62 231 LYS A O 1
ATOM 1850 N N . TYR A 1 232 ? -18.741 9.962 11.625 1.00 85.25 232 TYR A N 1
ATOM 1851 C CA . TYR A 1 232 ? -17.640 9.128 11.090 1.00 85.25 232 TYR A CA 1
ATOM 1852 C C . TYR A 1 232 ? -17.757 7.636 11.424 1.00 85.25 232 TYR A C 1
ATOM 1854 O O . TYR A 1 232 ? -17.225 6.785 10.705 1.00 85.25 232 TYR A O 1
ATOM 1862 N N . GLY A 1 233 ? -18.447 7.291 12.508 1.00 90.06 233 GLY A N 1
ATOM 1863 C CA . GLY A 1 233 ? -18.534 5.921 12.995 1.00 90.06 233 GLY A CA 1
ATOM 1864 C C . GLY A 1 233 ? -19.081 5.835 14.412 1.00 90.06 233 GLY A C 1
ATOM 1865 O O . GLY A 1 233 ? -19.541 6.826 14.969 1.00 90.06 233 GLY A O 1
ATOM 1866 N N . THR A 1 234 ? -19.002 4.646 14.998 1.00 91.56 234 THR A N 1
ATOM 1867 C CA . THR A 1 234 ? -19.487 4.340 16.343 1.00 91.56 234 THR A CA 1
ATOM 1868 C C . THR A 1 234 ? -18.381 3.772 17.225 1.00 91.56 234 THR A C 1
ATOM 1870 O O . THR A 1 234 ? -17.450 3.102 16.760 1.00 91.56 234 THR A O 1
ATOM 1873 N N . VAL A 1 235 ? -18.501 4.034 18.529 1.00 92.06 235 VAL A N 1
ATOM 1874 C CA . VAL A 1 235 ? -17.654 3.446 19.570 1.00 92.06 235 VAL A CA 1
ATOM 1875 C C . VAL A 1 235 ? -18.530 2.774 20.606 1.00 92.06 235 VAL A C 1
ATOM 1877 O O . VAL A 1 235 ? -19.364 3.414 21.240 1.00 92.06 235 VAL A O 1
ATOM 1880 N N . GLU A 1 236 ? -18.311 1.481 20.803 1.00 91.69 236 GLU A N 1
ATOM 1881 C CA . GLU A 1 236 ? -19.090 0.660 21.720 1.00 91.69 236 GLU A CA 1
ATOM 1882 C C . GLU A 1 236 ? -18.192 0.136 22.838 1.00 91.69 236 GLU A C 1
ATOM 1884 O O . GLU A 1 236 ? -17.268 -0.654 22.615 1.00 91.69 236 GLU A O 1
ATOM 1889 N N . LEU A 1 237 ? -18.469 0.573 24.067 1.00 91.88 237 LEU A N 1
ATOM 1890 C CA . LEU A 1 237 ? -17.818 0.053 25.262 1.00 91.88 237 LEU A CA 1
ATOM 1891 C C . LEU A 1 237 ? -18.618 -1.127 25.820 1.00 91.88 237 LEU A C 1
ATOM 1893 O O . LEU A 1 237 ? -19.761 -0.965 26.240 1.00 91.88 237 LEU A O 1
ATOM 1897 N N . ASN A 1 238 ? -17.982 -2.291 25.929 1.00 92.19 238 ASN A N 1
ATOM 1898 C CA . ASN A 1 238 ? -18.526 -3.447 26.631 1.00 92.19 238 ASN A CA 1
ATOM 1899 C C . ASN A 1 238 ? -17.649 -3.775 27.848 1.00 92.19 238 ASN A C 1
ATOM 1901 O O . ASN A 1 238 ? -16.561 -4.340 27.719 1.00 92.19 238 ASN A O 1
ATOM 1905 N N . LYS A 1 239 ? -18.132 -3.417 29.043 1.00 88.38 239 LYS A N 1
ATOM 1906 C CA . LYS A 1 239 ? -17.404 -3.643 30.301 1.00 88.38 239 LYS A CA 1
ATOM 1907 C C . LYS A 1 239 ? -17.318 -5.121 30.688 1.00 88.38 239 LYS A C 1
ATOM 1909 O O . LYS A 1 239 ? -16.302 -5.526 31.237 1.00 88.38 239 LYS A O 1
ATOM 1914 N N . GLU A 1 240 ? -18.328 -5.927 30.362 1.00 90.00 240 GLU A N 1
ATOM 1915 C CA . GLU A 1 240 ? -18.348 -7.366 30.667 1.00 90.00 240 GLU A CA 1
ATOM 1916 C C . GLU A 1 240 ? -17.295 -8.128 29.855 1.00 90.00 240 GLU A C 1
ATOM 1918 O O . GLU A 1 240 ? -16.511 -8.902 30.398 1.00 90.00 240 GLU A O 1
ATOM 1923 N N . LYS A 1 241 ? -17.225 -7.848 28.549 1.00 92.31 241 LYS A N 1
ATOM 1924 C CA . LYS A 1 241 ? -16.235 -8.421 27.623 1.00 92.31 241 LYS A CA 1
ATOM 1925 C C . LYS A 1 241 ? -14.885 -7.713 27.670 1.00 92.31 241 LYS A C 1
ATOM 1927 O O . LYS A 1 241 ? -13.971 -8.089 26.937 1.00 92.31 241 LYS A O 1
ATOM 1932 N N . LYS A 1 242 ? -14.762 -6.684 28.512 1.00 93.75 242 LYS A N 1
ATOM 1933 C CA . LYS A 1 242 ? -13.562 -5.861 28.666 1.00 93.75 242 LYS A CA 1
ATOM 1934 C C . LYS A 1 242 ? -13.057 -5.300 27.333 1.00 93.75 242 LYS A C 1
ATOM 1936 O O . LYS A 1 242 ? -11.853 -5.265 27.080 1.00 93.75 242 LYS A O 1
ATOM 1941 N N . SER A 1 243 ? -13.985 -4.886 26.470 1.00 94.38 243 SER A N 1
ATOM 1942 C CA . SER A 1 243 ? -13.689 -4.510 25.090 1.00 94.38 243 SER A CA 1
ATOM 1943 C C . SER A 1 243 ? -14.205 -3.124 24.717 1.00 94.38 243 SER A C 1
ATOM 1945 O O . SER A 1 243 ? -15.296 -2.731 25.127 1.00 94.38 243 SER A O 1
ATOM 1947 N N . LEU A 1 244 ? -13.456 -2.424 23.871 1.00 94.31 244 LEU A N 1
ATOM 1948 C CA . LEU A 1 244 ? -13.854 -1.179 23.220 1.00 94.31 244 LEU A CA 1
ATOM 1949 C C . LEU A 1 244 ? -13.803 -1.388 21.705 1.00 94.31 244 LEU A C 1
ATOM 1951 O O . LEU A 1 244 ? -12.727 -1.636 21.160 1.00 94.31 244 LEU A O 1
ATOM 1955 N N . LYS A 1 245 ? -14.957 -1.339 21.038 1.00 95.06 245 LYS A N 1
ATOM 1956 C CA . LYS A 1 245 ? -15.075 -1.568 19.595 1.00 95.06 245 LYS A CA 1
ATOM 1957 C C . LYS A 1 245 ? -15.243 -0.246 18.858 1.00 95.06 245 LYS A C 1
ATOM 1959 O O . LYS A 1 245 ? -16.064 0.570 19.256 1.00 95.06 245 LYS A O 1
ATOM 1964 N N . PHE A 1 246 ? -14.498 -0.075 17.774 1.00 95.12 246 PHE A N 1
ATOM 1965 C CA . PHE A 1 246 ? -14.584 1.052 16.852 1.00 95.12 246 PHE A CA 1
ATOM 1966 C C . PHE A 1 246 ? -15.095 0.544 15.508 1.00 95.12 246 PHE A C 1
ATOM 1968 O O . PHE A 1 246 ? -14.605 -0.474 15.010 1.00 95.12 246 PHE A O 1
ATOM 1975 N N . LYS A 1 247 ? -16.060 1.245 14.915 1.00 95.38 247 LYS A N 1
ATOM 1976 C CA . LYS A 1 247 ? -16.596 0.906 13.596 1.00 95.38 247 LYS A CA 1
ATOM 1977 C C . LYS A 1 247 ? -16.882 2.165 12.788 1.00 95.38 247 LYS A C 1
ATOM 1979 O O . LYS A 1 247 ? -17.637 3.015 13.236 1.00 95.38 247 LYS A O 1
ATOM 1984 N N . LEU A 1 248 ? -16.307 2.286 11.597 1.00 95.25 248 LEU A N 1
ATOM 1985 C CA . LEU A 1 248 ? -16.647 3.357 10.660 1.00 95.25 248 LEU A CA 1
ATOM 1986 C C . LEU A 1 248 ? -18.044 3.157 10.082 1.00 95.25 248 LEU A C 1
ATOM 1988 O O . LEU A 1 248 ? -18.492 2.024 9.882 1.00 95.25 248 LEU A O 1
ATOM 1992 N N . ASN A 1 249 ? -18.692 4.263 9.726 1.00 93.50 249 ASN A N 1
ATOM 1993 C CA . ASN A 1 249 ? -19.848 4.192 8.844 1.00 93.50 249 ASN A CA 1
ATOM 1994 C C . ASN A 1 249 ? -19.419 3.842 7.396 1.00 93.50 249 ASN A C 1
ATOM 1996 O O . ASN A 1 249 ? -18.250 4.033 7.028 1.00 93.50 249 ASN A O 1
ATOM 2000 N N . PRO A 1 250 ? -20.336 3.302 6.569 1.00 93.69 250 PRO A N 1
AT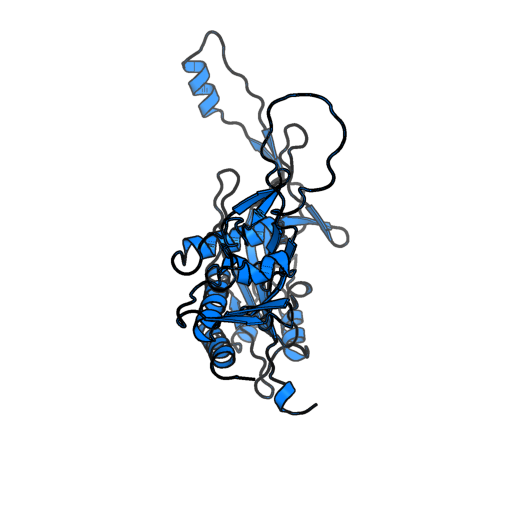OM 2001 C CA . PRO A 1 250 ? -20.014 2.895 5.201 1.00 93.69 250 PRO A CA 1
ATOM 2002 C C . PRO A 1 250 ? -19.448 4.032 4.346 1.00 93.69 250 PRO A C 1
ATOM 2004 O O . PRO A 1 250 ? -18.447 3.828 3.672 1.00 93.69 250 PRO A O 1
ATOM 2007 N N . GLU A 1 251 ? -20.003 5.241 4.444 1.00 94.19 251 GLU A N 1
ATOM 2008 C CA . GLU A 1 251 ? -19.563 6.404 3.658 1.00 94.19 251 GLU A CA 1
ATOM 2009 C C . GLU A 1 251 ? -18.104 6.793 3.950 1.00 94.19 251 GLU A C 1
ATOM 2011 O O . GLU A 1 251 ? -17.304 6.981 3.032 1.00 94.19 251 GLU A O 1
ATOM 2016 N N . THR A 1 252 ? -17.711 6.854 5.229 1.00 95.12 252 THR A N 1
ATOM 2017 C CA . THR A 1 252 ? -16.328 7.171 5.631 1.00 95.12 252 THR A CA 1
ATOM 2018 C C . THR A 1 252 ? -15.371 6.070 5.190 1.00 95.12 252 THR A C 1
ATOM 2020 O O . THR A 1 252 ? -14.269 6.351 4.713 1.00 95.12 252 THR A O 1
ATOM 2023 N N . LYS A 1 253 ? -15.791 4.806 5.313 1.00 96.69 253 LYS A N 1
ATOM 2024 C CA . LYS A 1 253 ? -15.016 3.656 4.843 1.00 96.69 253 LYS A CA 1
ATOM 2025 C C . LYS A 1 253 ? -14.807 3.701 3.328 1.00 96.69 253 LYS A C 1
ATOM 2027 O O . LYS A 1 253 ? -13.665 3.585 2.884 1.00 96.69 253 LYS A O 1
ATOM 2032 N N . THR A 1 254 ? -15.868 3.926 2.554 1.00 97.25 254 THR A N 1
ATOM 2033 C CA . THR A 1 254 ? -15.804 4.114 1.099 1.00 97.25 254 THR A CA 1
ATOM 2034 C C . THR A 1 254 ? -14.845 5.240 0.756 1.00 97.25 254 THR A C 1
ATOM 2036 O O . THR A 1 254 ? -13.908 5.031 -0.012 1.00 97.25 254 THR A O 1
ATOM 2039 N N . LYS A 1 255 ? -15.015 6.415 1.374 1.00 97.50 255 LYS A N 1
ATOM 2040 C CA . LYS A 1 255 ? -14.168 7.585 1.125 1.00 97.50 255 LYS A CA 1
ATOM 2041 C C . LYS A 1 255 ? -12.683 7.260 1.301 1.00 97.50 255 LYS A C 1
ATOM 2043 O O . LYS A 1 255 ? -11.892 7.554 0.409 1.00 97.50 255 LYS A O 1
ATOM 2048 N N . ARG A 1 256 ? -12.304 6.589 2.396 1.00 97.81 256 ARG A N 1
ATOM 2049 C CA . ARG A 1 256 ? -10.908 6.183 2.650 1.00 97.81 256 ARG A CA 1
ATOM 2050 C C . ARG A 1 256 ? -10.377 5.214 1.602 1.00 97.81 256 ARG A C 1
ATOM 2052 O O . ARG A 1 256 ? -9.267 5.405 1.112 1.00 97.81 256 ARG A O 1
ATOM 2059 N N . VAL A 1 257 ? -11.156 4.187 1.253 1.00 98.44 257 VAL A N 1
ATOM 2060 C CA . VAL A 1 257 ? -10.764 3.202 0.233 1.00 98.44 257 VAL A CA 1
ATOM 2061 C C . VAL A 1 257 ? -10.539 3.891 -1.111 1.00 98.44 257 VAL A C 1
ATOM 2063 O O . VAL A 1 257 ? -9.497 3.684 -1.727 1.00 98.44 257 VAL A O 1
ATOM 2066 N N . LEU A 1 258 ? -11.463 4.755 -1.538 1.00 98.56 258 LEU A N 1
ATOM 2067 C CA . LEU A 1 258 ? -11.341 5.479 -2.804 1.00 98.56 258 LEU A CA 1
ATOM 2068 C C . LEU A 1 258 ? -10.141 6.434 -2.809 1.00 98.56 258 LEU A C 1
ATOM 2070 O O . LEU A 1 258 ? -9.407 6.458 -3.788 1.00 98.56 258 LEU A O 1
ATOM 2074 N N . GLN A 1 259 ? -9.866 7.136 -1.707 1.00 98.69 259 GLN A N 1
ATOM 2075 C CA . GLN A 1 259 ? -8.683 7.997 -1.586 1.00 98.69 259 GLN A CA 1
ATOM 2076 C C . GLN A 1 259 ? -7.367 7.218 -1.709 1.00 98.69 259 GLN A C 1
ATOM 2078 O O . GLN A 1 259 ? -6.438 7.687 -2.367 1.00 98.69 259 GLN A O 1
ATOM 2083 N N . ILE A 1 260 ? -7.289 6.018 -1.117 1.00 98.69 260 ILE A N 1
ATOM 2084 C CA . ILE A 1 260 ? -6.142 5.113 -1.291 1.00 98.69 260 ILE A CA 1
ATOM 2085 C C . ILE A 1 260 ? -6.001 4.712 -2.762 1.00 98.69 260 ILE A C 1
ATOM 2087 O O . ILE A 1 260 ? -4.898 4.758 -3.303 1.00 98.69 260 ILE A O 1
ATOM 2091 N N . LEU A 1 261 ? -7.099 4.341 -3.424 1.00 98.62 261 LEU A N 1
ATOM 2092 C CA . LEU A 1 261 ? -7.071 4.001 -4.846 1.00 98.62 261 LEU A CA 1
ATOM 2093 C C . LEU A 1 261 ? -6.647 5.199 -5.707 1.00 98.62 261 LEU A C 1
ATOM 2095 O O . LEU A 1 261 ? -5.893 5.003 -6.657 1.00 98.62 261 LEU A O 1
ATOM 2099 N N . ASP A 1 262 ? -7.110 6.412 -5.396 1.00 98.44 262 ASP A N 1
ATOM 2100 C CA . ASP A 1 262 ? -6.821 7.625 -6.172 1.00 98.44 262 ASP A CA 1
ATOM 2101 C C . ASP A 1 262 ? -5.325 7.969 -6.103 1.00 98.44 262 ASP A C 1
ATOM 2103 O O . ASP A 1 262 ? -4.710 8.181 -7.146 1.00 98.44 262 ASP A O 1
ATOM 2107 N N . VAL A 1 263 ? -4.692 7.952 -4.918 1.00 98.44 263 VAL A N 1
ATOM 2108 C CA . VAL A 1 263 ? -3.238 8.223 -4.824 1.00 98.44 263 VAL A CA 1
ATOM 2109 C C . VAL A 1 263 ? -2.396 7.137 -5.484 1.00 98.44 263 VAL A C 1
ATOM 2111 O O . VAL A 1 263 ? -1.364 7.436 -6.076 1.00 98.44 263 VAL A O 1
ATOM 2114 N N . LEU A 1 264 ? -2.819 5.872 -5.409 1.00 98.25 264 LEU A N 1
ATOM 2115 C CA . LEU A 1 264 ? -2.099 4.780 -6.061 1.00 98.25 264 LEU A CA 1
ATOM 2116 C C . LEU A 1 264 ? -2.161 4.909 -7.582 1.00 98.25 264 LEU A C 1
ATOM 2118 O O . LEU A 1 264 ? -1.181 4.601 -8.253 1.00 98.25 264 LEU A O 1
ATOM 2122 N N . LYS A 1 265 ? -3.293 5.375 -8.112 1.00 97.25 265 LYS A N 1
ATOM 2123 C CA . LYS A 1 265 ? -3.516 5.535 -9.546 1.00 97.25 265 LYS A CA 1
ATOM 2124 C C . LYS A 1 265 ? -2.927 6.830 -10.113 1.00 97.25 265 LYS A C 1
ATOM 2126 O O . LYS A 1 265 ? -2.437 6.813 -11.236 1.00 97.25 265 LYS A O 1
ATOM 2131 N N . ASP A 1 266 ? -2.934 7.925 -9.356 1.00 96.69 266 ASP A N 1
ATOM 2132 C CA . ASP A 1 266 ? -2.383 9.214 -9.803 1.00 96.69 266 ASP A CA 1
ATOM 2133 C C . ASP A 1 266 ? -0.873 9.356 -9.522 1.00 96.69 266 ASP A C 1
ATOM 2135 O O . ASP A 1 266 ? -0.202 10.168 -10.157 1.00 96.69 266 ASP A O 1
ATOM 2139 N N . GLY A 1 267 ? -0.328 8.559 -8.598 1.00 96.62 267 GLY A N 1
ATOM 2140 C CA . GLY A 1 267 ? 1.093 8.517 -8.264 1.00 96.62 267 GLY A CA 1
ATOM 2141 C C . GLY A 1 267 ? 1.432 9.056 -6.876 1.00 96.62 267 GLY A C 1
ATOM 2142 O O . GLY A 1 267 ? 0.642 9.733 -6.218 1.00 96.62 267 GLY A O 1
ATOM 2143 N N . LEU A 1 268 ? 2.638 8.717 -6.412 1.00 96.50 268 LEU A N 1
ATOM 2144 C CA . LEU A 1 268 ? 3.100 9.003 -5.053 1.00 96.50 268 LEU A CA 1
ATOM 2145 C C . LEU A 1 268 ? 4.245 10.013 -5.037 1.00 96.50 268 LEU A C 1
ATOM 2147 O O . LEU A 1 268 ? 5.136 10.001 -5.890 1.00 96.50 268 LEU A O 1
ATOM 2151 N N . ILE A 1 269 ? 4.267 10.834 -3.990 1.00 92.38 269 ILE A N 1
ATOM 2152 C CA . ILE A 1 269 ? 5.390 11.708 -3.668 1.00 92.38 269 ILE A CA 1
ATOM 2153 C C . ILE A 1 269 ? 6.593 10.836 -3.311 1.00 92.38 269 ILE A C 1
ATOM 2155 O O . ILE A 1 269 ? 6.589 10.122 -2.306 1.00 92.38 269 ILE A O 1
ATOM 2159 N N . ALA A 1 270 ? 7.659 10.944 -4.098 1.00 87.12 270 ALA A N 1
ATOM 2160 C CA . ALA A 1 270 ? 8.933 10.309 -3.808 1.00 87.12 270 ALA A CA 1
ATOM 2161 C C . ALA A 1 270 ? 10.080 11.287 -4.057 1.00 87.12 270 ALA A C 1
ATOM 2163 O O . ALA A 1 270 ? 10.450 11.580 -5.190 1.00 87.12 270 ALA A O 1
ATOM 2164 N N . HIS A 1 271 ? 10.630 11.777 -2.948 1.00 81.25 271 HIS A N 1
ATOM 2165 C CA . HIS A 1 271 ? 11.856 12.564 -2.887 1.00 81.25 271 HIS A CA 1
ATOM 2166 C C . HIS A 1 271 ? 12.914 11.787 -2.102 1.00 81.25 271 HIS A C 1
ATOM 2168 O O . HIS A 1 271 ? 12.580 11.075 -1.139 1.00 81.25 271 HIS A O 1
ATOM 2174 N N . GLY A 1 272 ? 14.175 11.934 -2.502 1.00 70.50 272 GLY A N 1
ATOM 2175 C CA . GLY A 1 272 ? 15.312 11.250 -1.894 1.00 70.50 272 GLY A CA 1
ATOM 2176 C C . GLY A 1 272 ? 16.629 11.738 -2.487 1.00 70.50 272 GLY A C 1
ATOM 2177 O O . GLY A 1 272 ? 16.722 11.921 -3.692 1.00 70.50 272 GLY A O 1
ATOM 2178 N N . SER A 1 273 ? 17.630 11.978 -1.635 1.00 68.31 273 SER A N 1
ATOM 2179 C CA . SER A 1 273 ? 18.991 12.370 -2.046 1.00 68.31 273 SER A CA 1
ATOM 2180 C C . SER A 1 273 ? 19.071 13.586 -2.989 1.00 68.31 273 SER A C 1
ATOM 2182 O O . SER A 1 273 ? 19.954 13.650 -3.833 1.00 68.31 273 SER A O 1
ATOM 2184 N N . GLY A 1 274 ? 18.159 14.556 -2.844 1.00 71.50 274 GLY A N 1
ATOM 2185 C CA . GLY A 1 274 ? 18.089 15.743 -3.711 1.00 71.50 274 GLY A CA 1
ATOM 2186 C C . GLY A 1 274 ? 17.408 15.506 -5.064 1.00 71.50 274 GLY A C 1
ATOM 2187 O O . GLY A 1 274 ? 17.233 16.450 -5.826 1.00 71.50 274 GLY A O 1
ATOM 2188 N N . GLU A 1 275 ? 16.977 14.275 -5.342 1.00 80.12 275 GLU A N 1
ATOM 2189 C CA . GLU A 1 275 ? 16.263 13.889 -6.555 1.00 80.12 275 GLU A CA 1
ATOM 2190 C C . GLU A 1 275 ? 14.749 13.788 -6.298 1.00 80.12 275 GLU A C 1
ATOM 2192 O O . GLU A 1 275 ? 14.285 13.488 -5.187 1.00 80.12 275 GLU A O 1
ATOM 2197 N N . ASN A 1 276 ? 13.967 14.017 -7.353 1.00 85.06 276 ASN A N 1
ATOM 2198 C CA . ASN A 1 276 ? 12.514 13.912 -7.336 1.00 85.06 276 ASN A CA 1
ATOM 2199 C C . ASN A 1 276 ? 12.012 13.229 -8.612 1.00 85.06 276 ASN A C 1
ATOM 2201 O O . ASN A 1 276 ? 11.699 13.897 -9.593 1.00 85.06 276 ASN A O 1
ATOM 2205 N N . TYR A 1 277 ? 11.922 11.903 -8.576 1.00 85.56 277 TYR A N 1
ATOM 2206 C CA . TYR A 1 277 ? 11.326 11.123 -9.663 1.00 85.56 277 TYR A CA 1
ATOM 2207 C C . TYR A 1 277 ? 9.814 10.931 -9.478 1.00 85.56 277 TYR A C 1
ATOM 2209 O O . TYR A 1 277 ? 9.112 10.616 -10.435 1.00 85.56 277 TYR A O 1
ATOM 2217 N N . GLY A 1 278 ? 9.296 11.103 -8.253 1.00 91.25 278 GLY A N 1
ATOM 2218 C CA . GLY A 1 278 ? 7.958 10.620 -7.910 1.00 91.25 278 GLY A CA 1
ATOM 2219 C C . GLY A 1 278 ? 7.849 9.098 -8.066 1.00 91.25 278 GLY A C 1
ATOM 2220 O O . GLY A 1 278 ? 8.826 8.412 -8.346 1.00 91.25 278 GLY A O 1
ATOM 2221 N N . ILE A 1 279 ? 6.664 8.539 -7.843 1.00 94.50 279 ILE A N 1
ATOM 2222 C CA . ILE A 1 279 ? 6.317 7.168 -8.248 1.00 94.50 279 ILE A CA 1
ATOM 2223 C C . ILE A 1 279 ? 5.076 7.308 -9.109 1.00 94.50 279 ILE A C 1
ATOM 2225 O O . ILE A 1 279 ? 3.966 7.387 -8.585 1.00 94.50 279 ILE A O 1
ATOM 2229 N N . ILE A 1 280 ? 5.284 7.414 -10.418 1.00 95.12 280 ILE A N 1
ATOM 2230 C CA . ILE A 1 280 ? 4.212 7.643 -11.384 1.00 95.12 280 ILE A CA 1
ATOM 2231 C C . ILE A 1 280 ? 3.874 6.314 -12.065 1.00 95.12 280 ILE A C 1
ATOM 2233 O O . ILE A 1 280 ? 4.750 5.727 -12.706 1.00 95.12 280 ILE A O 1
ATOM 2237 N N . PRO A 1 281 ? 2.639 5.805 -11.920 1.00 96.25 281 PRO A N 1
ATOM 2238 C CA . PRO A 1 281 ? 2.232 4.565 -12.558 1.00 96.25 281 PRO A CA 1
ATOM 2239 C C . PRO A 1 281 ? 2.359 4.633 -14.079 1.00 96.25 281 PRO A C 1
ATOM 2241 O O . PRO A 1 281 ? 1.862 5.555 -14.720 1.00 96.25 281 PRO A O 1
ATOM 2244 N N . LEU A 1 282 ? 2.986 3.614 -14.657 1.00 95.62 282 LEU A N 1
ATOM 2245 C CA . LEU A 1 282 ? 3.010 3.370 -16.097 1.00 95.62 282 LEU A CA 1
ATOM 2246 C C . LEU A 1 282 ? 2.007 2.292 -16.495 1.00 95.62 282 LEU A C 1
ATOM 2248 O O . LEU A 1 282 ? 1.413 2.367 -17.566 1.00 95.62 282 LEU A O 1
ATOM 2252 N N . PHE A 1 283 ? 1.784 1.323 -15.611 1.00 95.75 283 PHE A N 1
ATOM 2253 C CA . PHE A 1 283 ? 0.787 0.274 -15.770 1.00 95.75 283 PHE A CA 1
ATOM 2254 C C . PHE A 1 283 ? 0.173 -0.063 -14.416 1.00 95.75 283 PHE A C 1
ATOM 2256 O O . PHE A 1 283 ? 0.888 -0.146 -13.414 1.00 95.75 283 PHE A O 1
ATOM 2263 N N . ILE A 1 284 ? -1.139 -0.279 -14.385 1.00 97.00 284 ILE A N 1
ATOM 2264 C CA . ILE A 1 284 ? -1.878 -0.694 -13.194 1.00 97.00 284 ILE A CA 1
ATOM 2265 C C . ILE A 1 284 ? -2.825 -1.826 -13.563 1.00 97.00 284 ILE A C 1
ATOM 2267 O O . ILE A 1 284 ? -3.542 -1.744 -14.556 1.00 97.00 284 ILE A O 1
ATOM 2271 N N . VAL A 1 285 ? -2.876 -2.838 -12.702 1.00 97.38 285 VAL A N 1
ATOM 2272 C CA . VAL A 1 285 ? -3.940 -3.841 -12.670 1.00 97.38 285 VAL A CA 1
ATOM 2273 C C . VAL A 1 285 ? -4.487 -3.947 -11.252 1.00 97.38 285 VAL A C 1
ATOM 2275 O O . VAL A 1 285 ? -3.724 -4.026 -10.285 1.00 97.38 285 VAL A O 1
ATOM 2278 N N . ALA A 1 286 ? -5.807 -3.943 -11.110 1.00 98.12 286 ALA A N 1
ATOM 2279 C CA . ALA A 1 286 ? -6.487 -4.117 -9.839 1.00 98.12 286 ALA A CA 1
ATOM 2280 C C . ALA A 1 286 ? -7.736 -4.986 -9.978 1.00 98.12 286 ALA A C 1
ATOM 2282 O O . ALA A 1 286 ? -8.409 -4.959 -11.001 1.00 98.12 286 ALA A O 1
ATOM 2283 N N . ALA A 1 287 ? -8.075 -5.731 -8.930 1.00 97.69 287 ALA A N 1
ATOM 2284 C CA . ALA A 1 287 ? -9.297 -6.527 -8.886 1.00 97.69 287 ALA A CA 1
ATOM 2285 C C . ALA A 1 287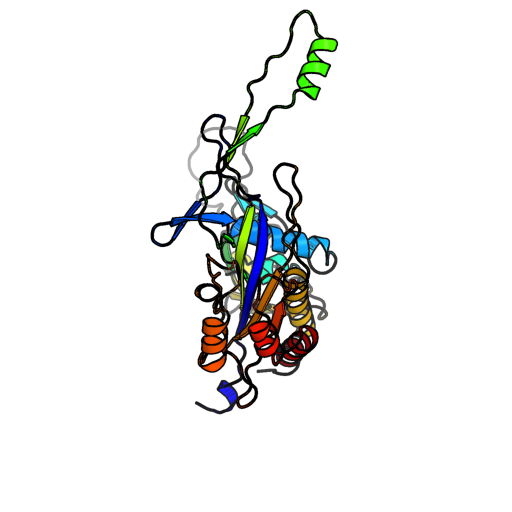 ? -9.862 -6.587 -7.458 1.00 97.69 287 ALA A C 1
ATOM 2287 O O . ALA A 1 287 ? -9.080 -6.619 -6.494 1.00 97.69 287 ALA A O 1
ATOM 2288 N N . PRO A 1 288 ? -11.195 -6.648 -7.283 1.00 97.12 288 PRO A N 1
ATOM 2289 C CA . PRO A 1 288 ? -11.774 -7.080 -6.029 1.00 97.12 288 PRO A CA 1
ATOM 2290 C C . PRO A 1 288 ? -11.535 -8.585 -5.887 1.00 97.12 288 PRO A C 1
ATOM 2292 O O . PRO A 1 288 ? -11.658 -9.358 -6.840 1.00 97.12 288 PRO A O 1
ATOM 2295 N N . VAL A 1 289 ? -11.180 -9.010 -4.681 1.00 96.44 289 VAL A N 1
ATOM 2296 C CA . VAL A 1 289 ? -10.787 -10.386 -4.401 1.00 96.44 289 VAL A CA 1
ATOM 2297 C C . VAL A 1 289 ? -11.502 -10.952 -3.183 1.00 96.44 289 VAL A C 1
ATOM 2299 O O . VAL A 1 289 ? -11.771 -10.267 -2.192 1.00 96.44 289 VAL A O 1
ATOM 2302 N N . LYS A 1 290 ? -11.759 -12.257 -3.237 1.00 95.25 290 LYS A N 1
ATOM 2303 C CA . LYS A 1 290 ? -12.300 -13.054 -2.129 1.00 95.25 290 LYS A CA 1
ATOM 2304 C C . LYS A 1 290 ? -11.257 -13.296 -1.036 1.00 95.25 290 LYS A C 1
ATOM 2306 O O . LYS A 1 290 ? -11.614 -13.650 0.079 1.00 95.25 290 LYS A O 1
ATOM 2311 N N . ILE A 1 291 ? -9.968 -13.097 -1.325 1.00 93.94 291 ILE A N 1
ATOM 2312 C CA . ILE A 1 291 ? -8.879 -13.179 -0.343 1.00 93.94 291 ILE A CA 1
ATOM 2313 C C . ILE A 1 291 ? -7.882 -12.038 -0.609 1.00 93.94 291 ILE A C 1
ATOM 2315 O O . ILE A 1 291 ? -7.424 -11.911 -1.744 1.00 93.94 291 ILE A O 1
ATOM 2319 N N . PRO A 1 292 ? -7.516 -11.217 0.396 1.00 92.62 292 PRO A N 1
ATOM 2320 C CA . PRO A 1 292 ? -6.652 -10.049 0.219 1.00 92.62 292 PRO A CA 1
ATOM 2321 C C . PRO A 1 292 ? -5.175 -10.454 0.051 1.00 92.62 292 PRO A C 1
ATOM 2323 O O . PRO A 1 292 ? -4.379 -10.357 0.984 1.00 92.62 292 PRO A O 1
ATOM 2326 N N . ILE A 1 293 ? -4.809 -10.925 -1.145 1.00 94.56 293 ILE A N 1
ATOM 2327 C CA . ILE A 1 293 ? -3.436 -11.303 -1.521 1.00 94.56 293 ILE A CA 1
ATOM 2328 C C . ILE A 1 293 ? -2.932 -10.489 -2.725 1.00 94.56 293 ILE A C 1
ATOM 2330 O O . ILE A 1 293 ? -3.747 -10.027 -3.528 1.00 94.56 293 ILE A O 1
ATOM 2334 N N . PRO A 1 294 ? -1.608 -10.295 -2.887 1.00 95.69 294 PRO A N 1
ATOM 2335 C CA . PRO A 1 294 ? -1.033 -9.550 -4.010 1.00 95.69 294 PRO A CA 1
ATOM 2336 C C . PRO A 1 294 ? -1.011 -10.410 -5.289 1.00 95.69 294 PRO A C 1
ATOM 2338 O O . PRO A 1 294 ? 0.046 -10.827 -5.754 1.00 95.69 294 PRO A O 1
ATOM 2341 N N . LEU A 1 295 ? -2.197 -10.703 -5.830 1.00 95.81 295 LEU A N 1
ATOM 2342 C CA . LEU A 1 295 ? -2.444 -11.711 -6.864 1.00 95.81 295 LEU A CA 1
ATOM 2343 C C . LEU A 1 295 ? -1.576 -11.535 -8.118 1.00 95.81 295 LEU A C 1
ATOM 2345 O O . LEU A 1 295 ? -1.009 -12.502 -8.615 1.00 95.81 295 LEU A O 1
ATOM 2349 N N . PHE A 1 296 ? -1.444 -10.302 -8.608 1.00 96.50 296 PHE A N 1
ATOM 2350 C CA . PHE A 1 296 ? -0.731 -10.016 -9.857 1.00 96.50 296 PHE A CA 1
ATOM 2351 C C . PHE A 1 296 ? 0.786 -9.829 -9.675 1.00 96.50 296 PHE A C 1
ATOM 2353 O O . PHE A 1 296 ? 1.511 -9.699 -10.659 1.00 96.50 296 PHE A O 1
ATOM 2360 N N . HIS A 1 297 ? 1.303 -9.836 -8.438 1.00 95.62 297 HIS A N 1
ATOM 2361 C CA . HIS A 1 297 ? 2.692 -9.453 -8.156 1.00 95.62 297 HIS A CA 1
ATOM 2362 C C . HIS A 1 297 ? 3.728 -10.338 -8.859 1.00 95.62 297 HIS A C 1
ATOM 2364 O O . HIS A 1 297 ? 4.690 -9.840 -9.445 1.00 95.62 297 HIS A O 1
ATOM 2370 N N . SER A 1 298 ? 3.556 -11.659 -8.790 1.00 90.44 298 SER A N 1
ATOM 2371 C CA . SER A 1 298 ? 4.479 -12.620 -9.408 1.00 90.44 298 SER A CA 1
ATOM 2372 C C . SER A 1 298 ? 4.326 -12.696 -10.925 1.00 90.44 298 SER A C 1
ATOM 2374 O O . SER A 1 298 ? 5.275 -13.078 -11.603 1.00 90.44 298 SER A O 1
ATOM 2376 N N . ILE A 1 299 ? 3.154 -12.315 -11.428 1.00 93.00 299 ILE A N 1
ATOM 2377 C CA . ILE A 1 299 ? 2.716 -12.509 -12.812 1.00 93.00 299 ILE A CA 1
ATOM 2378 C C . ILE A 1 299 ? 3.173 -11.366 -13.713 1.00 93.00 299 ILE A C 1
ATOM 2380 O O . ILE A 1 299 ? 3.544 -11.591 -14.855 1.00 93.00 299 ILE A O 1
ATOM 2384 N N . ILE A 1 300 ? 3.213 -10.139 -13.188 1.00 94.38 300 ILE A N 1
ATOM 2385 C CA . ILE A 1 300 ? 3.752 -9.001 -13.934 1.00 94.38 300 ILE A CA 1
ATOM 2386 C C . ILE A 1 300 ? 5.256 -9.193 -14.111 1.00 94.38 300 ILE A C 1
ATOM 2388 O O . ILE A 1 300 ? 6.027 -9.030 -13.163 1.00 94.38 300 ILE A O 1
ATOM 2392 N N . GLN A 1 301 ? 5.667 -9.522 -15.326 1.00 92.56 301 GLN A N 1
ATOM 2393 C CA . GLN A 1 301 ? 7.058 -9.652 -15.741 1.00 92.56 301 GLN A CA 1
ATOM 2394 C C . GLN A 1 301 ? 7.273 -8.851 -17.022 1.00 92.56 301 GLN A C 1
ATOM 2396 O O . GLN A 1 301 ? 6.313 -8.448 -17.679 1.00 92.56 301 GLN A O 1
ATOM 2401 N N . VAL A 1 302 ? 8.534 -8.616 -17.367 1.00 92.25 302 VAL A N 1
ATOM 2402 C CA . VAL A 1 302 ? 8.923 -8.001 -18.639 1.00 92.25 302 VAL A CA 1
ATOM 2403 C C . VAL A 1 302 ? 9.688 -9.007 -19.473 1.00 92.25 302 VAL A C 1
ATOM 2405 O O . VAL A 1 302 ? 10.523 -9.749 -18.957 1.00 92.25 302 VAL A O 1
ATOM 2408 N N . ASN A 1 303 ? 9.425 -9.013 -20.771 1.00 91.00 303 ASN A N 1
ATOM 2409 C CA . ASN A 1 303 ? 10.302 -9.668 -21.719 1.00 91.00 303 ASN A CA 1
ATOM 2410 C C . ASN A 1 303 ? 11.591 -8.834 -21.819 1.00 91.00 303 ASN A C 1
ATOM 2412 O O . ASN A 1 303 ? 11.553 -7.661 -22.185 1.00 91.00 303 ASN A O 1
ATOM 2416 N N . HIS A 1 304 ? 12.734 -9.427 -21.472 1.00 85.81 304 HIS A N 1
ATOM 2417 C CA . HIS A 1 304 ? 14.013 -8.714 -21.422 1.00 85.81 304 HIS A CA 1
ATOM 2418 C C . HIS A 1 304 ? 14.563 -8.305 -22.796 1.00 85.81 304 HIS A C 1
ATOM 2420 O O . HIS A 1 304 ? 15.410 -7.416 -22.852 1.00 85.81 304 HIS A O 1
ATOM 2426 N N . GLU A 1 305 ? 14.101 -8.925 -23.883 1.00 87.62 305 GLU A N 1
ATOM 2427 C CA . GLU A 1 305 ? 14.509 -8.583 -25.249 1.00 87.62 305 GLU A CA 1
ATOM 2428 C C . GLU A 1 305 ? 13.717 -7.388 -25.782 1.00 87.62 305 GLU A C 1
ATOM 2430 O O . GLU A 1 305 ? 14.286 -6.490 -26.399 1.00 87.62 305 GLU A O 1
ATOM 2435 N N . THR A 1 306 ? 12.405 -7.357 -25.527 1.00 89.56 306 THR A N 1
ATOM 2436 C CA . THR A 1 306 ? 11.512 -6.313 -26.057 1.00 89.56 306 THR A CA 1
ATOM 2437 C C . THR A 1 306 ? 11.278 -5.160 -25.085 1.00 89.56 306 THR A C 1
ATOM 2439 O O . THR A 1 306 ? 10.841 -4.088 -25.496 1.00 89.56 306 THR A O 1
ATOM 2442 N N . GLY A 1 307 ? 11.533 -5.376 -23.794 1.00 88.06 307 GLY A N 1
ATOM 2443 C CA . GLY A 1 307 ? 11.252 -4.438 -22.711 1.00 88.06 307 GLY A CA 1
ATOM 2444 C C . GLY A 1 307 ? 9.768 -4.289 -22.352 1.00 88.06 307 GLY A C 1
ATOM 2445 O O . GLY A 1 307 ? 9.417 -3.427 -21.544 1.00 88.06 307 GLY A O 1
ATOM 2446 N N . LYS A 1 308 ? 8.896 -5.116 -22.941 1.00 92.06 308 LYS A N 1
ATOM 2447 C CA . LYS A 1 308 ? 7.435 -5.044 -22.790 1.00 92.06 308 LYS A CA 1
ATOM 2448 C C . LYS A 1 308 ? 6.923 -5.970 -21.696 1.00 92.06 308 LYS A C 1
ATOM 2450 O O . LYS A 1 308 ? 7.522 -7.009 -21.421 1.00 92.06 308 LYS A O 1
ATOM 2455 N N . ILE A 1 309 ? 5.807 -5.599 -21.074 1.00 93.12 309 ILE A N 1
ATOM 2456 C CA . ILE A 1 309 ? 5.132 -6.419 -20.065 1.00 93.12 309 ILE A CA 1
ATOM 2457 C C . ILE A 1 309 ? 4.535 -7.662 -20.732 1.00 93.12 309 ILE A C 1
ATOM 2459 O O . ILE A 1 309 ? 3.898 -7.567 -21.776 1.00 93.12 309 ILE A O 1
ATOM 2463 N N . VAL A 1 310 ? 4.711 -8.823 -20.102 1.00 92.81 310 VAL A N 1
ATOM 2464 C CA . VAL A 1 310 ? 4.108 -10.086 -20.547 1.00 92.81 310 VAL A CA 1
ATOM 2465 C C . VAL A 1 310 ? 2.639 -10.124 -20.117 1.00 92.81 310 VAL A C 1
ATOM 2467 O O . VAL A 1 310 ? 2.338 -10.201 -18.925 1.00 92.81 310 VAL A O 1
ATOM 2470 N N . VAL A 1 311 ? 1.718 -10.046 -21.082 1.00 92.50 311 VAL A N 1
ATOM 2471 C CA . VAL A 1 311 ? 0.269 -9.953 -20.817 1.00 92.50 311 VAL A CA 1
ATOM 2472 C C . VAL A 1 311 ? -0.428 -11.314 -20.752 1.00 92.50 311 VAL A C 1
ATOM 2474 O O . VAL A 1 311 ? -1.391 -11.465 -20.002 1.00 92.50 311 VAL A O 1
ATOM 2477 N N . GLU A 1 312 ? 0.073 -12.324 -21.463 1.00 92.00 312 GLU A N 1
ATOM 2478 C CA . GLU A 1 312 ? -0.546 -13.656 -21.542 1.00 92.00 312 GLU A CA 1
ATOM 2479 C C . GLU A 1 312 ? -0.799 -14.284 -20.158 1.00 92.00 312 GLU A C 1
ATOM 2481 O O . GLU A 1 312 ? -1.929 -14.663 -19.840 1.00 92.00 312 GLU A O 1
ATOM 2486 N N . ASP A 1 313 ? 0.212 -14.303 -19.286 1.00 90.69 313 ASP A N 1
ATOM 2487 C CA . ASP A 1 313 ? 0.083 -14.861 -17.934 1.00 90.69 313 ASP A CA 1
ATOM 2488 C C . ASP A 1 313 ? -0.941 -14.097 -17.080 1.00 90.69 313 ASP A C 1
ATOM 2490 O O . ASP A 1 313 ? -1.640 -14.675 -16.242 1.00 90.69 313 ASP A O 1
ATOM 2494 N N . MET A 1 314 ? -1.059 -12.786 -17.301 1.00 93.38 314 MET A N 1
ATOM 2495 C CA . MET A 1 314 ? -2.037 -11.951 -16.612 1.00 93.38 314 MET A CA 1
ATOM 2496 C C . MET A 1 314 ? -3.459 -12.306 -17.041 1.00 93.38 314 MET A C 1
ATOM 2498 O O . MET A 1 314 ? -4.318 -12.485 -16.177 1.00 93.38 314 MET A O 1
ATOM 2502 N N . LEU A 1 315 ? -3.698 -12.460 -18.346 1.00 94.00 315 LEU A N 1
ATOM 2503 C CA . LEU A 1 315 ? -4.997 -12.871 -18.882 1.00 94.00 315 LEU A CA 1
ATOM 2504 C C . LEU A 1 315 ? -5.395 -14.263 -18.377 1.00 94.00 315 LEU A C 1
ATOM 2506 O O . LE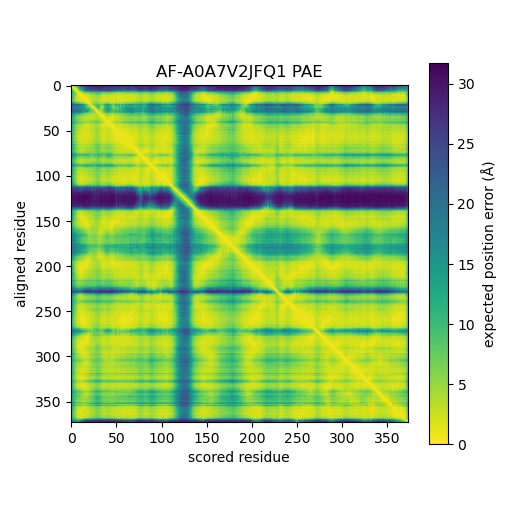U A 1 315 ? -6.539 -14.451 -17.962 1.00 94.00 315 LEU A O 1
ATOM 2510 N N . ASN A 1 316 ? -4.451 -15.208 -18.318 1.00 93.50 316 ASN A N 1
ATOM 2511 C CA . ASN A 1 316 ? -4.683 -16.549 -17.771 1.00 93.50 316 ASN A CA 1
ATOM 2512 C C . ASN A 1 316 ? -5.132 -16.493 -16.301 1.00 93.50 316 ASN A C 1
ATOM 2514 O O . ASN A 1 316 ? -6.123 -17.113 -15.913 1.00 93.50 316 ASN A O 1
ATOM 2518 N N . ILE A 1 317 ? -4.463 -15.678 -15.480 1.00 94.12 317 ILE A N 1
ATOM 2519 C CA . ILE A 1 317 ? -4.851 -15.477 -14.078 1.00 94.12 317 ILE A CA 1
ATOM 2520 C C . ILE A 1 317 ? -6.217 -14.799 -13.968 1.00 94.12 317 ILE A C 1
ATOM 2522 O O . ILE A 1 317 ? -7.031 -15.204 -13.141 1.00 94.12 317 ILE A O 1
ATOM 2526 N N . ILE A 1 318 ? -6.505 -13.802 -14.804 1.00 95.12 318 ILE A N 1
ATOM 2527 C CA . ILE A 1 318 ? -7.813 -13.139 -14.814 1.00 95.12 318 ILE A CA 1
ATOM 2528 C C . ILE A 1 318 ? -8.927 -14.115 -15.202 1.00 95.12 318 ILE A C 1
ATOM 2530 O O . ILE A 1 318 ? -10.028 -14.050 -14.652 1.00 95.12 318 ILE A O 1
ATOM 2534 N N . LYS A 1 319 ? -8.655 -15.037 -16.123 1.00 93.19 319 LYS A N 1
ATOM 2535 C CA . LYS A 1 319 ? -9.626 -16.013 -16.611 1.00 93.19 319 LYS A CA 1
ATOM 2536 C C . LYS A 1 319 ? -9.910 -17.128 -15.606 1.00 93.19 319 LYS A C 1
ATOM 2538 O O . LYS A 1 319 ? -11.079 -17.413 -15.369 1.00 93.19 319 LYS A O 1
ATOM 2543 N N . ASP A 1 320 ? -8.883 -17.689 -14.972 1.00 91.38 320 ASP A N 1
ATOM 2544 C CA . ASP A 1 320 ? -9.019 -18.961 -14.247 1.00 91.38 320 ASP A CA 1
ATOM 2545 C C . ASP A 1 320 ? -8.850 -18.840 -12.720 1.00 91.38 320 ASP A C 1
ATOM 2547 O O . ASP A 1 320 ? -9.101 -19.795 -11.981 1.00 91.38 320 ASP A O 1
ATOM 2551 N N . ASN A 1 321 ? -8.457 -17.674 -12.189 1.00 94.31 321 ASN A N 1
ATOM 2552 C CA . ASN A 1 321 ? -8.266 -17.530 -10.747 1.00 94.31 321 ASN A CA 1
ATOM 2553 C C . ASN A 1 321 ? -9.596 -17.387 -9.983 1.00 94.31 321 ASN A C 1
ATOM 2555 O O . ASN A 1 321 ? -10.345 -16.425 -10.158 1.00 94.31 321 ASN A O 1
ATOM 2559 N N . GLY A 1 322 ? -9.847 -18.312 -9.052 1.00 93.19 322 GLY A N 1
ATOM 2560 C CA . GLY A 1 322 ? -11.079 -18.352 -8.256 1.00 93.19 322 GLY A CA 1
ATOM 2561 C C . GLY A 1 322 ? -11.233 -17.244 -7.205 1.00 93.19 322 GLY A C 1
ATOM 2562 O O . GLY A 1 322 ? -12.314 -17.113 -6.622 1.00 93.19 322 GLY A O 1
ATOM 2563 N N . TYR A 1 323 ? -10.187 -16.455 -6.931 1.00 95.31 323 TYR A N 1
ATOM 2564 C CA . TYR A 1 323 ? -10.260 -15.354 -5.967 1.00 95.31 323 TYR A CA 1
ATOM 2565 C C . TYR A 1 323 ? -10.744 -14.052 -6.588 1.00 95.31 323 TYR A C 1
ATOM 2567 O O . TYR A 1 323 ? -11.222 -13.207 -5.836 1.00 95.31 323 TYR A O 1
ATOM 2575 N N . ILE A 1 324 ? -10.648 -13.881 -7.906 1.00 95.75 324 ILE A N 1
ATOM 2576 C CA . ILE A 1 324 ? -11.169 -12.695 -8.591 1.00 95.75 324 ILE A CA 1
ATOM 2577 C C . ILE A 1 324 ? -12.698 -12.715 -8.523 1.00 95.75 324 ILE A C 1
ATOM 2579 O O . ILE A 1 324 ? -13.340 -13.749 -8.723 1.00 95.75 324 ILE A O 1
ATOM 2583 N N . VAL A 1 325 ? -13.278 -11.568 -8.184 1.00 94.69 325 VAL A N 1
ATOM 2584 C CA . VAL A 1 325 ? -14.731 -11.385 -8.127 1.00 94.69 325 VAL A CA 1
ATOM 2585 C C . VAL A 1 325 ? -15.287 -11.220 -9.542 1.00 94.69 325 VAL A C 1
ATOM 2587 O O . VAL A 1 325 ? -14.650 -10.605 -10.399 1.00 94.69 325 VAL A O 1
ATOM 2590 N N . ARG A 1 326 ? -16.466 -11.797 -9.793 1.00 92.38 326 ARG A N 1
ATOM 2591 C CA . ARG A 1 326 ? -17.115 -11.823 -11.109 1.00 92.38 326 ARG A CA 1
ATOM 2592 C C . ARG A 1 326 ? -18.575 -11.396 -11.013 1.00 92.38 326 ARG A C 1
ATOM 2594 O O . ARG A 1 326 ? -19.222 -11.643 -10.002 1.00 92.38 326 ARG A O 1
ATOM 2601 N N . GLU A 1 327 ? -19.093 -10.817 -12.087 1.00 88.81 327 GLU A N 1
ATOM 2602 C CA . GLU A 1 327 ? -20.529 -10.661 -12.324 1.00 88.81 327 GLU A CA 1
ATOM 2603 C C . GLU A 1 327 ? -20.950 -11.621 -13.440 1.00 88.81 327 GLU A C 1
ATOM 2605 O O . GLU A 1 327 ? -20.640 -11.416 -14.617 1.00 88.81 327 GLU A O 1
ATOM 2610 N N . GLY A 1 328 ? -21.603 -12.724 -13.062 1.00 86.88 328 GLY A N 1
ATOM 2611 C CA . GLY A 1 328 ? -21.745 -13.875 -13.955 1.00 86.88 328 GLY A CA 1
ATOM 2612 C C . GLY A 1 328 ? -20.363 -14.414 -14.333 1.00 86.88 328 GLY A C 1
ATOM 2613 O O . GLY A 1 328 ? -19.532 -14.658 -13.460 1.00 86.88 328 GLY A O 1
ATOM 2614 N N . ASP A 1 329 ? -20.088 -14.531 -15.631 1.00 85.69 329 ASP A N 1
ATOM 2615 C CA . ASP A 1 329 ? -18.786 -14.996 -16.128 1.00 85.69 329 ASP A CA 1
ATOM 2616 C C . ASP A 1 329 ? -17.733 -13.878 -16.232 1.00 85.69 329 ASP A C 1
ATOM 2618 O O . ASP A 1 329 ? -16.533 -14.152 -16.361 1.00 85.69 329 ASP A O 1
ATOM 2622 N N . LYS A 1 330 ? -18.154 -12.608 -16.155 1.00 90.69 330 LYS A N 1
ATOM 2623 C CA . LYS A 1 330 ? -17.281 -11.455 -16.401 1.00 90.69 330 LYS A CA 1
ATOM 2624 C C . LYS A 1 330 ? -16.455 -11.110 -15.158 1.00 90.69 330 LYS A C 1
ATOM 2626 O O . LYS A 1 330 ? -17.040 -10.797 -14.120 1.00 90.69 330 LYS A O 1
ATOM 2631 N N . PRO A 1 331 ? -15.113 -11.137 -15.227 1.00 94.38 331 PRO A N 1
ATOM 2632 C CA . PRO A 1 331 ? -14.273 -10.744 -14.105 1.00 94.38 331 PRO A CA 1
ATOM 2633 C C . PRO A 1 331 ? -14.276 -9.225 -13.925 1.00 94.38 331 PRO A C 1
ATOM 2635 O O . PRO A 1 331 ? -14.133 -8.474 -14.888 1.00 94.38 331 PRO A O 1
ATOM 2638 N N . ILE A 1 332 ? -14.391 -8.775 -12.677 1.00 95.31 332 ILE A N 1
ATOM 2639 C CA . ILE A 1 332 ? -14.263 -7.358 -12.339 1.00 95.31 332 ILE A CA 1
ATOM 2640 C C . ILE A 1 332 ? -12.780 -7.052 -12.168 1.00 95.31 332 ILE A C 1
ATOM 2642 O O . ILE A 1 332 ? -12.163 -7.418 -11.167 1.00 95.31 332 ILE A O 1
ATOM 2646 N N . VAL A 1 333 ? -12.193 -6.400 -13.165 1.00 96.88 333 VAL A N 1
ATOM 2647 C CA . VAL A 1 333 ? -10.776 -6.029 -13.173 1.00 96.88 333 VAL A CA 1
ATOM 2648 C C . VAL A 1 333 ? -10.649 -4.633 -13.760 1.00 96.88 333 VAL A C 1
ATOM 2650 O O . VAL A 1 333 ? -11.274 -4.318 -14.767 1.00 96.88 333 VAL A O 1
ATOM 2653 N N . TYR A 1 334 ? -9.840 -3.801 -13.117 1.00 97.12 334 TYR A N 1
ATOM 2654 C CA . TYR A 1 334 ? -9.372 -2.530 -13.648 1.00 97.12 334 TYR A CA 1
ATOM 2655 C C . TYR A 1 334 ? -7.969 -2.717 -14.200 1.00 97.12 334 TYR A C 1
ATOM 2657 O O . TYR A 1 334 ? -7.076 -3.146 -13.468 1.00 97.12 334 TYR A O 1
ATOM 2665 N N . ILE A 1 335 ? -7.772 -2.374 -15.470 1.00 95.50 335 ILE A N 1
ATOM 2666 C CA . ILE A 1 335 ? -6.454 -2.354 -16.101 1.00 95.50 335 ILE A CA 1
ATOM 2667 C C . ILE A 1 335 ? -6.275 -1.022 -16.802 1.00 95.50 335 ILE A C 1
ATOM 2669 O O . ILE A 1 335 ? -7.175 -0.533 -17.480 1.00 95.50 335 ILE A O 1
ATOM 2673 N N . GLN A 1 336 ? -5.102 -0.424 -16.631 1.00 93.00 336 GLN A N 1
ATOM 2674 C CA . GLN A 1 336 ? -4.740 0.775 -17.361 1.00 93.00 336 GLN A CA 1
ATOM 2675 C C . GLN A 1 336 ? -3.252 0.790 -17.664 1.00 93.00 336 GLN A C 1
ATOM 2677 O O . GLN A 1 336 ? -2.420 0.669 -16.765 1.00 93.00 336 GLN A O 1
ATOM 2682 N N . SER A 1 337 ? -2.936 1.014 -18.937 1.00 92.06 337 SER A N 1
ATOM 2683 C CA . SER A 1 337 ? -1.606 1.417 -19.368 1.00 92.06 337 SER A CA 1
ATOM 2684 C C . SER A 1 337 ? -1.586 2.916 -19.644 1.00 92.06 337 SER A C 1
ATOM 2686 O O . SER A 1 337 ? -2.441 3.435 -20.363 1.00 92.06 337 SER A O 1
ATOM 2688 N N . PHE A 1 338 ? -0.612 3.616 -19.072 1.00 88.75 338 PHE A N 1
ATOM 2689 C CA . PHE A 1 338 ? -0.379 5.047 -19.284 1.00 88.75 338 PHE A CA 1
ATOM 2690 C C . PHE A 1 338 ? 0.705 5.307 -20.338 1.00 88.75 338 PHE A C 1
ATOM 2692 O O . PHE A 1 338 ? 0.833 6.432 -20.820 1.00 88.75 338 PHE A O 1
ATOM 2699 N N . ARG A 1 339 ? 1.463 4.272 -20.728 1.00 85.19 339 ARG A N 1
ATOM 2700 C CA . ARG A 1 339 ? 2.504 4.325 -21.764 1.00 85.19 339 ARG A CA 1
ATOM 2701 C C . ARG A 1 339 ? 2.253 3.236 -22.808 1.00 85.19 339 ARG A C 1
ATOM 2703 O O . ARG A 1 339 ? 1.959 2.098 -22.461 1.00 85.19 339 ARG A O 1
ATOM 2710 N N . LYS A 1 340 ? 2.329 3.567 -24.099 1.00 82.12 340 LYS A N 1
ATOM 2711 C CA . LYS A 1 340 ? 2.056 2.592 -25.176 1.00 82.12 340 LYS A CA 1
ATOM 2712 C C . LYS A 1 340 ? 3.237 1.660 -25.455 1.00 82.12 340 LYS A C 1
ATOM 2714 O O . LYS A 1 340 ? 3.034 0.528 -25.857 1.00 82.12 340 LYS A O 1
ATOM 2719 N N . ASP A 1 341 ? 4.458 2.126 -25.223 1.00 86.75 341 ASP A N 1
ATOM 2720 C CA . ASP A 1 341 ? 5.712 1.412 -25.498 1.00 86.75 341 ASP A CA 1
ATOM 2721 C C . ASP A 1 341 ? 5.972 0.224 -24.558 1.00 86.75 341 ASP A C 1
ATOM 2723 O O . ASP A 1 341 ? 6.770 -0.647 -24.891 1.00 86.75 341 ASP A O 1
ATOM 2727 N N . ILE A 1 342 ? 5.298 0.167 -23.405 1.00 89.69 342 ILE A N 1
ATOM 2728 C CA . ILE A 1 342 ? 5.462 -0.921 -22.427 1.00 89.69 342 ILE A CA 1
ATOM 2729 C C . ILE A 1 342 ? 4.592 -2.151 -22.725 1.00 89.69 342 ILE A C 1
ATOM 2731 O O . ILE A 1 342 ? 4.702 -3.147 -22.013 1.00 89.69 342 ILE A O 1
ATOM 2735 N N . LEU A 1 343 ? 3.735 -2.090 -23.748 1.00 90.88 343 LEU A N 1
ATOM 2736 C CA . LEU A 1 343 ? 2.866 -3.182 -24.191 1.00 90.88 343 LEU A CA 1
ATOM 2737 C C . LEU A 1 343 ? 3.017 -3.412 -25.698 1.00 90.88 343 LEU A C 1
ATOM 2739 O O . LEU A 1 343 ? 3.446 -2.529 -26.442 1.00 90.88 343 LEU A O 1
ATOM 2743 N N . ASP A 1 344 ? 2.655 -4.606 -26.163 1.00 87.38 344 ASP A N 1
ATOM 2744 C CA . ASP A 1 344 ? 2.415 -4.829 -27.588 1.00 87.38 344 ASP A CA 1
ATOM 2745 C C . ASP A 1 344 ? 1.063 -4.229 -28.015 1.00 87.38 344 ASP A C 1
ATOM 2747 O O . ASP A 1 344 ? 0.130 -4.104 -27.217 1.00 87.38 344 ASP A O 1
ATOM 2751 N N . GLU A 1 345 ? 0.931 -3.866 -29.297 1.00 83.56 345 GLU A N 1
ATOM 2752 C CA . GLU A 1 345 ? -0.318 -3.300 -29.835 1.00 83.56 345 GLU A CA 1
ATOM 2753 C C . GLU A 1 345 ? -1.493 -4.272 -29.661 1.00 83.56 345 GLU A C 1
ATOM 2755 O O . GLU A 1 345 ? -2.524 -3.896 -29.106 1.00 83.56 345 GLU A O 1
ATOM 2760 N N . LYS A 1 346 ? -1.288 -5.549 -30.015 1.00 86.50 346 LYS A N 1
ATOM 2761 C CA . LYS A 1 346 ? -2.267 -6.634 -29.817 1.00 86.50 346 LYS A CA 1
ATOM 2762 C C . LYS A 1 346 ? -2.723 -6.777 -28.357 1.00 86.50 346 LYS A C 1
ATOM 2764 O O . LYS A 1 346 ? -3.881 -7.083 -28.091 1.00 86.50 346 LYS A O 1
ATOM 2769 N N . ASP A 1 347 ? -1.821 -6.536 -27.407 1.00 87.56 347 ASP A N 1
ATOM 2770 C CA . ASP A 1 347 ? -2.107 -6.701 -25.984 1.00 87.56 347 ASP A CA 1
ATOM 2771 C C . ASP A 1 347 ? -2.896 -5.501 -25.453 1.00 87.56 347 ASP A C 1
ATOM 2773 O O . ASP A 1 347 ? -3.727 -5.638 -24.561 1.00 87.56 347 ASP A O 1
ATOM 2777 N N . THR A 1 348 ? -2.682 -4.318 -26.032 1.00 84.31 348 THR A N 1
ATOM 2778 C CA . THR A 1 348 ? -3.463 -3.120 -25.703 1.00 84.31 348 THR A CA 1
ATOM 2779 C C . THR A 1 348 ? -4.941 -3.319 -26.040 1.00 84.31 348 THR A C 1
ATOM 2781 O O . THR A 1 348 ? -5.804 -2.939 -25.249 1.00 84.31 348 THR A O 1
ATOM 2784 N N . GLU A 1 349 ? -5.237 -3.952 -27.177 1.00 84.81 349 GLU A N 1
ATOM 2785 C CA . GLU A 1 349 ? -6.605 -4.303 -27.570 1.00 84.81 349 GLU A CA 1
ATOM 2786 C C . GLU A 1 349 ? -7.212 -5.337 -26.615 1.00 84.81 349 GLU A C 1
ATOM 2788 O O . GLU A 1 349 ? -8.299 -5.110 -26.087 1.00 84.81 349 GLU A O 1
ATOM 2793 N N . ALA A 1 350 ? -6.482 -6.412 -26.301 1.00 86.12 350 ALA A N 1
ATOM 2794 C CA . ALA A 1 350 ? -6.948 -7.455 -25.382 1.00 86.12 350 ALA A CA 1
ATOM 2795 C C . ALA A 1 350 ? -7.262 -6.935 -23.964 1.00 86.12 350 ALA A C 1
ATOM 2797 O O . ALA A 1 350 ? -8.112 -7.486 -23.267 1.00 86.12 350 ALA A O 1
ATOM 2798 N N . LEU A 1 351 ? -6.583 -5.873 -23.521 1.00 87.56 351 LEU A N 1
ATOM 2799 C CA . LEU A 1 351 ? -6.803 -5.262 -22.208 1.00 87.56 351 LEU A CA 1
ATOM 2800 C C . LEU A 1 351 ? -7.906 -4.189 -22.203 1.00 87.56 351 LEU A C 1
ATOM 2802 O O . LEU A 1 351 ? -8.297 -3.730 -21.128 1.00 87.56 351 LEU A O 1
ATOM 2806 N N . SER A 1 352 ? -8.414 -3.786 -23.370 1.00 83.38 352 SER A N 1
ATOM 2807 C CA . SER A 1 352 ? -9.424 -2.725 -23.486 1.00 83.38 352 SER A CA 1
ATOM 2808 C C . SER A 1 352 ? -10.826 -3.143 -23.023 1.00 83.38 352 SER A C 1
ATOM 2810 O O . SER A 1 352 ? -11.634 -2.282 -22.676 1.00 83.38 352 SER A O 1
ATOM 2812 N N . ASP A 1 353 ? -11.085 -4.451 -22.934 1.00 82.62 353 ASP A N 1
ATOM 2813 C CA . ASP A 1 353 ? -12.369 -5.024 -22.507 1.00 82.62 353 ASP A CA 1
ATOM 2814 C C . ASP A 1 353 ? -12.623 -4.925 -20.989 1.00 82.62 353 ASP A C 1
ATOM 2816 O O . ASP A 1 353 ? -13.730 -5.199 -20.513 1.00 82.62 353 ASP A O 1
ATOM 2820 N N . TYR A 1 354 ? -11.609 -4.551 -20.205 1.00 90.06 354 TYR A N 1
ATOM 2821 C CA . TYR A 1 354 ? -11.699 -4.458 -18.748 1.00 90.06 354 TYR A CA 1
ATOM 2822 C C . TYR A 1 354 ? -12.244 -3.109 -18.270 1.00 90.06 354 TYR A C 1
ATOM 2824 O O . TYR A 1 354 ? -12.287 -2.113 -18.992 1.00 90.06 354 TYR A O 1
ATOM 2832 N N . CYS A 1 355 ? -12.687 -3.062 -17.013 1.00 86.50 355 CYS A N 1
ATOM 2833 C CA . CYS A 1 355 ? -13.328 -1.880 -16.457 1.00 86.50 355 CYS A CA 1
ATOM 2834 C C . CYS A 1 355 ? -12.370 -0.682 -16.459 1.00 86.50 355 CYS A C 1
ATOM 2836 O O . CYS A 1 355 ? -11.233 -0.775 -16.001 1.00 86.50 355 CYS A O 1
ATOM 2838 N N . GLY A 1 356 ? -12.866 0.485 -16.875 1.00 93.00 356 GLY A N 1
ATOM 2839 C CA . GLY A 1 356 ? -12.180 1.748 -16.625 1.00 93.00 356 GLY A CA 1
ATOM 2840 C C . GLY A 1 356 ? -12.158 2.100 -15.133 1.00 93.00 356 GLY A C 1
ATOM 2841 O O . GLY A 1 356 ? -12.950 1.593 -14.336 1.00 93.00 356 GLY A O 1
ATOM 2842 N N . TYR A 1 357 ? -11.281 3.033 -14.757 1.00 95.69 357 TYR A N 1
ATOM 2843 C CA . TYR A 1 357 ? -11.068 3.399 -13.354 1.00 95.69 357 TYR A CA 1
ATOM 2844 C C . TYR A 1 357 ? -12.344 3.853 -12.624 1.00 95.69 357 TYR A C 1
ATOM 2846 O O . TYR A 1 357 ? -12.584 3.448 -11.489 1.00 95.69 357 TYR A O 1
ATOM 2854 N N . ASN A 1 358 ? -13.185 4.665 -13.275 1.00 95.75 358 ASN A N 1
ATOM 2855 C CA . ASN A 1 358 ? -14.429 5.145 -12.667 1.00 95.75 358 ASN A CA 1
ATOM 2856 C C . ASN A 1 358 ? -15.419 4.000 -12.427 1.00 95.75 358 ASN A C 1
ATOM 2858 O O . ASN A 1 358 ? -15.899 3.861 -11.310 1.00 95.75 358 ASN A O 1
ATOM 2862 N N . GLY A 1 359 ? -15.621 3.120 -13.416 1.00 95.31 359 GLY A N 1
ATOM 2863 C CA . GLY A 1 359 ? -16.486 1.948 -13.252 1.00 95.31 359 GLY A CA 1
ATOM 2864 C C . GLY A 1 359 ? -16.004 1.020 -12.133 1.00 95.31 359 GLY A C 1
ATOM 2865 O O . GLY A 1 359 ? -16.805 0.523 -11.348 1.00 95.31 359 GLY A O 1
ATOM 2866 N N . PHE A 1 360 ? -14.686 0.856 -11.988 1.00 96.81 360 PHE A N 1
ATOM 2867 C CA . PHE A 1 360 ? -14.110 0.108 -10.872 1.00 96.81 360 PHE A CA 1
ATOM 2868 C C . PHE A 1 360 ? -14.366 0.775 -9.512 1.00 96.81 360 PHE A C 1
ATOM 2870 O O . PHE A 1 360 ? -14.740 0.096 -8.558 1.00 96.81 360 PHE A O 1
ATOM 2877 N N . LYS A 1 361 ? -14.204 2.102 -9.406 1.00 96.44 361 LYS A N 1
ATOM 2878 C CA . LYS A 1 361 ? -14.518 2.842 -8.172 1.00 96.44 361 LYS A CA 1
ATOM 2879 C C . LYS A 1 361 ? -15.994 2.745 -7.805 1.00 96.44 361 LYS A C 1
ATOM 2881 O O . LYS A 1 361 ? -16.297 2.505 -6.638 1.00 96.44 361 LYS A O 1
ATOM 2886 N N . ASP A 1 362 ? -16.878 2.906 -8.784 1.00 95.81 362 ASP A N 1
ATOM 2887 C CA . ASP A 1 362 ? -18.324 2.842 -8.584 1.00 95.81 362 ASP A CA 1
ATOM 2888 C C . ASP A 1 362 ? -18.743 1.454 -8.089 1.00 95.81 362 ASP A C 1
ATOM 2890 O O . ASP A 1 362 ? -19.490 1.356 -7.119 1.00 95.81 362 ASP A O 1
ATOM 2894 N N . TYR A 1 363 ? -18.164 0.388 -8.653 1.00 94.88 363 TYR A N 1
ATOM 2895 C CA . TYR A 1 363 ? -18.383 -0.984 -8.191 1.00 94.88 363 TYR A CA 1
ATOM 2896 C C . TYR A 1 363 ? -17.959 -1.196 -6.726 1.00 94.88 363 TYR A C 1
ATOM 2898 O O . TYR A 1 363 ? -18.707 -1.745 -5.918 1.00 94.88 363 TYR A O 1
ATOM 2906 N N . ILE A 1 364 ? -16.758 -0.737 -6.349 1.00 95.75 364 ILE A N 1
ATOM 2907 C CA . ILE A 1 364 ? -16.262 -0.858 -4.967 1.00 95.75 364 ILE A CA 1
ATOM 2908 C C . ILE A 1 364 ? -17.118 -0.037 -3.996 1.00 95.75 364 ILE A C 1
ATOM 2910 O O . ILE A 1 364 ? -17.408 -0.501 -2.891 1.00 95.75 364 ILE A O 1
ATOM 2914 N N . LYS A 1 365 ? -17.523 1.171 -4.399 1.00 95.75 365 LYS A N 1
ATOM 2915 C CA . LYS A 1 365 ? -18.408 2.037 -3.619 1.00 95.75 365 LYS A CA 1
ATOM 2916 C C . LYS A 1 365 ? -19.757 1.367 -3.367 1.00 95.75 365 LYS A C 1
ATOM 2918 O O . LYS A 1 365 ? -20.158 1.258 -2.210 1.00 95.75 365 LYS A O 1
ATOM 2923 N N . ASP A 1 366 ? -20.414 0.897 -4.425 1.00 93.69 366 ASP A N 1
ATOM 2924 C CA . ASP A 1 366 ? -21.709 0.223 -4.337 1.00 93.69 366 ASP A CA 1
ATOM 2925 C C . ASP A 1 366 ? -21.637 -0.999 -3.413 1.00 93.69 366 ASP A C 1
ATOM 2927 O O . ASP A 1 366 ? -22.471 -1.173 -2.521 1.00 93.69 366 ASP A O 1
ATOM 2931 N N . TYR A 1 367 ? -20.566 -1.790 -3.527 1.00 92.31 367 TYR A N 1
ATOM 2932 C CA . TYR A 1 367 ? -20.354 -2.922 -2.635 1.00 92.31 367 TYR A CA 1
ATOM 2933 C C . TYR A 1 367 ? -20.261 -2.504 -1.159 1.00 92.31 367 TYR A C 1
ATOM 2935 O O . TYR A 1 367 ? -20.927 -3.096 -0.311 1.00 92.31 367 TYR A O 1
ATOM 2943 N N . ILE A 1 368 ? -19.456 -1.491 -0.821 1.00 93.00 368 ILE A N 1
ATOM 2944 C CA . ILE A 1 368 ? -19.260 -1.080 0.580 1.00 93.00 368 ILE A CA 1
ATOM 2945 C C . ILE A 1 368 ? -20.532 -0.449 1.170 1.00 93.00 368 ILE A C 1
ATOM 2947 O O . ILE A 1 368 ? -20.840 -0.691 2.340 1.00 93.00 368 ILE A O 1
ATOM 2951 N N . GLU A 1 369 ? -21.259 0.355 0.393 1.00 91.56 369 GLU A N 1
ATOM 2952 C CA . GLU A 1 369 ? -22.421 1.113 0.875 1.00 91.56 369 GLU A CA 1
ATOM 2953 C C . GLU A 1 369 ? -23.706 0.271 0.920 1.00 91.56 369 GLU A C 1
ATOM 2955 O O . GLU A 1 369 ? -24.467 0.371 1.889 1.00 91.56 369 GLU A O 1
ATOM 2960 N N . ASN A 1 370 ? -23.928 -0.597 -0.074 1.00 84.69 370 ASN A N 1
ATOM 2961 C CA . ASN A 1 370 ? -25.204 -1.296 -0.254 1.00 84.69 370 ASN A CA 1
ATOM 2962 C C . ASN A 1 370 ? -25.192 -2.759 0.208 1.00 84.69 370 ASN A C 1
ATOM 2964 O O . ASN A 1 370 ? -26.238 -3.271 0.614 1.00 84.69 370 ASN A O 1
ATOM 2968 N N . HIS A 1 371 ? -24.039 -3.437 0.249 1.00 68.31 371 HIS A N 1
ATOM 2969 C CA . HIS A 1 371 ? -23.967 -4.820 0.738 1.00 68.31 371 HIS A CA 1
ATOM 2970 C C . HIS A 1 371 ? -23.801 -4.861 2.265 1.00 68.31 371 HIS A C 1
ATOM 2972 O O . HIS A 1 371 ? -22.787 -5.307 2.807 1.00 68.31 371 HIS A O 1
ATOM 2978 N N . LYS A 1 372 ? -24.842 -4.405 2.975 1.00 49.41 372 LYS A N 1
ATOM 2979 C CA . LYS A 1 372 ? -25.019 -4.647 4.414 1.00 49.41 372 LYS A CA 1
ATOM 2980 C C . LYS A 1 372 ? -25.142 -6.160 4.641 1.00 49.41 372 LYS A C 1
ATOM 2982 O O . LYS A 1 372 ? -26.195 -6.730 4.376 1.00 49.41 372 LYS A O 1
ATOM 2987 N N . LYS A 1 373 ? -24.078 -6.812 5.114 1.00 37.25 373 LYS A N 1
ATOM 2988 C CA . LYS A 1 373 ? -24.180 -8.128 5.764 1.00 37.25 373 LYS A CA 1
ATOM 2989 C C . LYS A 1 373 ? -24.004 -7.980 7.264 1.00 37.25 373 LYS A C 1
ATOM 2991 O O . LYS A 1 373 ? -22.989 -7.370 7.675 1.00 37.25 373 LYS A O 1
#

Radius of gyration: 25.76 Å; Cα contacts (8 Å, |Δi|>4): 684; chains: 1; bounding box: 71×56×84 Å

Solvent-accessible surface area (backbone atoms only — not comparable to full-atom values): 21107 Å² total; per-residue (Å²): 130,64,80,84,63,69,64,50,70,31,11,34,22,32,30,37,33,26,59,39,61,74,64,52,65,49,80,56,63,81,68,31,41,37,65,36,71,46,77,56,92,94,39,46,20,44,38,41,51,37,70,57,51,50,49,26,51,50,52,34,44,31,72,75,37,52,94,63,28,38,87,66,48,68,41,77,52,96,92,38,81,33,54,33,37,65,44,88,60,98,47,32,36,68,70,40,49,52,73,81,15,42,49,47,28,37,54,22,48,62,28,69,44,64,68,80,73,73,83,74,75,88,81,80,88,84,82,90,78,99,81,82,86,86,92,64,62,81,48,74,50,76,43,77,44,22,44,44,60,44,48,32,35,37,72,52,68,62,87,76,46,68,46,80,46,72,66,62,70,60,44,52,57,47,27,72,78,33,70,94,67,61,72,80,79,81,68,39,36,34,55,52,53,75,44,47,29,37,36,22,37,18,35,27,60,70,52,40,46,50,49,73,47,79,44,58,71,86,48,60,78,35,49,45,77,75,86,64,63,77,87,43,25,51,77,48,80,38,78,92,78,29,31,42,36,40,36,42,37,47,67,54,42,39,50,53,54,51,51,53,52,48,43,63,64,73,29,31,61,39,74,34,96,94,43,74,73,37,43,44,53,37,32,40,42,32,33,42,12,54,54,59,44,53,75,54,52,85,48,64,44,56,42,85,88,78,63,20,50,48,56,67,61,45,52,51,47,64,74,71,43,87,42,56,30,46,64,83,91,47,64,52,34,30,50,49,71,76,47,72,79,45,42,53,74,74,54,53,58,71,49,61,82,43,37,50,70,65,60,46,50,51,52,54,40,49,46,55,64,67,61,81,124

Mean predicted aligned error: 8.03 Å

Foldseek 3Di:
DPPVLQFDFQKKKKKFKFWDKQFDFDPDDPLETHFDWDDDPHFIWGWAAQVNVLVLLLVQLCVVPVVLAPDADWDADPNDIFGDQWDFDLFIEGRGDCQRHVCCQAANGKDFQFDPPPPDDDDDDDDDDDDDDDDGFGDIDTDHHLKGKHIKIFLDGQPFAKDKDDDVVVQVVVCVVPVVDRDDDDIGMYGIDIGIIMMMMMGRLVRRFKDKDQGDLSRLVRHDDDPDDPVFWDWDRDVVSSMIMTGGDLVSSLVSVVSSVVCVQQFTFDDHPNDTPTGGGQKMKMFRWPDRDNQCRVVFHADPVQQATDCPSVVVCQQPPSGFRADVNHGAMEIDGPDPSNHDPVSVVVNPPHDHPVRSSVVSSCCSNPPDD

Sequence (373 aa):
MSPENENKIIGITISIVFENSSMNRDQSVGNIMTLKKLTIGNTDHIMLSRQWMTNKIINTLVSRFPDDWKPAPLTVAKKVIQYELLKPGEKIKVVGDIINYAELDAFGYMSTAEKKKRKKEQEEEDSDKESNKKNGIQVTLTRKAPVSATKAISLYPWKGDMGFYANHAMVSRYNETSPEEPATPDPYSKEECYSLFKFSVTIDLKMLGEDTWFLPDNVINKLDIPKIEDKYGTVELNKEKKSLKFKLNPETKTKRVLQILDVLKDGLIAHGSGENYGIIPLFIVAAPVKIPIPLFHSIIQVNHETGKIVVEDMLNIIKDNGYIVREGDKPIVYIQSFRKDILDEKDTEALSDYCGYNGFKDYIKDYIENHKK